Protein AF-0000000069090688 (afdb_homodimer)

pLDDT: mean 73.29, std 25.54, range [16.33, 97.38]

Nearest PDB structures (foldseek):
  7s3f-assembly1_B  TM=5.031E-01  e=2.369E-20  Homo sapiens
  7s3g-assembly1_B  TM=5.062E-01  e=2.864E-20  Homo sapiens
  2tod-assembly1_B  TM=5.341E-01  e=1.444E-18  Trypanosoma brucei
  1d7k-assembly1_A  TM=4.974E-01  e=2.972E-19  Homo sapiens
  1njj-assembly2_C  TM=4.785E-01  e=5.448E-18  Trypanosoma brucei gambiense

Radius of gyration: 29.06 Å; Cα contacts (8 Å, |Δi|>4): 1050; chains: 2; bounding box: 82×72×83 Å

Structure (mmCIF, N/CA/C/O backbone):
data_AF-0000000069090688-model_v1
#
loop_
_entity.id
_entity.type
_entity.pdbx_description
1 polymer 'ornithine decarboxylase'
#
loop_
_atom_site.group_PDB
_atom_site.id
_atom_site.type_symbol
_atom_site.label_atom_id
_atom_site.label_alt_id
_atom_site.label_comp_id
_atom_site.label_asym_id
_atom_site.label_entity_id
_atom_site.label_seq_id
_atom_site.pdbx_PDB_ins_code
_atom_site.Cartn_x
_atom_site.Cartn_y
_atom_site.Cartn_z
_atom_site.occupancy
_atom_site.B_iso_or_equiv
_atom_site.auth_seq_id
_atom_site.auth_comp_id
_atom_site.auth_asym_id
_atom_site.auth_atom_id
_atom_site.pdbx_PDB_model_num
ATOM 1 N N . MET A 1 1 ? -8.211 -31.594 -18.906 1 83.19 1 MET A N 1
ATOM 2 C CA . MET A 1 1 ? -9.359 -30.875 -19.438 1 83.19 1 MET A CA 1
ATOM 3 C C . MET A 1 1 ? -9.273 -29.391 -19.109 1 83.19 1 MET A C 1
ATOM 5 O O . MET A 1 1 ? -8.703 -29.016 -18.094 1 83.19 1 MET A O 1
ATOM 9 N N . LYS A 1 2 ? -9.68 -28.641 -20.172 1 87.88 2 LYS A N 1
ATOM 10 C CA . LYS A 1 2 ? -9.617 -27.188 -20.016 1 87.88 2 LYS A CA 1
ATOM 11 C C . LYS A 1 2 ? -11.016 -26.578 -20.016 1 87.88 2 LYS A C 1
ATOM 13 O O . LYS A 1 2 ? -11.906 -27.047 -20.719 1 87.88 2 LYS A O 1
ATOM 18 N N . LYS A 1 3 ? -11.211 -25.688 -19.062 1 88.62 3 LYS A N 1
ATOM 19 C CA . LYS A 1 3 ? -12.461 -24.938 -19 1 88.62 3 LYS A CA 1
ATOM 20 C C . LYS A 1 3 ? -12.234 -23.453 -19.297 1 88.62 3 LYS A C 1
ATOM 22 O O . LYS A 1 3 ? -11.148 -22.922 -19.047 1 88.62 3 LYS A O 1
ATOM 27 N N . TYR A 1 4 ? -13.297 -22.906 -19.859 1 87.12 4 TYR A N 1
ATOM 28 C CA . TYR A 1 4 ? -13.211 -21.5 -20.234 1 87.12 4 TYR A CA 1
ATOM 29 C C . TYR A 1 4 ? -13.93 -20.625 -19.234 1 87.12 4 TYR A C 1
ATOM 31 O O . TYR A 1 4 ? -15.078 -20.891 -18.875 1 87.12 4 TYR A O 1
ATOM 39 N N . LEU A 1 5 ? -13.297 -19.562 -18.734 1 89.12 5 LEU A N 1
ATOM 40 C CA . LEU A 1 5 ? -13.852 -18.656 -17.719 1 89.12 5 LEU A CA 1
ATOM 41 C C . LEU A 1 5 ? -14.305 -17.344 -18.359 1 89.12 5 LEU A C 1
ATOM 43 O O . LEU A 1 5 ? -15.07 -16.594 -17.75 1 89.12 5 LEU A O 1
ATOM 47 N N . GLY A 1 6 ? -14 -17.109 -19.625 1 83.5 6 GLY A N 1
ATOM 48 C CA . GLY A 1 6 ? -14.266 -15.844 -20.312 1 83.5 6 GLY A CA 1
ATOM 49 C C . GLY A 1 6 ? -13.008 -15.078 -20.656 1 83.5 6 GLY A C 1
ATOM 50 O O . GLY A 1 6 ? -11.945 -15.328 -20.094 1 83.5 6 GLY A O 1
ATOM 51 N N . ASN A 1 7 ? -13.055 -14.164 -21.594 1 86.06 7 ASN A N 1
ATOM 52 C CA . ASN A 1 7 ? -11.961 -13.281 -21.984 1 86.06 7 ASN A CA 1
ATOM 53 C C . ASN A 1 7 ? -10.703 -14.07 -22.328 1 86.06 7 ASN A C 1
ATOM 55 O O . ASN A 1 7 ? -9.602 -13.734 -21.875 1 86.06 7 ASN A O 1
ATOM 59 N N . ASN A 1 8 ? -10.805 -15.18 -22.922 1 83.12 8 ASN A N 1
ATOM 60 C CA . ASN A 1 8 ? -9.727 -16.047 -23.391 1 83.12 8 ASN A CA 1
ATOM 61 C C . ASN A 1 8 ? -8.945 -16.641 -22.219 1 83.12 8 ASN A C 1
ATOM 63 O O . ASN A 1 8 ? -7.773 -16.984 -22.375 1 83.12 8 ASN A O 1
ATOM 67 N N . CYS A 1 9 ? -9.594 -16.672 -21.141 1 89.31 9 CYS A N 1
ATOM 68 C CA . CYS A 1 9 ? -8.969 -17.266 -19.953 1 89.31 9 CYS A CA 1
ATOM 69 C C . CYS A 1 9 ? -9.359 -18.734 -19.828 1 89.31 9 CYS A C 1
ATOM 71 O O . CYS A 1 9 ? -10.539 -19.062 -19.719 1 89.31 9 CYS A O 1
ATOM 73 N N . THR A 1 10 ? -8.281 -19.531 -19.891 1 93 10 THR A N 1
ATOM 74 C CA . THR A 1 10 ? -8.5 -20.984 -19.781 1 93 10 THR A CA 1
ATOM 75 C C . THR A 1 10 ? -7.965 -21.5 -18.453 1 93 10 THR A C 1
ATOM 77 O O . THR A 1 10 ? -6.918 -21.062 -17.984 1 93 10 THR A O 1
ATOM 80 N N . VAL A 1 11 ? -8.773 -22.406 -17.922 1 94.69 11 VAL A N 1
ATOM 81 C CA . VAL A 1 11 ? -8.406 -23.016 -16.641 1 94.69 11 VAL A CA 1
ATOM 82 C C . VAL A 1 11 ? -8.211 -24.531 -16.828 1 94.69 11 VAL A C 1
ATOM 84 O O . VAL A 1 11 ? -9.094 -25.219 -17.359 1 94.69 11 VAL A O 1
ATOM 87 N N . GLN A 1 12 ? -7.023 -24.984 -16.438 1 94.75 12 GLN A N 1
ATOM 88 C CA . GLN A 1 12 ? -6.762 -26.422 -16.484 1 94.75 12 GLN A CA 1
ATOM 89 C C . GLN A 1 12 ? -7.355 -27.141 -15.281 1 94.75 12 GLN A C 1
ATOM 91 O O . GLN A 1 12 ? -7.09 -26.766 -14.141 1 94.75 12 GLN A O 1
ATOM 96 N N . MET A 1 13 ? -8.148 -28.156 -15.516 1 93.56 13 MET A N 1
ATOM 97 C CA . MET A 1 13 ? -8.758 -28.938 -14.438 1 93.56 13 MET A CA 1
ATOM 98 C C . MET A 1 13 ? -7.809 -30.016 -13.945 1 93.56 13 MET A C 1
ATOM 100 O O . MET A 1 13 ? -7.164 -30.703 -14.742 1 93.56 13 MET A O 1
ATOM 104 N N . ILE A 1 14 ? -7.742 -30.031 -12.602 1 92.38 14 ILE A N 1
ATOM 105 C CA . ILE A 1 14 ? -6.941 -31.078 -11.977 1 92.38 14 ILE A CA 1
ATOM 106 C C . ILE A 1 14 ? -7.855 -32.031 -11.219 1 92.38 14 ILE A C 1
ATOM 108 O O . ILE A 1 14 ? -8.719 -31.609 -10.453 1 92.38 14 ILE A O 1
ATOM 112 N N . THR A 1 15 ? -7.664 -33.312 -11.484 1 87.69 15 THR A N 1
ATOM 113 C CA . THR A 1 15 ? -8.57 -34.281 -10.906 1 87.69 15 THR A CA 1
ATOM 114 C C . THR A 1 15 ? -7.949 -34.938 -9.664 1 87.69 15 THR A C 1
ATOM 116 O O . THR A 1 15 ? -8.633 -35.625 -8.914 1 87.69 15 THR A O 1
ATOM 119 N N . TYR A 1 16 ? -6.695 -34.844 -9.484 1 82.12 16 TYR A N 1
ATOM 120 C CA . TYR A 1 16 ? -6.027 -35.312 -8.281 1 82.12 16 TYR A CA 1
ATOM 121 C C . TYR A 1 16 ? -5.129 -34.25 -7.684 1 82.12 16 TYR A C 1
ATOM 123 O O . TYR A 1 16 ? -4.812 -33.25 -8.344 1 82.12 16 TYR A O 1
ATOM 131 N N . GLU A 1 17 ? -4.914 -34.406 -6.438 1 80.38 17 GLU A N 1
ATOM 132 C CA . GLU A 1 17 ? -4.062 -33.438 -5.77 1 80.38 17 GLU A CA 1
ATOM 133 C C . GLU A 1 17 ? -2.654 -33.438 -6.355 1 80.38 17 GLU A C 1
ATOM 135 O O . GLU A 1 17 ? -2.027 -34.5 -6.477 1 80.38 17 GLU A O 1
ATOM 140 N N . ARG A 1 18 ? -2.297 -32.406 -6.941 1 86.25 18 ARG A N 1
ATOM 141 C CA . ARG A 1 18 ? -0.944 -32.219 -7.457 1 86.25 18 ARG A CA 1
ATOM 142 C C . ARG A 1 18 ? -0.187 -31.156 -6.656 1 86.25 18 ARG A C 1
ATOM 144 O O . ARG A 1 18 ? -0.764 -30.156 -6.242 1 86.25 18 ARG A O 1
ATOM 151 N N . SER A 1 19 ? 1.072 -31.516 -6.414 1 87.94 19 SER A N 1
ATOM 152 C CA . SER A 1 19 ? 1.907 -30.531 -5.73 1 87.94 19 SER A CA 1
ATOM 153 C C . SER A 1 19 ? 2.205 -29.328 -6.629 1 87.94 19 SER A C 1
ATOM 155 O O . SER A 1 19 ? 2.227 -29.469 -7.855 1 87.94 19 SER A O 1
ATOM 157 N N . ILE A 1 20 ? 2.355 -28.234 -6.027 1 90.69 20 ILE A N 1
ATOM 158 C CA . ILE A 1 20 ? 2.705 -27.031 -6.773 1 90.69 20 ILE A CA 1
ATOM 159 C C . ILE A 1 20 ? 4.012 -27.266 -7.531 1 90.69 20 ILE A C 1
ATOM 161 O O . ILE A 1 20 ? 4.168 -26.797 -8.664 1 90.69 20 ILE A O 1
ATOM 165 N N . LYS A 1 21 ? 4.949 -27.953 -6.949 1 93.06 21 LYS A N 1
ATOM 166 C CA . LYS A 1 21 ? 6.223 -28.25 -7.594 1 93.06 21 LYS A CA 1
ATOM 167 C C . LYS A 1 21 ? 6.016 -29 -8.898 1 93.06 21 LYS A C 1
ATOM 169 O O . LYS A 1 21 ? 6.668 -28.719 -9.906 1 93.06 21 LYS A O 1
ATOM 174 N N . SER A 1 22 ? 5.117 -29.938 -8.82 1 93.94 22 SER A N 1
ATOM 175 C CA . SER A 1 22 ? 4.828 -30.719 -10.023 1 93.94 22 SER A CA 1
ATOM 176 C C . SER A 1 22 ? 4.223 -29.859 -11.117 1 93.94 22 SER A C 1
ATOM 178 O O . SER A 1 22 ? 4.547 -30.016 -12.297 1 93.94 22 SER A O 1
ATOM 180 N N . LEU A 1 23 ? 3.385 -29 -10.766 1 93.94 23 LEU A N 1
ATOM 181 C CA . LEU A 1 23 ? 2.756 -28.094 -11.727 1 93.94 23 LEU A CA 1
ATOM 182 C C . LEU A 1 23 ? 3.781 -27.141 -12.336 1 93.94 23 LEU A C 1
ATOM 184 O O . LEU A 1 23 ? 3.771 -26.906 -13.547 1 93.94 23 LEU A O 1
ATOM 188 N N . VAL A 1 24 ? 4.633 -26.609 -11.508 1 95.75 24 VAL A N 1
ATOM 189 C CA . VAL A 1 24 ? 5.695 -25.719 -11.969 1 95.75 24 VAL A CA 1
ATOM 190 C C . VAL A 1 24 ? 6.621 -26.469 -12.922 1 95.75 24 VAL A C 1
ATOM 192 O O . VAL A 1 24 ? 7 -25.953 -13.969 1 95.75 24 VAL A O 1
ATOM 195 N N . GLN A 1 25 ? 6.969 -27.688 -12.531 1 95.44 25 GLN A N 1
ATOM 196 C CA . GLN A 1 25 ? 7.852 -28.5 -13.359 1 95.44 25 GLN A CA 1
ATOM 197 C C . GLN A 1 25 ? 7.262 -28.703 -14.75 1 95.44 25 GLN A C 1
ATOM 199 O O . GLN A 1 25 ? 7.98 -28.641 -15.75 1 95.44 25 GLN A O 1
ATOM 204 N N . GLU A 1 26 ? 6.02 -29.031 -14.766 1 95.19 26 GLU A N 1
ATOM 205 C CA . GLU A 1 26 ? 5.336 -29.25 -16.031 1 95.19 26 GLU A CA 1
ATOM 206 C C . GLU A 1 26 ? 5.41 -28.016 -16.922 1 95.19 26 GLU A C 1
ATOM 208 O O . GLU A 1 26 ? 5.75 -28.109 -18.109 1 95.19 26 GLU A O 1
ATOM 213 N N . LYS A 1 27 ? 5.113 -26.891 -16.391 1 95.75 27 LYS A N 1
ATOM 214 C CA . LYS A 1 27 ? 5.109 -25.672 -17.188 1 95.75 27 LYS A CA 1
ATOM 215 C C . LYS A 1 27 ? 6.527 -25.234 -17.531 1 95.75 27 LYS A C 1
ATOM 217 O O . LYS A 1 27 ? 6.777 -24.719 -18.625 1 95.75 27 LYS A O 1
ATOM 222 N N . ALA A 1 28 ? 7.453 -25.359 -16.625 1 95.56 28 ALA A N 1
ATOM 223 C CA . ALA A 1 28 ? 8.852 -25.047 -16.906 1 95.56 28 ALA A CA 1
ATOM 224 C C . ALA A 1 28 ? 9.383 -25.891 -18.078 1 95.56 28 ALA A C 1
ATOM 226 O O . ALA A 1 28 ? 10.094 -25.375 -18.938 1 95.56 28 ALA A O 1
ATOM 227 N N . ALA A 1 29 ? 9.039 -27.188 -18.047 1 95.62 29 ALA A N 1
ATOM 228 C CA . ALA A 1 29 ? 9.445 -28.062 -19.125 1 95.62 29 ALA A CA 1
ATOM 229 C C . ALA A 1 29 ? 8.875 -27.594 -20.469 1 95.62 29 ALA A C 1
ATOM 231 O O . ALA A 1 29 ? 9.547 -27.672 -21.5 1 95.62 29 ALA A O 1
ATOM 232 N N . LEU A 1 30 ? 7.625 -27.203 -20.391 1 94.5 30 LEU A N 1
ATOM 233 C CA . LEU A 1 30 ? 6.996 -26.656 -21.594 1 94.5 30 LEU A CA 1
ATOM 234 C C . LEU A 1 30 ? 7.754 -25.438 -22.094 1 94.5 30 LEU A C 1
ATOM 236 O O . LEU A 1 30 ? 8.016 -25.312 -23.297 1 94.5 30 LEU A O 1
ATOM 240 N N . HIS A 1 31 ? 8.102 -24.516 -21.203 1 94.31 31 HIS A N 1
ATOM 241 C CA . HIS A 1 31 ? 8.859 -23.328 -21.547 1 94.31 31 HIS A CA 1
ATOM 242 C C . HIS A 1 31 ? 10.219 -23.672 -22.125 1 94.31 31 HIS A C 1
ATOM 244 O O . HIS A 1 31 ? 10.648 -23.078 -23.125 1 94.31 31 HIS A O 1
ATOM 250 N N . ASP A 1 32 ? 10.852 -24.656 -21.562 1 94.19 32 ASP A N 1
ATOM 251 C CA . ASP A 1 32 ? 12.148 -25.109 -22.047 1 94.19 32 ASP A CA 1
ATOM 252 C C . ASP A 1 32 ? 12.039 -25.625 -23.484 1 94.19 32 ASP A C 1
ATOM 254 O O . ASP A 1 32 ? 12.875 -25.297 -24.328 1 94.19 32 ASP A O 1
ATOM 258 N N . ARG A 1 33 ? 11.023 -26.406 -23.703 1 94.12 33 ARG A N 1
ATOM 259 C CA . ARG A 1 33 ? 10.812 -26.984 -25.031 1 94.12 33 ARG A CA 1
ATOM 260 C C . ARG A 1 33 ? 10.562 -25.891 -26.078 1 94.12 33 ARG A C 1
ATOM 262 O O . ARG A 1 33 ? 11.008 -26 -27.219 1 94.12 33 ARG A O 1
ATOM 269 N N . GLU A 1 34 ? 9.93 -24.906 -25.672 1 94.31 34 GLU A N 1
ATOM 270 C CA . GLU A 1 34 ? 9.594 -23.812 -26.594 1 94.31 34 GLU A CA 1
ATOM 271 C C . GLU A 1 34 ? 10.656 -22.719 -26.562 1 94.31 34 GLU A C 1
ATOM 273 O O . GLU A 1 34 ? 10.492 -21.672 -27.188 1 94.31 34 GLU A O 1
ATOM 278 N N . VAL A 1 35 ? 11.703 -22.859 -25.875 1 91.69 35 VAL A N 1
ATOM 279 C CA . VAL A 1 35 ? 12.828 -21.938 -25.734 1 91.69 35 VAL A CA 1
ATOM 280 C C . VAL A 1 35 ? 12.328 -20.578 -25.25 1 91.69 35 VAL A C 1
ATOM 282 O O . VAL A 1 35 ? 12.648 -19.547 -25.844 1 91.69 35 VAL A O 1
ATOM 285 N N . LYS A 1 36 ? 11.383 -20.641 -24.344 1 88.5 36 LYS A N 1
ATOM 286 C CA . LYS A 1 36 ? 10.875 -19.453 -23.656 1 88.5 36 LYS A CA 1
ATOM 287 C C . LYS A 1 36 ? 11.469 -19.328 -22.266 1 88.5 36 LYS A C 1
ATOM 289 O O . LYS A 1 36 ? 11.188 -20.141 -21.391 1 88.5 36 LYS A O 1
ATOM 294 N N . GLU A 1 37 ? 12.211 -18.297 -22 1 88.81 37 GLU A N 1
ATOM 295 C CA . GLU A 1 37 ? 12.875 -18.141 -20.703 1 88.81 37 GLU A CA 1
ATOM 296 C C . GLU A 1 37 ? 12.109 -17.172 -19.797 1 88.81 37 GLU A C 1
ATOM 298 O O . GLU A 1 37 ? 12.516 -16.938 -18.656 1 88.81 37 GLU A O 1
ATOM 303 N N . GLU A 1 38 ? 10.938 -16.734 -20.312 1 88.69 38 GLU A N 1
ATOM 304 C CA . GLU A 1 38 ? 10.188 -15.719 -19.578 1 88.69 38 GLU A CA 1
ATOM 305 C C . GLU A 1 38 ? 9.594 -16.297 -18.297 1 88.69 38 GLU A C 1
ATOM 307 O O . GLU A 1 38 ? 9.18 -17.453 -18.266 1 88.69 38 GLU A O 1
ATOM 312 N N . ALA A 1 39 ? 9.609 -15.438 -17.297 1 91.25 39 ALA A N 1
ATOM 313 C CA . ALA A 1 39 ? 8.938 -15.797 -16.062 1 91.25 39 ALA A CA 1
ATOM 314 C C . ALA A 1 39 ? 7.445 -16.047 -16.297 1 91.25 39 ALA A C 1
ATOM 316 O O . ALA A 1 39 ? 6.875 -15.539 -17.266 1 91.25 39 ALA A O 1
ATOM 317 N N . PHE A 1 40 ? 6.84 -16.875 -15.445 1 92.5 40 PHE A N 1
ATOM 318 C CA . PHE A 1 40 ? 5.406 -17.109 -15.578 1 92.5 40 PHE A CA 1
ATOM 319 C C . PHE A 1 40 ? 4.77 -17.328 -14.211 1 92.5 40 PHE A C 1
ATOM 321 O O . PHE A 1 40 ? 5.461 -17.641 -13.234 1 92.5 40 PHE A O 1
ATOM 328 N N . PHE A 1 41 ? 3.4 -17.156 -14.18 1 93 41 PHE A N 1
ATOM 329 C CA . PHE A 1 41 ? 2.604 -17.391 -12.977 1 93 41 PHE A CA 1
ATOM 330 C C . PHE A 1 41 ? 1.75 -18.641 -13.125 1 93 41 PHE A C 1
ATOM 332 O O . PHE A 1 41 ? 1.286 -18.953 -14.227 1 93 41 PHE A O 1
ATOM 339 N N . ILE A 1 42 ? 1.639 -19.312 -12.008 1 94.5 42 ILE A N 1
ATOM 340 C CA . ILE A 1 42 ? 0.603 -20.328 -11.875 1 94.5 42 ILE A CA 1
ATOM 341 C C . ILE A 1 42 ? -0.411 -19.906 -10.812 1 94.5 42 ILE A C 1
ATOM 343 O O . ILE A 1 42 ? -0.039 -19.594 -9.68 1 94.5 42 ILE A O 1
ATOM 347 N N . GLY A 1 43 ? -1.624 -19.812 -11.227 1 93.25 43 GLY A N 1
ATOM 348 C CA . GLY A 1 43 ? -2.701 -19.469 -10.312 1 93.25 43 GLY A CA 1
ATOM 349 C C . GLY A 1 43 ? -3.604 -20.641 -9.977 1 93.25 43 GLY A C 1
ATOM 350 O O . GLY A 1 43 ? -4.121 -21.312 -10.875 1 93.25 43 GLY A O 1
ATOM 351 N N . ASP A 1 44 ? -3.76 -20.922 -8.703 1 93.25 44 ASP A N 1
ATOM 352 C CA . ASP A 1 44 ? -4.652 -21.953 -8.203 1 93.25 44 ASP A CA 1
ATOM 353 C C . ASP A 1 44 ? -6.02 -21.375 -7.844 1 93.25 44 ASP A C 1
ATOM 355 O O . ASP A 1 44 ? -6.23 -20.922 -6.719 1 93.25 44 ASP A O 1
ATOM 359 N N . LEU A 1 45 ? -6.949 -21.516 -8.734 1 93.31 45 LEU A N 1
ATOM 360 C CA . LEU A 1 45 ? -8.281 -20.969 -8.5 1 93.31 45 LEU A CA 1
ATOM 361 C C . LEU A 1 45 ? -9.031 -21.797 -7.465 1 93.31 45 LEU A C 1
ATOM 363 O O . LEU A 1 45 ? -9.906 -21.281 -6.766 1 93.31 45 LEU A O 1
ATOM 367 N N . GLY A 1 46 ? -8.719 -23.078 -7.441 1 92.69 46 GLY A N 1
ATOM 368 C CA . GLY A 1 46 ? -9.32 -23.906 -6.418 1 92.69 46 GLY A CA 1
ATOM 369 C C . GLY A 1 46 ? -9.023 -23.438 -5.008 1 92.69 46 GLY A C 1
ATOM 370 O O . GLY A 1 46 ? -9.875 -23.547 -4.121 1 92.69 46 GLY A O 1
ATOM 371 N N . ASP A 1 47 ? -7.863 -22.953 -4.816 1 91.12 47 ASP A N 1
ATOM 372 C CA . ASP A 1 47 ? -7.477 -22.438 -3.512 1 91.12 47 ASP A CA 1
ATOM 373 C C . ASP A 1 47 ? -8.344 -21.234 -3.123 1 91.12 47 ASP A C 1
ATOM 375 O O . ASP A 1 47 ? -8.695 -21.078 -1.952 1 91.12 47 ASP A O 1
ATOM 379 N N . ILE A 1 48 ? -8.656 -20.422 -4.059 1 90.31 48 ILE A N 1
ATOM 380 C CA . ILE A 1 48 ? -9.508 -19.25 -3.822 1 90.31 48 ILE A CA 1
ATOM 381 C C . ILE A 1 48 ? -10.898 -19.703 -3.396 1 90.31 48 ILE A C 1
ATOM 383 O O . ILE A 1 48 ? -11.477 -19.172 -2.445 1 90.31 48 ILE A O 1
ATOM 387 N N . ILE A 1 49 ? -11.414 -20.719 -4.078 1 92.5 49 ILE A N 1
ATOM 388 C CA . ILE A 1 49 ? -12.727 -21.266 -3.752 1 92.5 49 ILE A CA 1
ATOM 389 C C . ILE A 1 49 ? -12.719 -21.812 -2.324 1 92.5 49 ILE A C 1
ATOM 391 O O . ILE A 1 49 ? -13.633 -21.531 -1.546 1 92.5 49 ILE A O 1
ATOM 395 N N . ALA A 1 50 ? -11.688 -22.516 -2.043 1 90.69 50 ALA A N 1
ATOM 396 C CA . ALA A 1 50 ? -11.57 -23.094 -0.71 1 90.69 50 ALA A CA 1
ATOM 397 C C . ALA A 1 50 ? -11.555 -22.016 0.366 1 90.69 50 ALA A C 1
ATOM 399 O O . ALA A 1 50 ? -12.188 -22.156 1.411 1 90.69 50 ALA A O 1
ATOM 400 N N . LYS A 1 51 ? -10.828 -20.984 0.122 1 87.88 51 LYS A N 1
ATOM 401 C CA . LYS A 1 51 ? -10.727 -19.891 1.085 1 87.88 51 LYS A CA 1
ATOM 402 C C . LYS A 1 51 ? -12.078 -19.234 1.301 1 87.88 51 LYS A C 1
ATOM 404 O O . LYS A 1 51 ? -12.43 -18.875 2.428 1 87.88 51 LYS A O 1
ATOM 409 N N . TYR A 1 52 ? -12.742 -19.078 0.289 1 89.12 52 TYR A N 1
ATOM 410 C CA . TYR A 1 52 ? -14.078 -18.484 0.395 1 89.12 52 TYR A CA 1
ATOM 411 C C . TYR A 1 52 ? -15 -19.375 1.222 1 89.12 52 TYR A C 1
ATOM 413 O O . TYR A 1 52 ? -15.773 -18.891 2.043 1 89.12 52 TYR A O 1
ATOM 421 N N . GLN A 1 53 ? -14.938 -20.625 0.976 1 89.06 53 GLN A N 1
ATOM 422 C CA . GLN A 1 53 ? -15.75 -21.578 1.73 1 89.06 53 GLN A CA 1
ATOM 423 C C . GLN A 1 53 ? -15.43 -21.516 3.221 1 89.06 53 GLN A C 1
ATOM 425 O O . GLN A 1 53 ? -16.328 -21.531 4.059 1 89.06 53 GLN A O 1
ATOM 430 N N . VAL A 1 54 ? -14.219 -21.453 3.488 1 86.94 54 VAL A N 1
ATOM 431 C CA . VAL A 1 54 ? -13.797 -21.344 4.883 1 86.94 54 VAL A CA 1
ATOM 432 C C . VAL A 1 54 ? -14.367 -20.078 5.504 1 86.94 54 VAL A C 1
ATOM 434 O O . VAL A 1 54 ? -14.844 -20.094 6.641 1 86.94 54 VAL A O 1
ATOM 437 N N . TRP A 1 55 ? -14.289 -19 4.777 1 82.56 55 TRP A N 1
ATOM 438 C CA . TRP A 1 55 ? -14.852 -17.734 5.242 1 82.56 55 TRP A CA 1
ATOM 439 C C . TRP A 1 55 ? -16.344 -17.875 5.547 1 82.56 55 TRP A C 1
ATOM 441 O O . TRP A 1 55 ? -16.797 -17.5 6.625 1 82.56 55 TRP A O 1
ATOM 451 N N . LYS A 1 56 ? -17.078 -18.406 4.672 1 83.25 56 LYS A N 1
ATOM 452 C CA . LYS A 1 56 ? -18.516 -18.562 4.805 1 83.25 56 LYS A CA 1
ATOM 453 C C . LYS A 1 56 ? -18.875 -19.422 6.016 1 83.25 56 LYS A C 1
ATOM 455 O O . LYS A 1 56 ? -19.875 -19.172 6.691 1 83.25 56 LYS A O 1
ATOM 460 N N . GLU A 1 57 ? -18.031 -20.312 6.195 1 88.25 57 GLU A N 1
ATOM 461 C CA . GLU A 1 57 ? -18.266 -21.219 7.316 1 88.25 57 GLU A CA 1
ATOM 462 C C . GLU A 1 57 ? -17.922 -20.562 8.641 1 88.25 57 GLU A C 1
ATOM 464 O O . GLU A 1 57 ? -18.609 -20.734 9.641 1 88.25 57 GLU A O 1
ATOM 469 N N . THR A 1 58 ? -16.844 -19.875 8.648 1 82.19 58 THR A N 1
ATOM 470 C CA . THR A 1 58 ? -16.297 -19.312 9.883 1 82.19 58 THR A CA 1
ATOM 471 C C . THR A 1 58 ? -17.016 -18.016 10.234 1 82.19 58 THR A C 1
ATOM 473 O O . THR A 1 58 ? -17.234 -17.719 11.406 1 82.19 58 THR A O 1
ATOM 476 N N . LEU A 1 59 ? -17.297 -17.297 9.172 1 76.31 59 LEU A N 1
ATOM 477 C CA . LEU A 1 59 ? -17.938 -15.992 9.375 1 76.31 59 LEU A CA 1
ATOM 478 C C . LEU A 1 59 ? -19.172 -15.844 8.508 1 76.31 59 LEU A C 1
ATOM 480 O O . LEU A 1 59 ? -19.234 -14.969 7.645 1 76.31 59 LEU A O 1
ATOM 484 N N . PRO A 1 60 ? -20.156 -16.531 8.812 1 77.69 60 PRO A N 1
ATOM 485 C CA . PRO A 1 60 ? -21.312 -16.594 7.926 1 77.69 60 PRO A CA 1
ATOM 486 C C . PRO A 1 60 ? -22.078 -15.273 7.879 1 77.69 60 PRO A C 1
ATOM 488 O O . PRO A 1 60 ? -22.812 -15.008 6.914 1 77.69 60 PRO A O 1
ATOM 491 N N . ARG A 1 61 ? -21.859 -14.422 8.805 1 72.06 61 ARG A N 1
ATOM 492 C CA . ARG A 1 61 ? -22.641 -13.188 8.852 1 72.06 61 ARG A CA 1
ATOM 493 C C . ARG A 1 61 ? -21.859 -12.023 8.25 1 72.06 61 ARG A C 1
ATOM 495 O O . ARG A 1 61 ? -22.391 -10.914 8.141 1 72.06 61 ARG A O 1
ATOM 502 N N . VAL A 1 62 ? -20.75 -12.289 7.965 1 69.25 62 VAL A N 1
ATOM 503 C CA . VAL A 1 62 ? -19.891 -11.234 7.434 1 69.25 62 VAL A CA 1
ATOM 504 C C . VAL A 1 62 ? -19.75 -11.406 5.922 1 69.25 62 VAL A C 1
ATOM 506 O O . VAL A 1 62 ? -19.406 -12.492 5.445 1 69.25 62 VAL A O 1
ATOM 509 N N . MET A 1 63 ? -20.062 -10.328 5.188 1 73.81 63 MET A N 1
ATOM 510 C CA . MET A 1 63 ? -19.906 -10.375 3.738 1 73.81 63 MET A CA 1
ATOM 511 C C . MET A 1 63 ? -18.5 -9.93 3.338 1 73.81 63 MET A C 1
ATOM 513 O O . MET A 1 63 ? -18.078 -8.82 3.68 1 73.81 63 MET A O 1
ATOM 517 N N . PRO A 1 64 ? -17.906 -10.773 2.631 1 79.62 64 PRO A N 1
ATOM 518 C CA . PRO A 1 64 ? -16.547 -10.398 2.225 1 79.62 64 PRO A CA 1
ATOM 519 C C . PRO A 1 64 ? -16.531 -9.414 1.062 1 79.62 64 PRO A C 1
ATOM 521 O O . PRO A 1 64 ? -17.375 -9.492 0.161 1 79.62 64 PRO A O 1
ATOM 524 N N . PHE A 1 65 ? -15.641 -8.391 1.14 1 83.5 65 PHE A N 1
ATOM 525 C CA . PHE A 1 65 ? -15.297 -7.488 0.047 1 83.5 65 PHE A CA 1
ATOM 526 C C . PHE A 1 65 ? -13.852 -7.691 -0.383 1 83.5 65 PHE A C 1
ATOM 528 O O . PHE A 1 65 ? -12.938 -7.625 0.442 1 83.5 65 PHE A O 1
ATOM 535 N N . TYR A 1 66 ? -13.688 -7.961 -1.612 1 84.44 66 TYR A N 1
ATOM 536 C CA . TYR A 1 66 ? -12.352 -8.195 -2.158 1 84.44 66 TYR A CA 1
ATOM 537 C C . TYR A 1 66 ? -11.727 -6.887 -2.633 1 84.44 66 TYR A C 1
ATOM 539 O O . TYR A 1 66 ? -12.32 -6.16 -3.434 1 84.44 66 TYR A O 1
ATOM 547 N N . ALA A 1 67 ? -10.516 -6.574 -2.102 1 79.19 67 ALA A N 1
ATOM 548 C CA . ALA A 1 67 ? -9.789 -5.395 -2.561 1 79.19 67 ALA A CA 1
ATOM 549 C C . ALA A 1 67 ? -9.18 -5.629 -3.943 1 79.19 67 ALA A C 1
ATOM 551 O O . ALA A 1 67 ? -8.18 -6.34 -4.078 1 79.19 67 ALA A O 1
ATOM 552 N N . VAL A 1 68 ? -9.711 -4.93 -4.953 1 82.75 68 VAL A N 1
ATOM 553 C CA . VAL A 1 68 ? -9.336 -5.188 -6.34 1 82.75 68 VAL A CA 1
ATOM 554 C C . VAL A 1 68 ? -7.879 -4.801 -6.559 1 82.75 68 VAL A C 1
ATOM 556 O O . VAL A 1 68 ? -7.176 -5.43 -7.355 1 82.75 68 VAL A O 1
ATOM 559 N N . LYS A 1 69 ? -7.43 -3.826 -5.805 1 74.31 69 LYS A N 1
ATOM 560 C CA . LYS A 1 69 ? -6.062 -3.332 -5.961 1 74.31 69 LYS A CA 1
ATOM 561 C C . LYS A 1 69 ? -5.043 -4.422 -5.652 1 74.31 69 LYS A C 1
ATOM 563 O O . LYS A 1 69 ? -3.896 -4.352 -6.094 1 74.31 69 LYS A O 1
ATOM 568 N N . CYS A 1 70 ? -5.445 -5.41 -4.891 1 75.12 70 CYS A N 1
ATOM 569 C CA . CYS A 1 70 ? -4.547 -6.5 -4.523 1 75.12 70 CYS A CA 1
ATOM 570 C C . CYS A 1 70 ? -4.211 -7.363 -5.73 1 75.12 70 CYS A C 1
ATOM 572 O O . CYS A 1 70 ? -3.072 -7.812 -5.883 1 75.12 70 CYS A O 1
ATOM 574 N N . ASN A 1 71 ? -5.113 -7.703 -6.441 1 81.94 71 ASN A N 1
ATOM 575 C CA . ASN A 1 71 ? -5.016 -8.5 -7.66 1 81.94 71 ASN A CA 1
ATOM 576 C C . ASN A 1 71 ? -6.234 -8.305 -8.555 1 81.94 71 ASN A C 1
ATOM 578 O O . ASN A 1 71 ? -7.312 -8.828 -8.266 1 81.94 71 ASN A O 1
ATOM 582 N N . ASP A 1 72 ? -6.02 -7.625 -9.57 1 84.44 72 ASP A N 1
ATOM 583 C CA . ASP A 1 72 ? -7.145 -7.309 -10.445 1 84.44 72 ASP A CA 1
ATOM 584 C C . ASP A 1 72 ? -7.172 -8.234 -11.664 1 84.44 72 ASP A C 1
ATOM 586 O O . ASP A 1 72 ? -7.719 -7.875 -12.703 1 84.44 72 ASP A O 1
ATOM 590 N N . ASP A 1 73 ? -6.508 -9.352 -11.523 1 87.38 73 ASP A N 1
ATOM 591 C CA . ASP A 1 73 ? -6.504 -10.359 -12.586 1 87.38 73 ASP A CA 1
ATOM 592 C C . ASP A 1 73 ? -7.926 -10.781 -12.938 1 87.38 73 ASP A C 1
ATOM 594 O O . ASP A 1 73 ? -8.766 -10.984 -12.055 1 87.38 73 ASP A O 1
ATOM 598 N N . TYR A 1 74 ? -8.141 -10.992 -14.219 1 91 74 TYR A N 1
ATOM 599 C CA . TYR A 1 74 ? -9.484 -11.312 -14.695 1 91 74 TYR A CA 1
ATOM 600 C C . TYR A 1 74 ? -9.984 -12.609 -14.086 1 91 74 TYR A C 1
ATOM 602 O O . TYR A 1 74 ? -11.125 -12.688 -13.617 1 91 74 TYR A O 1
ATOM 610 N N . ALA A 1 75 ? -9.203 -13.641 -14.164 1 93 75 ALA A N 1
ATOM 611 C CA . ALA A 1 75 ? -9.633 -14.945 -13.672 1 93 75 ALA A CA 1
ATOM 612 C C . ALA A 1 75 ? -10.031 -14.875 -12.203 1 93 75 ALA A C 1
ATOM 614 O O . ALA A 1 75 ? -11.016 -15.484 -11.789 1 93 75 ALA A O 1
ATOM 615 N N . VAL A 1 76 ? -9.281 -14.109 -11.484 1 91.81 76 VAL A N 1
ATOM 616 C CA . VAL A 1 76 ? -9.539 -13.961 -10.062 1 91.81 76 VAL A CA 1
ATOM 617 C C . VAL A 1 76 ? -10.852 -13.203 -9.852 1 91.81 76 VAL A C 1
ATOM 619 O O . VAL A 1 76 ? -11.734 -13.672 -9.125 1 91.81 76 VAL A O 1
ATOM 622 N N . LEU A 1 77 ? -10.938 -12.102 -10.516 1 92.56 77 LEU A N 1
ATOM 623 C CA . LEU A 1 77 ? -12.117 -11.258 -10.336 1 92.56 77 LEU A CA 1
ATOM 624 C C . LEU A 1 77 ? -13.375 -11.984 -10.812 1 92.56 77 LEU A C 1
ATOM 626 O O . LEU A 1 77 ? -14.422 -11.914 -10.156 1 92.56 77 LEU A O 1
ATOM 630 N N . LYS A 1 78 ? -13.289 -12.664 -11.93 1 95.19 78 LYS A N 1
ATOM 631 C CA . LYS A 1 78 ? -14.43 -13.391 -12.477 1 95.19 78 LYS A CA 1
ATOM 632 C C . LYS A 1 78 ? -14.891 -14.492 -11.516 1 95.19 78 LYS A C 1
ATOM 634 O O . LYS A 1 78 ? -16.078 -14.633 -11.25 1 95.19 78 LYS A O 1
ATOM 639 N N . LEU A 1 79 ? -13.984 -15.25 -11.047 1 94.44 79 LEU A N 1
ATOM 640 C CA . LEU A 1 79 ? -14.305 -16.312 -10.094 1 94.44 79 LEU A CA 1
ATOM 641 C C . LEU A 1 79 ? -14.969 -15.734 -8.844 1 94.44 79 LEU A C 1
ATOM 643 O O . LEU A 1 79 ? -16.016 -16.219 -8.414 1 94.44 79 LEU A O 1
ATOM 647 N N . LEU A 1 80 ? -14.352 -14.68 -8.289 1 93.12 80 LEU A N 1
ATOM 648 C CA . LEU A 1 80 ? -14.875 -14.062 -7.078 1 93.12 80 LEU A CA 1
ATOM 649 C C . LEU A 1 80 ? -16.281 -13.5 -7.32 1 93.12 80 LEU A C 1
ATOM 651 O O . LEU A 1 80 ? -17.156 -13.617 -6.461 1 93.12 80 LEU A O 1
ATOM 655 N N . SER A 1 81 ? -16.438 -12.883 -8.422 1 94.69 81 SER A N 1
ATOM 656 C CA . SER A 1 81 ? -17.75 -12.383 -8.789 1 94.69 81 SER A CA 1
ATOM 657 C C . SER A 1 81 ? -18.781 -13.516 -8.82 1 94.69 81 SER A C 1
ATOM 659 O O . SER A 1 81 ? -19.875 -13.375 -8.266 1 94.69 81 SER A O 1
ATOM 661 N N . ASP A 1 82 ? -18.422 -14.594 -9.43 1 94.19 82 ASP A N 1
ATOM 662 C CA . ASP A 1 82 ? -19.344 -15.711 -9.641 1 94.19 82 ASP A CA 1
ATOM 663 C C . ASP A 1 82 ? -19.703 -16.391 -8.312 1 94.19 82 ASP A C 1
ATOM 665 O O . ASP A 1 82 ? -20.812 -16.891 -8.148 1 94.19 82 ASP A O 1
ATOM 669 N N . ILE A 1 83 ? -18.828 -16.328 -7.402 1 93.69 83 ILE A N 1
ATOM 670 C CA . ILE A 1 83 ? -19.109 -17.016 -6.145 1 93.69 83 ILE A CA 1
ATOM 671 C C . ILE A 1 83 ? -19.844 -16.062 -5.191 1 93.69 83 ILE A C 1
ATOM 673 O O . ILE A 1 83 ? -20.234 -16.469 -4.094 1 93.69 83 ILE A O 1
ATOM 677 N N . GLY A 1 84 ? -19.875 -14.766 -5.551 1 90.94 84 GLY A N 1
ATOM 678 C CA . GLY A 1 84 ? -20.75 -13.891 -4.797 1 90.94 84 GLY A CA 1
ATOM 679 C C . GLY A 1 84 ? -20.016 -12.906 -3.912 1 90.94 84 GLY A C 1
ATOM 680 O O . GLY A 1 84 ? -20.609 -12.273 -3.041 1 90.94 84 GLY A O 1
ATOM 681 N N . VAL A 1 85 ? -18.781 -12.805 -4.086 1 90.06 85 VAL A N 1
ATOM 682 C CA . VAL A 1 85 ? -17.984 -11.867 -3.303 1 90.06 85 VAL A CA 1
ATOM 683 C C . VAL A 1 85 ? -18.266 -10.445 -3.762 1 90.06 85 VAL A C 1
ATOM 685 O O . VAL A 1 85 ? -18.547 -10.203 -4.938 1 90.06 85 VAL A O 1
ATOM 688 N N . ASN A 1 86 ? -18.266 -9.516 -2.799 1 88 86 ASN A N 1
ATOM 689 C CA . ASN A 1 86 ? -18.344 -8.086 -3.113 1 88 86 ASN A CA 1
ATOM 690 C C . ASN A 1 86 ? -16.953 -7.504 -3.355 1 88 86 ASN A C 1
ATOM 692 O O . ASN A 1 86 ? -15.938 -8.164 -3.115 1 88 86 ASN A O 1
ATOM 696 N N . PHE A 1 87 ? -16.969 -6.238 -3.906 1 87.62 87 PHE A N 1
ATOM 697 C CA . PHE A 1 87 ? -15.672 -5.723 -4.336 1 87.62 87 PHE A CA 1
ATOM 698 C C . PHE A 1 87 ? -15.414 -4.344 -3.738 1 87.62 87 PHE A C 1
ATOM 700 O O . PHE A 1 87 ? -16.328 -3.516 -3.656 1 87.62 87 PHE A O 1
ATOM 707 N N . ASP A 1 88 ? -14.227 -4.246 -3.24 1 82.81 88 ASP A N 1
ATOM 708 C CA . ASP A 1 88 ? -13.664 -2.975 -2.799 1 82.81 88 ASP A CA 1
ATOM 709 C C . ASP A 1 88 ? -12.734 -2.387 -3.863 1 82.81 88 ASP A C 1
ATOM 711 O O . ASP A 1 88 ? -11.672 -2.938 -4.141 1 82.81 88 ASP A O 1
ATOM 715 N N . CYS A 1 89 ? -13.188 -1.258 -4.477 1 79.81 89 CYS A N 1
ATOM 716 C CA . CYS A 1 89 ? -12.438 -0.655 -5.574 1 79.81 89 CYS A CA 1
ATOM 717 C C . CYS A 1 89 ? -11.836 0.681 -5.156 1 79.81 89 CYS A C 1
ATOM 719 O O . CYS A 1 89 ? -12.492 1.48 -4.488 1 79.81 89 CYS A O 1
ATOM 721 N N . ALA A 1 90 ? -10.594 0.873 -5.621 1 70.5 90 ALA A N 1
ATOM 722 C CA . ALA A 1 90 ? -9.883 2.088 -5.227 1 70.5 90 ALA A CA 1
ATOM 723 C C . ALA A 1 90 ? -9.805 3.074 -6.391 1 70.5 90 ALA A C 1
ATOM 725 O O . ALA A 1 90 ? -9.258 4.172 -6.246 1 70.5 90 ALA A O 1
ATOM 726 N N . SER A 1 91 ? -10.266 2.74 -7.562 1 70.12 91 SER A N 1
ATOM 727 C CA . SER A 1 91 ? -10.188 3.602 -8.734 1 70.12 91 SER A CA 1
ATOM 728 C C . SER A 1 91 ? -11.359 3.357 -9.68 1 70.12 91 SER A C 1
ATOM 730 O O . SER A 1 91 ? -12.039 2.334 -9.586 1 70.12 91 SER A O 1
ATOM 732 N N . LYS A 1 92 ? -11.523 4.391 -10.516 1 74.62 92 LYS A N 1
ATOM 733 C CA . LYS A 1 92 ? -12.547 4.254 -11.555 1 74.62 92 LYS A CA 1
ATOM 734 C C . LYS A 1 92 ? -12.266 3.043 -12.438 1 74.62 92 LYS A C 1
ATOM 736 O O . LYS A 1 92 ? -13.188 2.314 -12.812 1 74.62 92 LYS A O 1
ATOM 741 N N . ALA A 1 93 ? -11.07 2.857 -12.766 1 80.19 93 ALA A N 1
ATOM 742 C CA . ALA A 1 93 ? -10.688 1.733 -13.617 1 80.19 93 ALA A CA 1
ATOM 743 C C . ALA A 1 93 ? -11.062 0.404 -12.977 1 80.19 93 ALA A C 1
ATOM 745 O O . ALA A 1 93 ? -11.57 -0.498 -13.648 1 80.19 93 ALA A O 1
ATOM 746 N N . GLU A 1 94 ? -10.789 0.362 -11.703 1 84.69 94 GLU A N 1
ATOM 747 C CA . GLU A 1 94 ? -11.148 -0.855 -10.977 1 84.69 94 GLU A CA 1
ATOM 748 C C . GLU A 1 94 ? -12.656 -1.072 -10.984 1 84.69 94 GLU A C 1
ATOM 750 O O . GLU A 1 94 ? -13.133 -2.195 -11.18 1 84.69 94 GLU A O 1
ATOM 755 N N . ILE A 1 95 ? -13.359 -0.03 -10.781 1 85.31 95 ILE A N 1
ATOM 756 C CA . ILE A 1 95 ? -14.812 -0.112 -10.773 1 85.31 95 ILE A CA 1
ATOM 757 C C . ILE A 1 95 ? -15.305 -0.631 -12.125 1 85.31 95 ILE A C 1
ATOM 759 O O . ILE A 1 95 ? -16.141 -1.541 -12.18 1 85.31 95 ILE A O 1
ATOM 763 N N . MET A 1 96 ? -14.781 -0.102 -13.102 1 88.25 96 MET A N 1
ATOM 764 C CA . MET A 1 96 ? -15.203 -0.488 -14.445 1 88.25 96 MET A CA 1
ATOM 765 C C . MET A 1 96 ? -14.891 -1.955 -14.711 1 88.25 96 MET A C 1
ATOM 767 O O . MET A 1 96 ? -15.695 -2.666 -15.312 1 88.25 96 MET A O 1
ATOM 771 N N . LYS A 1 97 ? -13.727 -2.377 -14.297 1 91.12 97 LYS A N 1
ATOM 772 C CA . LYS A 1 97 ? -13.359 -3.779 -14.461 1 91.12 97 LYS A CA 1
ATOM 773 C C . LYS A 1 97 ? -14.391 -4.703 -13.82 1 91.12 97 LYS A C 1
ATOM 775 O O . LYS A 1 97 ? -14.773 -5.719 -14.406 1 91.12 97 LYS A O 1
ATOM 780 N N . VAL A 1 98 ? -14.758 -4.32 -12.656 1 93.94 98 VAL A N 1
ATOM 781 C CA . VAL A 1 98 ? -15.695 -5.145 -11.906 1 93.94 98 VAL A CA 1
ATOM 782 C C . VAL A 1 98 ? -17.078 -5.059 -12.539 1 93.94 98 VAL A C 1
ATOM 784 O O . VAL A 1 98 ? -17.766 -6.074 -12.703 1 93.94 98 VAL A O 1
ATOM 787 N N . LEU A 1 99 ? -17.469 -3.9 -12.93 1 92.69 99 LEU A N 1
ATOM 788 C CA . LEU A 1 99 ? -18.75 -3.723 -13.586 1 92.69 99 LEU A CA 1
ATOM 789 C C . LEU A 1 99 ? -18.812 -4.508 -14.891 1 92.69 99 LEU A C 1
ATOM 791 O O . LEU A 1 99 ? -19.859 -5.082 -15.227 1 92.69 99 LEU A O 1
ATOM 795 N N . ASP A 1 100 ? -17.797 -4.551 -15.586 1 93.94 100 ASP A N 1
ATOM 796 C CA . ASP A 1 100 ? -17.719 -5.246 -16.859 1 93.94 100 ASP A CA 1
ATOM 797 C C . ASP A 1 100 ? -17.938 -6.746 -16.688 1 93.94 100 ASP A C 1
ATOM 799 O O . ASP A 1 100 ? -18.266 -7.449 -17.656 1 93.94 100 ASP A O 1
ATOM 803 N N . LEU A 1 101 ? -17.75 -7.23 -15.531 1 95.06 101 LEU A N 1
ATOM 804 C CA . LEU A 1 101 ? -18 -8.641 -15.242 1 95.06 101 LEU A CA 1
ATOM 805 C C . LEU A 1 101 ? -19.484 -8.898 -15.008 1 95.06 101 LEU A C 1
ATOM 807 O O . LEU A 1 101 ? -19.891 -10.047 -14.836 1 95.06 101 LEU A O 1
ATOM 811 N N . GLY A 1 102 ? -20.266 -7.844 -14.914 1 92.94 102 GLY A N 1
ATOM 812 C CA . GLY A 1 102 ? -21.688 -7.984 -14.68 1 92.94 102 GLY A CA 1
ATOM 813 C C . GLY A 1 102 ? -22.078 -7.852 -13.219 1 92.94 102 GLY A C 1
ATOM 814 O O . GLY A 1 102 ? -23.203 -8.18 -12.836 1 92.94 102 GLY A O 1
ATOM 815 N N . VAL A 1 103 ? -21.172 -7.402 -12.445 1 94.38 103 VAL A N 1
ATOM 816 C CA . VAL A 1 103 ? -21.422 -7.258 -11.016 1 94.38 103 VAL A CA 1
ATOM 817 C C . VAL A 1 103 ? -22.359 -6.074 -10.773 1 94.38 103 VAL A C 1
ATOM 819 O O . VAL A 1 103 ? -22.188 -5.004 -11.359 1 94.38 103 VAL A O 1
ATOM 822 N N . ASP A 1 104 ? -23.328 -6.258 -9.883 1 93.06 104 ASP A N 1
ATOM 823 C CA . ASP A 1 104 ? -24.234 -5.176 -9.5 1 93.06 104 ASP A CA 1
ATOM 824 C C . ASP A 1 104 ? -23.484 -4.082 -8.734 1 93.06 104 ASP A C 1
ATOM 826 O O . ASP A 1 104 ? -22.672 -4.379 -7.855 1 93.06 104 ASP A O 1
ATOM 830 N N . PRO A 1 105 ? -23.781 -2.84 -9.07 1 86.81 105 PRO A N 1
ATOM 831 C CA . PRO A 1 105 ? -23.109 -1.728 -8.406 1 86.81 105 PRO A CA 1
ATOM 832 C C . PRO A 1 105 ? -23.25 -1.768 -6.887 1 86.81 105 PRO A C 1
ATOM 834 O O . PRO A 1 105 ? -22.375 -1.286 -6.164 1 86.81 105 PRO A O 1
ATOM 837 N N . SER A 1 106 ? -24.328 -2.361 -6.398 1 83.75 106 SER A N 1
ATOM 838 C CA . SER A 1 106 ? -24.547 -2.441 -4.957 1 83.75 106 SER A CA 1
ATOM 839 C C . SER A 1 106 ? -23.516 -3.346 -4.293 1 83.75 106 SER A C 1
ATOM 841 O O . SER A 1 106 ? -23.359 -3.33 -3.07 1 83.75 106 SER A O 1
ATOM 843 N N . ARG A 1 107 ? -22.781 -4.09 -5.086 1 86.81 107 ARG A N 1
ATOM 844 C CA . ARG A 1 107 ? -21.781 -5.016 -4.566 1 86.81 107 ARG A CA 1
ATOM 845 C C . ARG A 1 107 ? -20.391 -4.402 -4.621 1 86.81 107 ARG A C 1
ATOM 847 O O . ARG A 1 107 ? -19.391 -5.09 -4.398 1 86.81 107 ARG A O 1
ATOM 854 N N . ILE A 1 108 ? -20.344 -3.094 -4.973 1 86.25 108 ILE A N 1
ATOM 855 C CA . ILE A 1 108 ? -19.062 -2.416 -5.129 1 86.25 108 ILE A CA 1
ATOM 856 C C . ILE A 1 108 ? -18.969 -1.258 -4.141 1 86.25 108 ILE A C 1
ATOM 858 O O . ILE A 1 108 ? -19.891 -0.449 -4.027 1 86.25 108 ILE A O 1
ATOM 862 N N . ILE A 1 109 ? -17.922 -1.348 -3.387 1 77.25 109 ILE A N 1
ATOM 863 C CA . ILE A 1 109 ? -17.594 -0.175 -2.58 1 77.25 109 ILE A CA 1
ATOM 864 C C . ILE A 1 109 ? -16.375 0.53 -3.156 1 77.25 109 ILE A C 1
ATOM 866 O O . ILE A 1 109 ? -15.477 -0.118 -3.693 1 77.25 109 ILE A O 1
ATOM 870 N N . TYR A 1 110 ? -16.453 1.85 -3.229 1 72.31 110 TYR A N 1
ATOM 871 C CA . TYR A 1 110 ? -15.32 2.668 -3.658 1 72.31 110 TYR A CA 1
ATOM 872 C C . TYR A 1 110 ? -14.562 3.23 -2.461 1 72.31 110 TYR A C 1
ATOM 874 O O . TYR A 1 110 ? -15.117 4.008 -1.679 1 72.31 110 TYR A O 1
ATOM 882 N N . ALA A 1 111 ? -13.414 2.537 -2.24 1 62.44 111 ALA A N 1
ATOM 883 C CA . ALA A 1 111 ? -12.562 2.992 -1.146 1 62.44 111 ALA A CA 1
ATOM 884 C C . ALA A 1 111 ? -11.281 3.641 -1.678 1 62.44 111 ALA A C 1
ATOM 886 O O . ALA A 1 111 ? -10.43 2.965 -2.26 1 62.44 111 ALA A O 1
ATOM 887 N N . ASN A 1 112 ? -11.188 4.926 -1.929 1 54.53 112 ASN A N 1
ATOM 888 C CA . ASN A 1 112 ? -10.008 5.625 -2.422 1 54.53 112 ASN A CA 1
ATOM 889 C C . ASN A 1 112 ? -9.18 6.195 -1.276 1 54.53 112 ASN A C 1
ATOM 891 O O . ASN A 1 112 ? -9.719 6.828 -0.366 1 54.53 112 ASN A O 1
ATOM 895 N N . PRO A 1 113 ? -7.977 5.512 -1.185 1 49.38 113 PRO A N 1
ATOM 896 C CA . PRO A 1 113 ? -7.156 6.23 -0.206 1 49.38 113 PRO A CA 1
ATOM 897 C C . PRO A 1 113 ? -7.109 7.734 -0.469 1 49.38 113 PRO A C 1
ATOM 899 O O . PRO A 1 113 ? -6.832 8.164 -1.593 1 49.38 113 PRO A O 1
ATOM 902 N N . CYS A 1 114 ? -8.07 8.422 -0.133 1 46.38 114 CYS A N 1
ATOM 903 C CA . CYS A 1 114 ? -7.988 9.867 -0.32 1 46.38 114 CYS A CA 1
ATOM 904 C C . CYS A 1 114 ? -6.648 10.406 0.168 1 46.38 114 CYS A C 1
ATOM 906 O O . CYS A 1 114 ? -6.184 10.039 1.249 1 46.38 114 CYS A O 1
ATOM 908 N N . LYS A 1 115 ? -5.75 10.758 -0.822 1 50.34 115 LYS A N 1
ATOM 909 C CA . LYS A 1 115 ? -4.531 11.461 -0.442 1 50.34 115 LYS A CA 1
ATOM 910 C C . LYS A 1 115 ? -4.777 12.391 0.741 1 50.34 115 LYS A C 1
ATOM 912 O O . LYS A 1 115 ? -5.754 13.141 0.751 1 50.34 115 LYS A O 1
ATOM 917 N N . GLN A 1 116 ? -4.492 11.891 1.878 1 55.22 116 GLN A N 1
ATOM 918 C CA . GLN A 1 116 ? -4.629 12.758 3.045 1 55.22 116 GLN A CA 1
ATOM 919 C C . GLN A 1 116 ? -3.814 14.031 2.885 1 55.22 116 GLN A C 1
ATOM 921 O O . GLN A 1 116 ? -2.666 14.102 3.324 1 55.22 116 GLN A O 1
ATOM 926 N N . ASN A 1 117 ? -4.367 14.992 2.178 1 70.31 117 ASN A N 1
ATOM 927 C CA . ASN A 1 117 ? -3.752 16.297 1.935 1 70.31 117 ASN A CA 1
ATOM 928 C C . ASN A 1 117 ? -3.783 17.172 3.182 1 70.31 117 ASN A C 1
ATOM 930 O O . ASN A 1 117 ? -3.381 18.328 3.139 1 70.31 117 ASN A O 1
ATOM 934 N N . SER A 1 118 ? -3.969 16.625 4.336 1 85.56 118 SER A N 1
ATOM 935 C CA . SER A 1 118 ? -4.195 17.5 5.484 1 85.56 118 SER A CA 1
ATOM 936 C C . SER A 1 118 ? -2.955 17.578 6.363 1 85.56 118 SER A C 1
ATOM 938 O O . SER A 1 118 ? -2.996 18.172 7.445 1 85.56 118 SER A O 1
ATOM 940 N N . PHE A 1 119 ? -1.906 17.016 5.902 1 90.81 119 PHE A N 1
ATOM 941 C CA . PHE A 1 119 ? -0.706 17.016 6.73 1 90.81 119 PHE A CA 1
ATOM 942 C C . PHE A 1 119 ? 0.478 17.594 5.965 1 90.81 119 PHE A C 1
ATOM 944 O O . PHE A 1 119 ? 0.641 17.344 4.773 1 90.81 119 PHE A O 1
ATOM 951 N N . THR A 1 120 ? 1.219 18.375 6.684 1 93.62 120 THR A N 1
ATOM 952 C CA . THR A 1 120 ? 2.465 18.953 6.191 1 93.62 120 THR A CA 1
ATOM 953 C C . THR A 1 120 ? 3.658 18.422 6.98 1 93.62 120 THR A C 1
ATOM 955 O O . THR A 1 120 ? 3.627 18.375 8.211 1 93.62 120 THR A O 1
ATOM 958 N N . LEU A 1 121 ? 4.625 17.906 6.316 1 94.12 121 LEU A N 1
ATOM 959 C CA . LEU A 1 121 ? 5.863 17.438 6.934 1 94.12 121 LEU A CA 1
ATOM 960 C C . LEU A 1 121 ? 6.961 18.484 6.809 1 94.12 121 LEU A C 1
ATOM 962 O O . LEU A 1 121 ? 7.18 19.031 5.73 1 94.12 121 LEU A O 1
ATOM 966 N N . THR A 1 122 ? 7.586 18.797 7.898 1 96.31 122 THR A N 1
ATOM 967 C CA . THR A 1 122 ? 8.703 19.734 7.914 1 96.31 122 THR A CA 1
ATOM 968 C C . THR A 1 122 ? 10 19.016 8.297 1 96.31 122 THR A C 1
ATOM 970 O O . THR A 1 122 ? 10.023 18.25 9.258 1 96.31 122 THR A O 1
ATOM 973 N N . VAL A 1 123 ? 11.039 19.234 7.523 1 95.5 123 VAL A N 1
ATOM 974 C CA . VAL A 1 123 ? 12.328 18.594 7.754 1 95.5 123 VAL A CA 1
ATOM 975 C C . VAL A 1 123 ? 13.422 19.656 7.844 1 95.5 123 VAL A C 1
ATOM 977 O O . VAL A 1 123 ? 13.234 20.797 7.422 1 95.5 123 VAL A O 1
ATOM 980 N N . ASN A 1 124 ? 14.523 19.25 8.391 1 95.75 124 ASN A N 1
ATOM 981 C CA . ASN A 1 124 ? 15.68 20.125 8.586 1 95.75 124 ASN A CA 1
ATOM 982 C C . ASN A 1 124 ? 16.844 19.719 7.703 1 95.75 124 ASN A C 1
ATOM 984 O O . ASN A 1 124 ? 17.156 18.531 7.582 1 95.75 124 ASN A O 1
ATOM 988 N N . VAL A 1 125 ? 17.516 20.719 7.059 1 96.12 125 VAL A N 1
ATOM 989 C CA . VAL A 1 125 ? 18.719 20.422 6.281 1 96.12 125 VAL A CA 1
ATOM 990 C C . VAL A 1 125 ? 19.875 20.109 7.219 1 96.12 125 VAL A C 1
ATOM 992 O O . VAL A 1 125 ? 20.25 20.922 8.062 1 96.12 125 VAL A O 1
ATOM 995 N N . ILE A 1 126 ? 20.5 18.938 7.043 1 95.44 126 ILE A N 1
ATOM 996 C CA . ILE A 1 126 ? 21.531 18.516 7.988 1 95.44 126 ILE A CA 1
ATOM 997 C C . ILE A 1 126 ? 22.875 18.469 7.289 1 95.44 126 ILE A C 1
ATOM 999 O O . ILE A 1 126 ? 23.922 18.391 7.941 1 95.44 126 ILE A O 1
ATOM 1003 N N . ALA A 1 127 ? 22.875 18.422 5.977 1 96.06 127 ALA A N 1
ATOM 1004 C CA . ALA A 1 127 ? 24.109 18.438 5.215 1 96.06 127 ALA A CA 1
ATOM 1005 C C . ALA A 1 127 ? 23.891 18.984 3.811 1 96.06 127 ALA A C 1
ATOM 1007 O O . ALA A 1 127 ? 22.766 19 3.312 1 96.06 127 ALA A O 1
ATOM 1008 N N . LYS A 1 128 ? 24.969 19.547 3.209 1 95.5 128 LYS A N 1
ATOM 1009 C CA . LYS A 1 128 ? 24.953 20.141 1.879 1 95.5 128 LYS A CA 1
ATOM 1010 C C . LYS A 1 128 ? 26.203 19.766 1.087 1 95.5 128 LYS A C 1
ATOM 1012 O O . LYS A 1 128 ? 27.312 19.766 1.625 1 95.5 128 LYS A O 1
ATOM 1017 N N . ARG A 1 129 ? 25.953 19.344 -0.135 1 94 129 ARG A N 1
ATOM 1018 C CA . ARG A 1 129 ? 27.047 19.078 -1.073 1 94 129 ARG A CA 1
ATOM 1019 C C . ARG A 1 129 ? 26.844 19.859 -2.371 1 94 129 ARG A C 1
ATOM 1021 O O . ARG A 1 129 ? 25.719 19.938 -2.887 1 94 129 ARG A O 1
ATOM 1028 N N . VAL A 1 130 ? 27.906 20.516 -2.834 1 92.12 130 VAL A N 1
ATOM 1029 C CA . VAL A 1 130 ? 27.859 21.266 -4.094 1 92.12 130 VAL A CA 1
ATOM 1030 C C . VAL A 1 130 ? 28.688 20.531 -5.148 1 92.12 130 VAL A C 1
ATOM 1032 O O . VAL A 1 130 ? 29.844 20.203 -4.914 1 92.12 130 VAL A O 1
ATOM 1035 N N . VAL A 1 131 ? 28.016 20.125 -6.145 1 84.69 131 VAL A N 1
ATOM 1036 C CA . VAL A 1 131 ? 28.719 19.438 -7.23 1 84.69 131 VAL A CA 1
ATOM 1037 C C . VAL A 1 131 ? 28.797 20.375 -8.445 1 84.69 131 VAL A C 1
ATOM 1039 O O . VAL A 1 131 ? 27.797 20.984 -8.836 1 84.69 131 VAL A O 1
ATOM 1042 N N . THR A 1 132 ? 29.938 20.609 -8.875 1 75.69 132 THR A N 1
ATOM 1043 C CA . THR A 1 132 ? 30.141 21.422 -10.07 1 75.69 132 THR A CA 1
ATOM 1044 C C . THR A 1 132 ? 30.219 20.547 -11.312 1 75.69 132 THR A C 1
ATOM 1046 O O . THR A 1 132 ? 30.922 19.531 -11.328 1 75.69 132 THR A O 1
ATOM 1049 N N . LYS A 1 133 ? 29.203 20.562 -11.984 1 60.22 133 LYS A N 1
ATOM 1050 C CA . LYS A 1 133 ? 29.281 19.797 -13.227 1 60.22 133 LYS A CA 1
ATOM 1051 C C . LYS A 1 133 ? 30.453 20.25 -14.078 1 60.22 133 LYS A C 1
ATOM 1053 O O . LYS A 1 133 ? 30.578 21.438 -14.391 1 60.22 133 LYS A O 1
ATOM 1058 N N . GLU A 1 134 ? 31.578 19.594 -13.805 1 52.47 134 GLU A N 1
ATOM 1059 C CA . GLU A 1 134 ? 32.688 19.938 -14.703 1 52.47 134 GLU A CA 1
ATOM 1060 C C . GLU A 1 134 ? 32.281 19.734 -16.156 1 52.47 134 GLU A C 1
ATOM 1062 O O . GLU A 1 134 ? 31.5 18.828 -16.484 1 52.47 134 GLU A O 1
ATOM 1067 N N . LYS A 1 135 ? 32.594 20.719 -16.875 1 46.16 135 LYS A N 1
ATOM 1068 C CA . LYS A 1 135 ? 32.531 20.688 -18.328 1 46.16 135 LYS A CA 1
ATOM 1069 C C . LYS A 1 135 ? 33.125 19.391 -18.891 1 46.16 135 LYS A C 1
ATOM 1071 O O . LYS A 1 135 ? 34.344 19.156 -18.734 1 46.16 135 LYS A O 1
ATOM 1076 N N . THR A 1 136 ? 32.562 18.219 -18.656 1 43.69 136 THR A N 1
ATOM 1077 C CA . THR A 1 136 ? 33.25 17.359 -19.625 1 43.69 136 THR A CA 1
ATOM 1078 C C . THR A 1 136 ? 33.219 17.984 -21.016 1 43.69 136 THR A C 1
ATOM 1080 O O . THR A 1 136 ? 32.344 18.797 -21.328 1 43.69 136 THR A O 1
ATOM 1083 N N . ASN A 1 137 ? 34.25 17.641 -21.906 1 40.56 137 ASN A N 1
ATOM 1084 C CA . ASN A 1 137 ? 34.5 18.156 -23.234 1 40.56 137 ASN A CA 1
ATOM 1085 C C . ASN A 1 137 ? 33.219 18.281 -24.062 1 40.56 137 ASN A C 1
ATOM 1087 O O . ASN A 1 137 ? 33.188 19 -25.062 1 40.56 137 ASN A O 1
ATOM 1091 N N . ASP A 1 138 ? 32.531 17.078 -24.469 1 42.66 138 ASP A N 1
ATOM 1092 C CA . ASP A 1 138 ? 31.891 17.109 -25.781 1 42.66 138 ASP A CA 1
ATOM 1093 C C . ASP A 1 138 ? 30.797 18.172 -25.812 1 42.66 138 ASP A C 1
ATOM 1095 O O . ASP A 1 138 ? 30.344 18.641 -24.781 1 42.66 138 ASP A O 1
ATOM 1099 N N . ASP A 1 139 ? 29.938 18.281 -27.141 1 40.38 139 ASP A N 1
ATOM 1100 C CA . ASP A 1 139 ? 29.141 19.203 -27.953 1 40.38 139 ASP A CA 1
ATOM 1101 C C . ASP A 1 139 ? 27.859 19.609 -27.203 1 40.38 139 ASP A C 1
ATOM 1103 O O . ASP A 1 139 ? 27.016 20.297 -27.766 1 40.38 139 ASP A O 1
ATOM 1107 N N . ASP A 1 140 ? 27.297 18.641 -26.375 1 43 140 ASP A N 1
ATOM 1108 C CA . ASP A 1 140 ? 25.922 19.078 -26.25 1 43 140 ASP A CA 1
ATOM 1109 C C . ASP A 1 140 ? 25.812 20.344 -25.406 1 43 140 ASP A C 1
ATOM 1111 O O . ASP A 1 140 ? 26.391 20.422 -24.312 1 43 140 ASP A O 1
ATOM 1115 N N . PRO A 1 141 ? 25.484 21.484 -26.016 1 40.75 141 PRO A N 1
ATOM 1116 C CA . PRO A 1 141 ? 25.281 22.844 -25.516 1 40.75 141 PRO A CA 1
ATOM 1117 C C . PRO A 1 141 ? 24.469 22.891 -24.219 1 40.75 141 PRO A C 1
ATOM 1119 O O . PRO A 1 141 ? 24.094 23.969 -23.75 1 40.75 141 PRO A O 1
ATOM 1122 N N . VAL A 1 142 ? 23.734 21.828 -23.984 1 42.25 142 VAL A N 1
ATOM 1123 C CA . VAL A 1 142 ? 22.828 22.266 -22.922 1 42.25 142 VAL A CA 1
ATOM 1124 C C . VAL A 1 142 ? 23.641 22.703 -21.703 1 42.25 142 VAL A C 1
ATOM 1126 O O . VAL A 1 142 ? 24.422 21.906 -21.156 1 42.25 142 VAL A O 1
ATOM 1129 N N . ASP A 1 143 ? 24.125 23.828 -21.562 1 44.03 143 ASP A N 1
ATOM 1130 C CA . ASP A 1 143 ? 24.688 24.719 -20.562 1 44.03 143 ASP A CA 1
ATOM 1131 C C . ASP A 1 143 ? 24.172 24.391 -19.156 1 44.03 143 ASP A C 1
ATOM 1133 O O . ASP A 1 143 ? 23.266 25.047 -18.656 1 44.03 143 ASP A O 1
ATOM 1137 N N . THR A 1 144 ? 23.75 23.234 -18.859 1 50.91 144 THR A N 1
ATOM 1138 C CA . THR A 1 144 ? 23.297 23.172 -17.469 1 50.91 144 THR A CA 1
ATOM 1139 C C . THR A 1 144 ? 24.453 23.484 -16.516 1 50.91 144 THR A C 1
ATOM 1141 O O . THR A 1 144 ? 25.016 22.562 -15.891 1 50.91 144 THR A O 1
ATOM 1144 N N . GLN A 1 145 ? 25.312 24.484 -16.766 1 54.53 145 GLN A N 1
ATOM 1145 C CA . GLN A 1 145 ? 26.578 25.016 -16.266 1 54.53 145 GLN A CA 1
ATOM 1146 C C . GLN A 1 145 ? 26.469 25.406 -14.797 1 54.53 145 GLN A C 1
ATOM 1148 O O . GLN A 1 145 ? 27.469 25.781 -14.18 1 54.53 145 GLN A O 1
ATOM 1153 N N . GLY A 1 146 ? 25.516 25.312 -14.211 1 61.38 146 GLY A N 1
ATOM 1154 C CA . GLY A 1 146 ? 25.609 25.859 -12.867 1 61.38 146 GLY A CA 1
ATOM 1155 C C . GLY A 1 146 ? 25.703 24.797 -11.797 1 61.38 146 GLY A C 1
ATOM 1156 O O . GLY A 1 146 ? 25.609 23.594 -12.086 1 61.38 146 GLY A O 1
ATOM 1157 N N . PRO A 1 147 ? 26.297 25.188 -10.562 1 74.88 147 PRO A N 1
ATOM 1158 C CA . PRO A 1 147 ? 26.391 24.25 -9.445 1 74.88 147 PRO A CA 1
ATOM 1159 C C . PRO A 1 147 ? 25.062 23.578 -9.125 1 74.88 147 PRO A C 1
ATOM 1161 O O . PRO A 1 147 ? 24 24.219 -9.211 1 74.88 147 PRO A O 1
ATOM 1164 N N . VAL A 1 148 ? 25.219 22.312 -9.102 1 86.81 148 VAL A N 1
ATOM 1165 C CA . VAL A 1 148 ? 24.078 21.547 -8.625 1 86.81 148 VAL A CA 1
ATOM 1166 C C . VAL A 1 148 ? 24.203 21.312 -7.121 1 86.81 148 VAL A C 1
ATOM 1168 O O . VAL A 1 148 ? 25.266 20.906 -6.637 1 86.81 148 VAL A O 1
ATOM 1171 N N . MET A 1 149 ? 23.188 21.766 -6.402 1 94.12 149 MET A N 1
ATOM 1172 C CA . MET A 1 149 ? 23.172 21.625 -4.945 1 94.12 149 MET A CA 1
ATOM 1173 C C . MET A 1 149 ? 22.516 20.312 -4.523 1 94.12 149 MET A C 1
ATOM 1175 O O . MET A 1 149 ? 21.5 19.922 -5.102 1 94.12 149 MET A O 1
ATOM 1179 N N . MET A 1 150 ? 23.203 19.594 -3.568 1 94.88 150 MET A N 1
ATOM 1180 C CA . MET A 1 150 ? 22.609 18.422 -2.951 1 94.88 150 MET A CA 1
ATOM 1181 C C . MET A 1 150 ? 22.344 18.656 -1.467 1 94.88 150 MET A C 1
ATOM 1183 O O . MET A 1 150 ? 23.281 18.906 -0.702 1 94.88 150 MET A O 1
ATOM 1187 N N . TYR A 1 151 ? 21.125 18.578 -1.119 1 96.5 151 TYR A N 1
ATOM 1188 C CA . TYR A 1 151 ? 20.766 18.781 0.279 1 96.5 151 TYR A CA 1
ATOM 1189 C C . TYR A 1 151 ? 20.344 17.469 0.928 1 96.5 151 TYR A C 1
ATOM 1191 O O . TYR A 1 151 ? 19.562 16.703 0.346 1 96.5 151 TYR A O 1
ATOM 1199 N N . TYR A 1 152 ? 20.844 17.219 2.135 1 95.62 152 TYR A N 1
ATOM 1200 C CA . TYR A 1 152 ? 20.438 16.094 2.965 1 95.62 152 TYR A CA 1
ATOM 1201 C C . TYR A 1 152 ? 19.578 16.547 4.137 1 95.62 152 TYR A C 1
ATOM 1203 O O . TYR A 1 152 ? 19.938 17.5 4.84 1 95.62 152 TYR A O 1
ATOM 1211 N N . VAL A 1 153 ? 18.5 15.875 4.309 1 95.62 153 VAL A N 1
ATOM 1212 C CA . VAL A 1 153 ? 17.578 16.25 5.371 1 95.62 153 VAL A CA 1
ATOM 1213 C C . VAL A 1 153 ? 17.438 15.102 6.367 1 95.62 153 VAL A C 1
ATOM 1215 O O . VAL A 1 153 ? 17.906 13.992 6.105 1 95.62 153 VAL A O 1
ATOM 1218 N N . ASN A 1 154 ? 16.812 15.406 7.492 1 91.94 154 ASN A N 1
ATOM 1219 C CA . ASN A 1 154 ? 16.844 14.477 8.617 1 91.94 154 ASN A CA 1
ATOM 1220 C C . ASN A 1 154 ? 15.672 13.5 8.578 1 91.94 154 ASN A C 1
ATOM 1222 O O . ASN A 1 154 ? 15.32 12.914 9.594 1 91.94 154 ASN A O 1
ATOM 1226 N N . ASP A 1 155 ? 14.906 13.344 7.598 1 89.94 155 ASP A N 1
ATOM 1227 C CA . ASP A 1 155 ? 13.914 12.32 7.281 1 89.94 155 ASP A CA 1
ATOM 1228 C C . ASP A 1 155 ? 13.977 11.938 5.801 1 89.94 155 ASP A C 1
ATOM 1230 O O . ASP A 1 155 ? 14.461 12.711 4.977 1 89.94 155 ASP A O 1
ATOM 1234 N N . GLY A 1 156 ? 13.602 10.734 5.516 1 87.38 156 GLY A N 1
ATOM 1235 C CA . GLY A 1 156 ? 13.789 10.297 4.137 1 87.38 156 GLY A CA 1
ATOM 1236 C C . GLY A 1 156 ? 12.805 9.227 3.717 1 87.38 156 GLY A C 1
ATOM 1237 O O . GLY A 1 156 ? 11.742 9.07 4.332 1 87.38 156 GLY A O 1
ATOM 1238 N N . VAL A 1 157 ? 13.18 8.57 2.695 1 81.75 157 VAL A N 1
ATOM 1239 C CA . VAL A 1 157 ? 12.328 7.582 2.039 1 81.75 157 VAL A CA 1
ATOM 1240 C C . VAL A 1 157 ? 12.07 6.406 2.98 1 81.75 157 VAL A C 1
ATOM 1242 O O . VAL A 1 157 ? 11 5.801 2.949 1 81.75 157 VAL A O 1
ATOM 1245 N N . TYR A 1 158 ? 13 6.234 3.832 1 72.44 158 TYR A N 1
ATOM 1246 C CA . TYR A 1 158 ? 12.852 5.125 4.77 1 72.44 158 TYR A CA 1
ATOM 1247 C C . TYR A 1 158 ? 12.062 5.551 6 1 72.44 158 TYR A C 1
ATOM 1249 O O . TYR A 1 158 ? 11.797 4.742 6.891 1 72.44 158 TYR A O 1
ATOM 1257 N N . GLY A 1 159 ? 11.656 6.723 6.082 1 79.31 159 GLY A N 1
ATOM 1258 C CA . GLY A 1 159 ? 10.812 7.277 7.125 1 79.31 159 GLY A CA 1
ATOM 1259 C C . GLY A 1 159 ? 9.5 7.836 6.602 1 79.31 159 GLY A C 1
ATOM 1260 O O . GLY A 1 159 ? 8.719 7.121 5.969 1 79.31 159 GLY A O 1
ATOM 1261 N N . SER A 1 160 ? 9.328 9.102 6.773 1 83.56 160 SER A N 1
ATOM 1262 C CA . SER A 1 160 ? 8.047 9.742 6.488 1 83.56 160 SER A CA 1
ATOM 1263 C C . SER A 1 160 ? 7.801 9.844 4.988 1 83.56 160 SER A C 1
ATOM 1265 O O . SER A 1 160 ? 6.672 10.07 4.555 1 83.56 160 SER A O 1
ATOM 1267 N N . PHE A 1 161 ? 8.852 9.641 4.152 1 85.69 161 PHE A N 1
ATOM 1268 C CA . PHE A 1 161 ? 8.688 9.742 2.707 1 85.69 161 PHE A CA 1
ATOM 1269 C C . PHE A 1 161 ? 8.5 8.367 2.084 1 85.69 161 PHE A C 1
ATOM 1271 O O . PHE A 1 161 ? 8.742 8.18 0.889 1 85.69 161 PHE A O 1
ATOM 1278 N N . ASN A 1 162 ? 8.078 7.434 2.871 1 73.56 162 ASN A N 1
ATOM 1279 C CA . ASN A 1 162 ? 7.914 6.07 2.375 1 73.56 162 ASN A CA 1
ATOM 1280 C C . ASN A 1 162 ? 6.848 5.996 1.283 1 73.56 162 ASN A C 1
ATOM 1282 O O . ASN A 1 162 ? 6.809 5.031 0.516 1 73.56 162 ASN A O 1
ATOM 1286 N N . CYS A 1 163 ? 5.957 6.945 1.205 1 72.06 163 CYS A N 1
ATOM 1287 C CA . CYS A 1 163 ? 4.949 7.012 0.154 1 72.06 163 CYS A CA 1
ATOM 1288 C C . CYS A 1 163 ? 5.598 7.074 -1.223 1 72.06 163 CYS A C 1
ATOM 1290 O O . CYS A 1 163 ? 4.984 6.688 -2.221 1 72.06 163 CYS A O 1
ATOM 1292 N N . LEU A 1 164 ? 6.809 7.594 -1.32 1 74.62 164 LEU A N 1
ATOM 1293 C CA . LEU A 1 164 ? 7.527 7.656 -2.588 1 74.62 164 LEU A CA 1
ATOM 1294 C C . LEU A 1 164 ? 7.82 6.254 -3.113 1 74.62 164 LEU A C 1
ATOM 1296 O O . LEU A 1 164 ? 7.852 6.035 -4.328 1 74.62 164 LEU A O 1
ATOM 1300 N N . LEU A 1 165 ? 8.094 5.438 -2.125 1 64.31 165 LEU A N 1
ATOM 1301 C CA . LEU A 1 165 ? 8.438 4.062 -2.484 1 64.31 165 LEU A CA 1
ATOM 1302 C C . LEU A 1 165 ? 7.18 3.246 -2.762 1 64.31 165 LEU A C 1
ATOM 1304 O O . LEU A 1 165 ? 7.145 2.461 -3.713 1 64.31 165 LEU A O 1
ATOM 1308 N N . PHE A 1 166 ? 6.199 3.547 -1.926 1 57.41 166 PHE A N 1
ATOM 1309 C CA . PHE A 1 166 ? 5.086 2.609 -1.896 1 57.41 166 PHE A CA 1
ATOM 1310 C C . PHE A 1 166 ? 3.961 3.076 -2.814 1 57.41 166 PHE A C 1
ATOM 1312 O O . PHE A 1 166 ? 3.256 2.258 -3.406 1 57.41 166 PHE A O 1
ATOM 1319 N N . ASP A 1 167 ? 3.752 4.383 -2.873 1 57.31 167 ASP A N 1
ATOM 1320 C CA . ASP A 1 167 ? 2.605 4.914 -3.602 1 57.31 167 ASP A CA 1
ATOM 1321 C C . ASP A 1 167 ? 3.055 5.715 -4.824 1 57.31 167 ASP A C 1
ATOM 1323 O O . ASP A 1 167 ? 2.223 6.219 -5.582 1 57.31 167 ASP A O 1
ATOM 1327 N N . HIS A 1 168 ? 4.316 5.656 -5.07 1 63.53 168 HIS A N 1
ATOM 1328 C CA . HIS A 1 168 ? 4.852 6.477 -6.152 1 63.53 168 HIS A CA 1
ATOM 1329 C C . HIS A 1 168 ? 4.309 7.898 -6.086 1 63.53 168 HIS A C 1
ATOM 1331 O O . HIS A 1 168 ? 3.922 8.469 -7.113 1 63.53 168 HIS A O 1
ATOM 1337 N N . ALA A 1 169 ? 4.207 8.336 -4.898 1 69.81 169 ALA A N 1
ATOM 1338 C CA . ALA A 1 169 ? 3.703 9.688 -4.676 1 69.81 169 ALA A CA 1
ATOM 1339 C C . ALA A 1 169 ? 4.695 10.734 -5.184 1 69.81 169 ALA A C 1
ATOM 1341 O O . ALA A 1 169 ? 5.898 10.477 -5.242 1 69.81 169 ALA A O 1
ATOM 1342 N N . LYS A 1 170 ? 4.102 11.773 -5.672 1 79.81 170 LYS A N 1
ATOM 1343 C CA . LYS A 1 170 ? 4.902 12.961 -5.973 1 79.81 170 LYS A CA 1
ATOM 1344 C C . LYS A 1 170 ? 4.789 14 -4.863 1 79.81 170 LYS A C 1
ATOM 1346 O O . LYS A 1 170 ? 3.689 14.297 -4.395 1 79.81 170 LYS A O 1
ATOM 1351 N N . VAL A 1 171 ? 6 14.445 -4.43 1 88.88 171 VAL A N 1
ATOM 1352 C CA . VAL A 1 171 ? 5.992 15.445 -3.367 1 88.88 171 VAL A CA 1
ATOM 1353 C C . VAL A 1 171 ? 6.562 16.766 -3.889 1 88.88 171 VAL A C 1
ATOM 1355 O O . VAL A 1 171 ? 7.316 16.766 -4.863 1 88.88 171 VAL A O 1
ATOM 1358 N N . GLU A 1 172 ? 6.109 17.812 -3.289 1 92.44 172 GLU A N 1
ATOM 1359 C CA . GLU A 1 172 ? 6.59 19.141 -3.637 1 92.44 172 GLU A CA 1
ATOM 1360 C C . GLU A 1 172 ? 7.227 19.828 -2.434 1 92.44 172 GLU A C 1
ATOM 1362 O O . GLU A 1 172 ? 6.68 19.797 -1.329 1 92.44 172 GLU A O 1
ATOM 1367 N N . VAL A 1 173 ? 8.383 20.406 -2.738 1 96 173 VAL A N 1
ATOM 1368 C CA . VAL A 1 173 ? 9.117 21.031 -1.645 1 96 173 VAL A CA 1
ATOM 1369 C C . VAL A 1 173 ? 8.812 22.531 -1.601 1 96 173 VAL A C 1
ATOM 1371 O O . VAL A 1 173 ? 8.648 23.172 -2.643 1 96 173 VAL A O 1
ATOM 1374 N N . SER A 1 174 ? 8.711 23.031 -0.357 1 95.5 174 SER A N 1
ATOM 1375 C CA . SER A 1 174 ? 8.609 24.469 -0.098 1 95.5 174 SER A CA 1
ATOM 1376 C C . SER A 1 174 ? 9.641 24.906 0.933 1 95.5 174 SER A C 1
ATOM 1378 O O . SER A 1 174 ? 10.078 24.109 1.771 1 95.5 174 SER A O 1
ATOM 1380 N N . THR A 1 175 ? 10.117 26.156 0.848 1 94 175 THR A N 1
ATOM 1381 C CA . THR A 1 175 ? 11.078 26.719 1.785 1 94 175 THR A CA 1
ATOM 1382 C C . THR A 1 175 ? 10.438 27.828 2.609 1 94 175 THR A C 1
ATOM 1384 O O . THR A 1 175 ? 9.367 28.328 2.258 1 94 175 THR A O 1
ATOM 1387 N N . LEU A 1 176 ? 11.039 28.078 3.754 1 91.44 176 LEU A N 1
ATOM 1388 C CA . LEU A 1 176 ? 10.617 29.203 4.57 1 91.44 176 LEU A CA 1
ATOM 1389 C C . LEU A 1 176 ? 11.336 30.484 4.156 1 91.44 176 LEU A C 1
ATOM 1391 O O . LEU A 1 176 ? 10.945 31.578 4.551 1 91.44 176 LEU A O 1
ATOM 1395 N N . GLN A 1 177 ? 12.336 30.25 3.385 1 82.5 177 GLN A N 1
ATOM 1396 C CA . GLN A 1 177 ? 13.156 31.391 2.965 1 82.5 177 GLN A CA 1
ATOM 1397 C C . GLN A 1 177 ? 12.438 32.219 1.909 1 82.5 177 GLN A C 1
ATOM 1399 O O . GLN A 1 177 ? 11.578 31.719 1.184 1 82.5 177 GLN A O 1
ATOM 1404 N N . GLU A 1 178 ? 12.695 33.531 1.903 1 72.62 178 GLU A N 1
ATOM 1405 C CA . GLU A 1 178 ? 12.047 34.469 0.989 1 72.62 178 GLU A CA 1
ATOM 1406 C C . GLU A 1 178 ? 12.461 34.188 -0.456 1 72.62 178 GLU A C 1
ATOM 1408 O O . GLU A 1 178 ? 13.594 33.781 -0.716 1 72.62 178 GLU A O 1
ATOM 1413 N N . SER A 1 179 ? 11.523 34.25 -1.438 1 64.31 179 SER A N 1
ATOM 1414 C CA . SER A 1 179 ? 11.523 33.906 -2.852 1 64.31 179 SER A CA 1
ATOM 1415 C C . SER A 1 179 ? 12.516 34.75 -3.641 1 64.31 179 SER A C 1
ATOM 1417 O O . SER A 1 179 ? 12.992 34.344 -4.699 1 64.31 179 SER A O 1
ATOM 1419 N N . ASP A 1 180 ? 12.906 35.875 -3.279 1 66.81 180 ASP A N 1
ATOM 1420 C CA . ASP A 1 180 ? 13.602 36.812 -4.18 1 66.81 180 ASP A CA 1
ATOM 1421 C C . ASP A 1 180 ? 15.023 36.312 -4.457 1 66.81 180 ASP A C 1
ATOM 1423 O O . ASP A 1 180 ? 15.766 36.969 -5.191 1 66.81 180 ASP A O 1
ATOM 1427 N N . GLU A 1 181 ? 15.289 35.125 -4.031 1 70.19 181 GLU A N 1
ATOM 1428 C CA . GLU A 1 181 ? 16.688 34.719 -4.207 1 70.19 181 GLU A CA 1
ATOM 1429 C C . GLU A 1 181 ? 16.859 33.844 -5.441 1 70.19 181 GLU A C 1
ATOM 1431 O O . GLU A 1 181 ? 15.883 33.25 -5.938 1 70.19 181 GLU A O 1
ATOM 1436 N N . ARG A 1 182 ? 17.969 33.875 -6.125 1 83.12 182 ARG A N 1
ATOM 1437 C CA . ARG A 1 182 ? 18.375 33 -7.227 1 83.12 182 ARG A CA 1
ATOM 1438 C C . ARG A 1 182 ? 18.094 31.531 -6.898 1 83.12 182 ARG A C 1
ATOM 1440 O O . ARG A 1 182 ? 18.297 31.094 -5.762 1 83.12 182 ARG A O 1
ATOM 1447 N N . SER A 1 183 ? 17.453 30.875 -7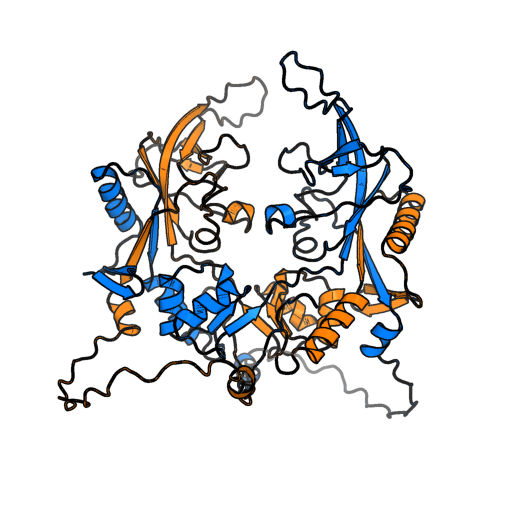.891 1 89.19 183 SER A N 1
ATOM 1448 C CA . SER A 1 183 ? 17.172 29.469 -7.711 1 89.19 183 SER A CA 1
ATOM 1449 C C . SER A 1 183 ? 18.25 28.594 -8.344 1 89.19 183 SER A C 1
ATOM 1451 O O . SER A 1 183 ? 18.797 28.938 -9.391 1 89.19 183 SER A O 1
ATOM 1453 N N . TYR A 1 184 ? 18.594 27.578 -7.762 1 90.5 184 TYR A N 1
ATOM 1454 C CA . TYR A 1 184 ? 19.562 26.609 -8.234 1 90.5 184 TYR A CA 1
ATOM 1455 C C . TYR A 1 184 ? 18.922 25.234 -8.438 1 90.5 184 TYR A C 1
ATOM 1457 O O . TYR A 1 184 ? 17.984 24.875 -7.711 1 90.5 184 TYR A O 1
ATOM 1465 N N . SER A 1 185 ? 19.406 24.531 -9.469 1 92.19 185 SER A N 1
ATOM 1466 C CA . SER A 1 185 ? 19.031 23.125 -9.57 1 92.19 185 SER A CA 1
ATOM 1467 C C . SER A 1 185 ? 19.531 22.328 -8.359 1 92.19 185 SER A C 1
ATOM 1469 O O . SER A 1 185 ? 20.734 22.375 -8.039 1 92.19 185 SER A O 1
ATOM 1471 N N . SER A 1 186 ? 18.625 21.672 -7.723 1 94.56 186 SER A N 1
ATOM 1472 C CA . SER A 1 186 ? 18.969 21.016 -6.457 1 94.56 186 SER A CA 1
ATOM 1473 C C . SER A 1 186 ? 18.328 19.641 -6.359 1 94.56 186 SER A C 1
ATOM 1475 O O . SER A 1 186 ? 17.328 19.359 -7.031 1 94.56 186 SER A O 1
ATOM 1477 N N . SER A 1 187 ? 18.969 18.734 -5.57 1 94.75 187 SER A N 1
ATOM 1478 C CA . SER A 1 187 ? 18.391 17.469 -5.176 1 94.75 187 SER A CA 1
ATOM 1479 C C . SER A 1 187 ? 18.266 17.359 -3.658 1 94.75 187 SER A C 1
ATOM 1481 O O . SER A 1 187 ? 19.047 17.969 -2.928 1 94.75 187 SER A O 1
ATOM 1483 N N . ILE A 1 188 ? 17.266 16.641 -3.238 1 96.56 188 ILE A N 1
ATOM 1484 C CA . ILE A 1 188 ? 17.031 16.453 -1.811 1 96.56 188 ILE A CA 1
ATOM 1485 C C . ILE A 1 188 ? 17.109 14.969 -1.462 1 96.56 188 ILE A C 1
ATOM 1487 O O . ILE A 1 188 ? 16.484 14.133 -2.119 1 96.56 188 ILE A O 1
ATOM 1491 N N . TRP A 1 189 ? 17.859 14.695 -0.392 1 93.31 189 TRP A N 1
ATOM 1492 C CA . TRP A 1 189 ? 18.141 13.32 0.006 1 93.31 189 TRP A CA 1
ATOM 1493 C C . TRP A 1 189 ? 17.828 13.109 1.483 1 93.31 189 TRP A C 1
ATOM 1495 O O . TRP A 1 189 ? 17.953 14.031 2.289 1 93.31 189 TRP A O 1
ATOM 1505 N N . GLY A 1 190 ? 17.438 11.859 1.783 1 92 190 GLY A N 1
ATOM 1506 C CA . GLY A 1 190 ? 17.312 11.5 3.186 1 92 190 GLY A CA 1
ATOM 1507 C C . GLY A 1 190 ? 18.656 11.359 3.885 1 92 190 GLY A C 1
ATOM 1508 O O . GLY A 1 190 ? 19.688 11.688 3.312 1 92 190 GLY A O 1
ATOM 1509 N N . PRO A 1 191 ? 18.531 10.914 5.117 1 88.69 191 PRO A N 1
ATOM 1510 C CA . PRO A 1 191 ? 19.734 10.984 5.957 1 88.69 191 PRO A CA 1
ATOM 1511 C C . PRO A 1 191 ? 20.672 9.805 5.734 1 88.69 191 PRO A C 1
ATOM 1513 O O . PRO A 1 191 ? 21.781 9.773 6.281 1 88.69 191 PRO A O 1
ATOM 1516 N N . THR A 1 192 ? 20.266 8.914 4.93 1 79.75 192 THR A N 1
ATOM 1517 C CA . THR A 1 192 ? 21.109 7.75 4.719 1 79.75 192 THR A CA 1
ATOM 1518 C C . THR A 1 192 ? 21.984 7.941 3.477 1 79.75 192 THR A C 1
ATOM 1520 O O . THR A 1 192 ? 21.781 8.883 2.705 1 79.75 192 THR A O 1
ATOM 1523 N N . CYS A 1 193 ? 23 7.305 3.252 1 75.62 193 CYS A N 1
ATOM 1524 C CA . CYS A 1 193 ? 23.859 7.379 2.074 1 75.62 193 CYS A CA 1
ATOM 1525 C C . CYS A 1 193 ? 23.375 6.438 0.981 1 75.62 193 CYS A C 1
ATOM 1527 O O . CYS A 1 193 ? 24.062 6.207 -0.005 1 75.62 193 CYS A O 1
ATOM 1529 N N . ASP A 1 194 ? 22.203 5.996 1.226 1 73.5 194 ASP A N 1
ATOM 1530 C CA . ASP A 1 194 ? 21.641 5.062 0.261 1 73.5 194 ASP A CA 1
ATOM 1531 C C . ASP A 1 194 ? 21.062 5.801 -0.946 1 73.5 194 ASP A C 1
ATOM 1533 O O . ASP A 1 194 ? 20.359 6.805 -0.792 1 73.5 194 ASP A O 1
ATOM 1537 N N . GLY A 1 195 ? 21.359 5.336 -2.102 1 76.62 195 GLY A N 1
ATOM 1538 C CA . GLY A 1 195 ? 20.859 5.922 -3.334 1 76.62 195 GLY A CA 1
ATOM 1539 C C . GLY A 1 195 ? 19.344 5.91 -3.428 1 76.62 195 GLY A C 1
ATOM 1540 O O . GLY A 1 195 ? 18.75 6.719 -4.152 1 76.62 195 GLY A O 1
ATOM 1541 N N . LEU A 1 196 ? 18.719 5.062 -2.664 1 72.5 196 LEU A N 1
ATOM 1542 C CA . LEU A 1 196 ? 17.266 4.965 -2.686 1 72.5 196 LEU A CA 1
ATOM 1543 C C . LEU A 1 196 ? 16.641 6.031 -1.795 1 72.5 196 LEU A C 1
ATOM 1545 O O . LEU A 1 196 ? 15.43 6.281 -1.877 1 72.5 196 LEU A O 1
ATOM 1549 N N . ASP A 1 197 ? 17.469 6.613 -1.029 1 83.5 197 ASP A N 1
ATOM 1550 C CA . ASP A 1 197 ? 16.938 7.613 -0.109 1 83.5 197 ASP A CA 1
ATOM 1551 C C . ASP A 1 197 ? 16.922 9 -0.759 1 83.5 197 ASP A C 1
ATOM 1553 O O . ASP A 1 197 ? 17.328 9.984 -0.144 1 83.5 197 ASP A O 1
ATOM 1557 N N . CYS A 1 198 ? 16.578 9.016 -2.051 1 89.69 198 CYS A N 1
ATOM 1558 C CA . CYS A 1 198 ? 16.406 10.258 -2.795 1 89.69 198 CYS A CA 1
ATOM 1559 C C . CYS A 1 198 ? 14.953 10.711 -2.783 1 89.69 198 CYS A C 1
ATOM 1561 O O . CYS A 1 198 ? 14.078 10.016 -3.305 1 89.69 198 CYS A O 1
ATOM 1563 N N . ILE A 1 199 ? 14.719 11.875 -2.223 1 92.31 199 ILE A N 1
ATOM 1564 C CA . ILE A 1 199 ? 13.367 12.398 -2.109 1 92.31 199 ILE A CA 1
ATOM 1565 C C . ILE A 1 199 ? 12.984 13.125 -3.398 1 92.31 199 ILE A C 1
ATOM 1567 O O . ILE A 1 199 ? 11.914 12.875 -3.961 1 92.31 199 ILE A O 1
ATOM 1571 N N . LEU A 1 200 ? 13.797 14.016 -3.766 1 94.19 200 LEU A N 1
ATOM 1572 C CA . LEU A 1 200 ? 13.656 14.742 -5.023 1 94.19 200 LEU A CA 1
ATOM 1573 C C . LEU A 1 200 ? 14.969 14.766 -5.797 1 94.19 200 LEU A C 1
ATOM 1575 O O . LEU A 1 200 ? 15.992 15.195 -5.27 1 94.19 200 LEU A O 1
ATOM 1579 N N . GLU A 1 201 ? 14.883 14.344 -6.98 1 89.88 201 GLU A N 1
ATOM 1580 C CA . GLU A 1 201 ? 16.094 14.258 -7.797 1 89.88 201 GLU A CA 1
ATOM 1581 C C . GLU A 1 201 ? 16.5 15.625 -8.336 1 89.88 201 GLU A C 1
ATOM 1583 O O . GLU A 1 201 ? 17.688 15.906 -8.523 1 89.88 201 GLU A O 1
ATOM 1588 N N . ASP A 1 202 ? 15.523 16.375 -8.688 1 89.56 202 ASP A N 1
ATOM 1589 C CA . ASP A 1 202 ? 15.766 17.688 -9.25 1 89.56 202 ASP A CA 1
ATOM 1590 C C . ASP A 1 202 ? 14.625 18.656 -8.906 1 89.56 202 ASP A C 1
ATOM 1592 O O . ASP A 1 202 ? 13.453 18.344 -9.156 1 89.56 202 ASP A O 1
ATOM 1596 N N . CYS A 1 203 ? 14.992 19.781 -8.336 1 92.81 203 CYS A N 1
ATOM 1597 C CA . CYS A 1 203 ? 14.031 20.844 -8.031 1 92.81 203 CYS A CA 1
ATOM 1598 C C . CYS A 1 203 ? 14.734 22.188 -7.895 1 92.81 203 CYS A C 1
ATOM 1600 O O . CYS A 1 203 ? 15.906 22.25 -7.531 1 92.81 203 CYS A O 1
ATOM 1602 N N . PRO A 1 204 ? 14.016 23.203 -8.266 1 92.62 204 PRO A N 1
ATOM 1603 C CA . PRO A 1 204 ? 14.586 24.531 -8.062 1 92.62 204 PRO A CA 1
ATOM 1604 C C . PRO A 1 204 ? 14.5 25 -6.609 1 92.62 204 PRO A C 1
ATOM 1606 O O . PRO A 1 204 ? 13.414 25 -6.023 1 92.62 204 PRO A O 1
ATOM 1609 N N . LEU A 1 205 ? 15.633 25.312 -6.035 1 94 205 LEU A N 1
ATOM 1610 C CA . LEU A 1 205 ? 15.68 25.828 -4.672 1 94 205 LEU A CA 1
ATOM 1611 C C . LEU A 1 205 ? 16.656 27 -4.574 1 94 205 LEU A C 1
ATOM 1613 O O . LEU A 1 205 ? 17.625 27.078 -5.324 1 94 205 LEU A O 1
ATOM 1617 N N . PRO A 1 206 ? 16.297 27.969 -3.656 1 93 206 PRO A N 1
ATOM 1618 C CA . PRO A 1 206 ? 17.375 28.906 -3.318 1 93 206 PRO A CA 1
ATOM 1619 C C . PRO A 1 206 ? 18.531 28.234 -2.604 1 93 206 PRO A C 1
ATOM 1621 O O . PRO A 1 206 ? 18.453 27.047 -2.268 1 93 206 PRO A O 1
ATOM 1624 N N . GLU A 1 207 ? 19.609 28.922 -2.484 1 91.81 207 GLU A N 1
ATOM 1625 C CA . GLU A 1 207 ? 20.703 28.359 -1.699 1 91.81 207 GLU A CA 1
ATOM 1626 C C . GLU A 1 207 ? 20.312 28.219 -0.232 1 91.81 207 GLU A C 1
ATOM 1628 O O . GLU A 1 207 ? 19.875 29.172 0.402 1 91.81 207 GLU A O 1
ATOM 1633 N N . LEU A 1 208 ? 20.453 27 0.204 1 94.81 208 LEU A N 1
ATOM 1634 C CA . LEU A 1 208 ? 20.125 26.703 1.592 1 94.81 208 LEU A CA 1
ATOM 1635 C C . LEU A 1 208 ? 21.375 26.406 2.402 1 94.81 208 LEU A C 1
ATOM 1637 O O . LEU A 1 208 ? 22.422 26.094 1.836 1 94.81 208 LEU A O 1
ATOM 1641 N N . ARG A 1 209 ? 21.25 26.641 3.695 1 94.19 209 ARG A N 1
ATOM 1642 C CA . ARG A 1 209 ? 22.297 26.281 4.641 1 94.19 209 ARG A CA 1
ATOM 1643 C C . ARG A 1 209 ? 21.828 25.203 5.602 1 94.19 209 ARG A C 1
ATOM 1645 O O . ARG A 1 209 ? 20.609 25.016 5.801 1 94.19 209 ARG A O 1
ATOM 1652 N N . VAL A 1 210 ? 22.781 24.5 6.156 1 95.69 210 VAL A N 1
ATOM 1653 C CA . VAL A 1 210 ? 22.453 23.531 7.207 1 95.69 210 VAL A CA 1
ATOM 1654 C C . VAL A 1 210 ? 21.672 24.219 8.312 1 95.69 210 VAL A C 1
ATOM 1656 O O . VAL A 1 210 ? 21.984 25.328 8.719 1 95.69 210 VAL A O 1
ATOM 1659 N N . GLY A 1 211 ? 20.625 23.609 8.719 1 95 211 GLY A N 1
ATOM 1660 C CA . GLY A 1 211 ? 19.781 24.188 9.75 1 95 211 GLY A CA 1
ATOM 1661 C C . GLY A 1 211 ? 18.5 24.781 9.203 1 95 211 GLY A C 1
ATOM 1662 O O . GLY A 1 211 ? 17.547 25.016 9.945 1 95 211 GLY A O 1
ATOM 1663 N N . HIS A 1 212 ? 18.484 25.078 7.906 1 95.56 212 HIS A N 1
ATOM 1664 C CA . HIS A 1 212 ? 17.266 25.609 7.297 1 95.56 212 HIS A CA 1
ATOM 1665 C C . HIS A 1 212 ? 16.172 24.547 7.238 1 95.56 212 HIS A C 1
ATOM 1667 O O . HIS A 1 212 ? 16.469 23.344 7.18 1 95.56 212 HIS A O 1
ATOM 1673 N N . TRP A 1 213 ? 14.992 25.031 7.332 1 96.88 213 TRP A N 1
ATOM 1674 C CA . TRP A 1 213 ? 13.836 24.141 7.309 1 96.88 213 TRP A CA 1
ATOM 1675 C C . TRP A 1 213 ? 13.219 24.078 5.918 1 96.88 213 TRP A C 1
ATOM 1677 O O . TRP A 1 213 ? 13.172 25.094 5.215 1 96.88 213 TRP A O 1
ATOM 1687 N N . LEU A 1 214 ? 12.781 22.922 5.52 1 97.38 214 LEU A N 1
ATOM 1688 C CA . LEU A 1 214 ? 11.953 22.656 4.352 1 97.38 214 LEU A CA 1
ATOM 1689 C C . LEU A 1 214 ? 10.625 22.016 4.754 1 97.38 214 LEU A C 1
ATOM 1691 O O . LEU A 1 214 ? 10.547 21.344 5.789 1 97.38 214 LEU A O 1
ATOM 1695 N N . PHE A 1 215 ? 9.648 22.25 3.979 1 97.25 215 PHE A N 1
ATOM 1696 C CA . PHE A 1 215 ? 8.414 21.547 4.324 1 97.25 215 PHE A CA 1
ATOM 1697 C C . PHE A 1 215 ? 7.703 21.062 3.07 1 97.25 215 PHE A C 1
ATOM 1699 O O . PHE A 1 215 ? 7.914 21.594 1.979 1 97.25 215 PHE A O 1
ATOM 1706 N N . PHE A 1 216 ? 6.949 19.938 3.203 1 94.75 216 PHE A N 1
ATOM 1707 C CA . PHE A 1 216 ? 6.223 19.219 2.162 1 94.75 216 PHE A CA 1
ATOM 1708 C C . PHE A 1 216 ? 4.746 19.109 2.518 1 94.75 216 PHE A C 1
ATOM 1710 O O . PHE A 1 216 ? 4.398 18.609 3.596 1 94.75 216 PHE A O 1
ATOM 1717 N N . ARG A 1 217 ? 3.941 19.578 1.575 1 91.56 217 ARG A N 1
ATOM 1718 C CA . ARG A 1 217 ? 2.5 19.484 1.791 1 91.56 217 ARG A CA 1
ATOM 1719 C C . ARG A 1 217 ? 1.957 18.141 1.344 1 91.56 217 ARG A C 1
ATOM 1721 O O . ARG A 1 217 ? 2.658 17.375 0.68 1 91.56 217 ARG A O 1
ATOM 1728 N N . ASP A 1 218 ? 0.766 17.797 1.902 1 87.62 218 ASP A N 1
ATOM 1729 C CA . ASP A 1 218 ? 0.009 16.609 1.494 1 87.62 218 ASP A CA 1
ATOM 1730 C C . ASP A 1 218 ? 0.753 15.328 1.858 1 87.62 218 ASP A C 1
ATOM 1732 O O . ASP A 1 218 ? 0.854 14.406 1.042 1 87.62 218 ASP A O 1
ATOM 1736 N N . MET A 1 219 ? 1.302 15.328 3.037 1 86.12 219 MET A N 1
ATOM 1737 C CA . MET A 1 219 ? 2.113 14.211 3.502 1 86.12 219 MET A CA 1
ATOM 1738 C C . MET A 1 219 ? 1.352 13.367 4.523 1 86.12 219 MET A C 1
ATOM 1740 O O . MET A 1 219 ? 1.958 12.727 5.379 1 86.12 219 MET A O 1
ATOM 1744 N N . GLY A 1 220 ? 0.125 13.281 4.445 1 76.56 220 GLY A N 1
ATOM 1745 C CA . GLY A 1 220 ? -0.657 12.578 5.449 1 76.56 220 GLY A CA 1
ATOM 1746 C C . GLY A 1 220 ? -0.844 11.102 5.137 1 76.56 220 GLY A C 1
ATOM 1747 O O . GLY A 1 220 ? -0.874 10.273 6.047 1 76.56 220 GLY A O 1
ATOM 1748 N N . ALA A 1 221 ? -1.047 10.727 3.951 1 68.81 221 ALA A N 1
ATOM 1749 C CA . ALA A 1 221 ? -1.367 9.359 3.57 1 68.81 221 ALA A CA 1
ATOM 1750 C C . ALA A 1 221 ? -0.101 8.516 3.428 1 68.81 221 ALA A C 1
ATOM 1752 O O . ALA A 1 221 ? 0.822 8.891 2.701 1 68.81 221 ALA A O 1
ATOM 1753 N N . TYR A 1 222 ? -0.129 7.375 4.18 1 62.62 222 TYR A N 1
ATOM 1754 C CA . TYR A 1 222 ? 0.911 6.355 4.082 1 62.62 222 TYR A CA 1
ATOM 1755 C C . TYR A 1 222 ? 2.262 6.914 4.52 1 62.62 222 TYR A C 1
ATOM 1757 O O . TYR A 1 222 ? 3.309 6.391 4.133 1 62.62 222 TYR A O 1
ATOM 1765 N N . THR A 1 223 ? 2.355 8.016 5.02 1 58.16 223 THR A N 1
ATOM 1766 C CA . THR A 1 223 ? 3.6 8.617 5.488 1 58.16 223 THR A CA 1
ATOM 1767 C C . THR A 1 223 ? 3.773 8.406 6.988 1 58.16 223 THR A C 1
ATOM 1769 O O . THR A 1 223 ? 4.832 7.969 7.441 1 58.16 223 THR A O 1
ATOM 1772 N N . MET A 1 224 ? 2.729 8.672 7.66 1 57.28 224 MET A N 1
ATOM 1773 C CA . MET A 1 224 ? 2.812 8.656 9.117 1 57.28 224 MET A CA 1
ATOM 1774 C C . MET A 1 224 ? 2.783 7.23 9.648 1 57.28 224 MET A C 1
ATOM 1776 O O . MET A 1 224 ? 3.412 6.926 10.664 1 57.28 224 MET A O 1
ATOM 1780 N N . SER A 1 225 ? 2.041 6.375 9.023 1 50.56 225 SER A N 1
ATOM 1781 C CA . SER A 1 225 ? 1.828 5.016 9.508 1 50.56 225 SER A CA 1
ATOM 1782 C C . SER A 1 225 ? 3.113 4.195 9.438 1 50.56 225 SER A C 1
ATOM 1784 O O . SER A 1 225 ? 3.311 3.273 10.227 1 50.56 225 SER A O 1
ATOM 1786 N N . ALA A 1 226 ? 3.801 4.488 8.406 1 45.66 226 ALA A N 1
ATOM 1787 C CA . ALA A 1 226 ? 4.98 3.664 8.156 1 45.66 226 ALA A CA 1
ATOM 1788 C C . ALA A 1 226 ? 6.215 4.258 8.828 1 45.66 226 ALA A C 1
ATOM 1790 O O . ALA A 1 226 ? 7.289 3.65 8.805 1 45.66 226 ALA A O 1
ATOM 1791 N N . ALA A 1 227 ? 6.109 5.496 9.273 1 45.56 227 ALA A N 1
ATOM 1792 C CA . ALA A 1 227 ? 7.328 6.082 9.828 1 45.56 227 ALA A CA 1
ATOM 1793 C C . ALA A 1 227 ? 7.934 5.18 10.898 1 45.56 227 ALA A C 1
ATOM 1795 O O . ALA A 1 227 ? 7.5 5.199 12.055 1 45.56 227 ALA A O 1
ATOM 1796 N N . SER A 1 228 ? 7.805 3.898 10.516 1 42.28 228 SER A N 1
ATOM 1797 C CA . SER A 1 228 ? 8.594 3.004 11.359 1 42.28 228 SER A CA 1
ATOM 1798 C C . SER A 1 228 ? 9.938 3.619 11.711 1 42.28 228 SER A C 1
ATOM 1800 O O . SER A 1 228 ? 10.445 4.477 10.984 1 42.28 228 SER A O 1
ATOM 1802 N N . THR A 1 229 ? 10.141 3.625 12.969 1 44.59 229 THR A N 1
ATOM 1803 C CA . THR A 1 229 ? 11.43 3.945 13.57 1 44.59 229 THR A CA 1
ATOM 1804 C C . THR A 1 229 ? 12.562 3.289 12.789 1 44.59 229 THR A C 1
ATOM 1806 O O . THR A 1 229 ? 12.852 2.105 12.977 1 44.59 229 THR A O 1
ATOM 1809 N N . PHE A 1 230 ? 12.586 3.549 11.609 1 42.47 230 PHE A N 1
ATOM 1810 C CA . PHE A 1 230 ? 13.828 3.102 10.992 1 42.47 230 PHE A CA 1
ATOM 1811 C C . PHE A 1 230 ? 15.031 3.588 11.789 1 42.47 230 PHE A C 1
ATOM 1813 O O . PHE A 1 230 ? 15.148 4.777 12.094 1 42.47 230 PHE A O 1
ATOM 1820 N N . ASN A 1 231 ? 15.891 2.703 12.055 1 46.34 231 ASN A N 1
ATOM 1821 C CA . ASN A 1 231 ? 17.141 2.828 12.789 1 46.34 231 ASN A CA 1
ATOM 1822 C C . ASN A 1 231 ? 16.938 3.479 14.148 1 46.34 231 ASN A C 1
ATOM 1824 O O . ASN A 1 231 ? 17.781 4.238 14.617 1 46.34 231 ASN A O 1
ATOM 1828 N N . GLY A 1 232 ? 15.578 3.293 14.656 1 49.38 232 GLY A N 1
ATOM 1829 C CA . GLY A 1 232 ? 15.406 3.75 16.031 1 49.38 232 GLY A CA 1
ATOM 1830 C C . GLY A 1 232 ? 15.031 5.215 16.125 1 49.38 232 GLY A C 1
ATOM 1831 O O . GLY A 1 232 ? 14.898 5.758 17.219 1 49.38 232 GLY A O 1
ATOM 1832 N N . MET A 1 233 ? 14.914 5.898 15.016 1 55.56 233 MET A N 1
ATOM 1833 C CA . MET A 1 233 ? 14.562 7.312 15.125 1 55.56 233 MET A CA 1
ATOM 1834 C C . MET A 1 233 ? 13.102 7.484 15.523 1 55.56 233 MET A C 1
ATOM 1836 O O . MET A 1 233 ? 12.234 6.758 15.039 1 55.56 233 MET A O 1
ATOM 1840 N N . PRO A 1 234 ? 12.984 8.227 16.547 1 63.5 234 PRO A N 1
ATOM 1841 C CA . PRO A 1 234 ? 11.609 8.477 17 1 63.5 234 PRO A CA 1
ATOM 1842 C C . PRO A 1 234 ? 10.734 9.086 15.898 1 63.5 234 PRO A C 1
ATOM 1844 O O . PRO A 1 234 ? 11.242 9.766 15.008 1 63.5 234 PRO A O 1
ATOM 1847 N N . PRO A 1 235 ? 9.469 8.789 15.945 1 73.38 235 PRO A N 1
ATOM 1848 C CA . PRO A 1 235 ? 8.57 9.414 14.977 1 73.38 235 PRO A CA 1
ATOM 1849 C C . PRO A 1 235 ? 8.484 10.93 15.141 1 73.38 235 PRO A C 1
ATOM 1851 O O . PRO A 1 235 ? 8.641 11.438 16.25 1 73.38 235 PRO A O 1
ATOM 1854 N N . PRO A 1 236 ? 8.344 11.578 14.094 1 84.19 236 PRO A N 1
ATOM 1855 C CA . PRO A 1 236 ? 8.25 13.039 14.164 1 84.19 236 PRO A CA 1
ATOM 1856 C C . PRO A 1 236 ? 7.098 13.523 15.039 1 84.19 236 PRO A C 1
ATOM 1858 O O . PRO A 1 236 ? 6.051 12.867 15.102 1 84.19 236 PRO A O 1
ATOM 1861 N N . GLN A 1 237 ? 7.395 14.641 15.766 1 88.44 237 GLN A N 1
ATOM 1862 C CA . GLN A 1 237 ? 6.348 15.297 16.547 1 88.44 237 GLN A CA 1
ATOM 1863 C C . GLN A 1 237 ? 5.211 15.766 15.641 1 88.44 237 GLN A C 1
ATOM 1865 O O . GLN A 1 237 ? 5.441 16.172 14.5 1 88.44 237 GLN A O 1
ATOM 1870 N N . LYS A 1 238 ? 3.988 15.719 16.219 1 91.75 238 LYS A N 1
ATOM 1871 C CA . LYS A 1 238 ? 2.814 16.125 15.461 1 91.75 238 LYS A CA 1
ATOM 1872 C C . LYS A 1 238 ? 2.094 17.297 16.141 1 91.75 238 LYS A C 1
ATOM 1874 O O . LYS A 1 238 ? 1.898 17.281 17.359 1 91.75 238 LYS A O 1
ATOM 1879 N N . TYR A 1 239 ? 1.831 18.328 15.367 1 93.88 239 TYR A N 1
ATOM 1880 C CA . TYR A 1 239 ? 1.007 19.453 15.797 1 93.88 239 TYR A CA 1
ATOM 1881 C C . TYR A 1 239 ? -0.311 19.484 15.031 1 93.88 239 TYR A C 1
ATOM 1883 O O . TYR A 1 239 ? -0.329 19.328 13.805 1 93.88 239 TYR A O 1
ATOM 1891 N N . TYR A 1 240 ? -1.4 19.656 15.758 1 95 240 TYR A N 1
ATOM 1892 C CA . TYR A 1 240 ? -2.711 19.688 15.117 1 95 240 TYR A CA 1
ATOM 1893 C C . TYR A 1 240 ? -3.346 21.078 15.242 1 95 240 TYR A C 1
ATOM 1895 O O . TYR A 1 240 ? -3.248 21.719 16.297 1 95 240 TYR A O 1
ATOM 1903 N N . PHE A 1 241 ? -3.91 21.531 14.141 1 94.5 241 PHE A N 1
ATOM 1904 C CA . PHE A 1 241 ? -4.668 22.766 14.133 1 94.5 241 PHE A CA 1
ATOM 1905 C C . PHE A 1 241 ? -6.059 22.547 13.547 1 94.5 241 PHE A C 1
ATOM 1907 O O . PHE A 1 241 ? -6.285 21.578 12.82 1 94.5 241 PHE A O 1
ATOM 1914 N N . CYS A 1 242 ? -6.949 23.422 13.922 1 94 242 CYS A N 1
ATOM 1915 C CA . CYS A 1 242 ? -8.297 23.422 13.375 1 94 242 CYS A CA 1
ATOM 1916 C C . CYS A 1 242 ? -8.906 24.828 13.43 1 94 242 CYS A C 1
ATOM 1918 O O . CYS A 1 242 ? -8.789 25.516 14.438 1 94 242 CYS A O 1
ATOM 1920 N N . GLU A 1 243 ? -9.477 25.156 12.281 1 91.81 243 GLU A N 1
ATOM 1921 C CA . GLU A 1 243 ? -10.234 26.406 12.32 1 91.81 243 GLU A CA 1
ATOM 1922 C C . GLU A 1 243 ? -11.391 26.328 13.32 1 91.81 243 GLU A C 1
ATOM 1924 O O . GLU A 1 243 ? -12.109 25.328 13.352 1 91.81 243 GLU A O 1
ATOM 1929 N N . GLN A 1 244 ? -11.602 27.391 14.047 1 90.88 244 GLN A N 1
ATOM 1930 C CA . GLN A 1 244 ? -12.555 27.391 15.156 1 90.88 244 GLN A CA 1
ATOM 1931 C C . GLN A 1 244 ? -13.969 27.094 14.672 1 90.88 244 GLN A C 1
ATOM 1933 O O . GLN A 1 244 ? -14.688 26.312 15.297 1 90.88 244 GLN A O 1
ATOM 1938 N N . ASP A 1 245 ? -14.383 27.688 13.625 1 89.19 245 ASP A N 1
ATOM 1939 C CA . ASP A 1 245 ? -15.742 27.484 13.125 1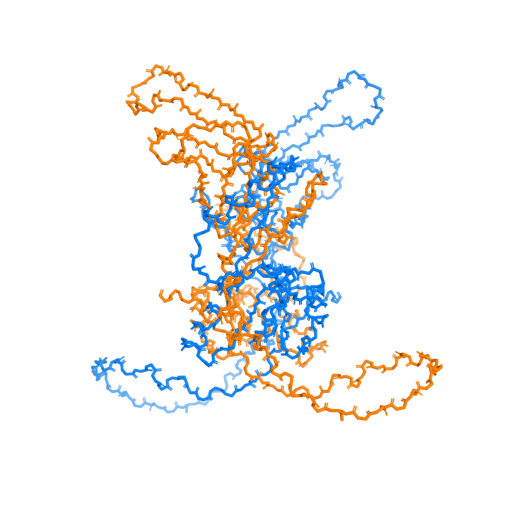 89.19 245 ASP A CA 1
ATOM 1940 C C . ASP A 1 245 ? -15.969 26.031 12.703 1 89.19 245 ASP A C 1
ATOM 1942 O O . ASP A 1 245 ? -17.047 25.484 12.93 1 89.19 245 ASP A O 1
ATOM 1946 N N . GLN A 1 246 ? -15 25.484 12.102 1 90.19 246 GLN A N 1
ATOM 1947 C CA . GLN A 1 246 ? -15.102 24.078 11.703 1 90.19 246 GLN A CA 1
ATOM 1948 C C . GLN A 1 246 ? -15.156 23.156 12.922 1 90.19 246 GLN A C 1
ATOM 1950 O O . GLN A 1 246 ? -15.938 22.203 12.953 1 90.19 246 GLN A O 1
ATOM 1955 N N . TRP A 1 247 ? -14.289 23.484 13.836 1 92.12 247 TRP A N 1
ATOM 1956 C CA . TRP A 1 247 ? -14.281 22.719 15.078 1 92.12 247 TRP A CA 1
ATOM 1957 C C . TRP A 1 247 ? -15.656 22.719 15.734 1 92.12 247 TRP A C 1
ATOM 1959 O O . TRP A 1 247 ? -16.141 21.688 16.172 1 92.12 247 TRP A O 1
ATOM 1969 N N . ASN A 1 248 ? -16.297 23.828 15.75 1 90.81 248 ASN A N 1
ATOM 1970 C CA . ASN A 1 248 ? -17.594 24.016 16.391 1 90.81 248 ASN A CA 1
ATOM 1971 C C . ASN A 1 248 ? -18.688 23.219 15.68 1 90.81 248 ASN A C 1
ATOM 1973 O O . ASN A 1 248 ? -19.703 22.859 16.281 1 90.81 248 ASN A O 1
ATOM 1977 N N . MET A 1 249 ? -18.453 22.984 14.461 1 89.75 249 MET A N 1
ATOM 1978 C CA . MET A 1 249 ? -19.406 22.188 13.711 1 89.75 249 MET A CA 1
ATOM 1979 C C . MET A 1 249 ? -19.438 20.75 14.211 1 89.75 249 MET A C 1
ATOM 1981 O O . MET A 1 249 ? -20.484 20.109 14.211 1 89.75 249 MET A O 1
ATOM 1985 N N . VAL A 1 250 ? -18.344 20.297 14.609 1 91 250 VAL A N 1
ATOM 1986 C CA . VAL A 1 250 ? -18.219 18.906 15.039 1 91 250 VAL A CA 1
ATOM 1987 C C . VAL A 1 250 ? -18.422 18.812 16.547 1 91 250 VAL A C 1
ATOM 1989 O O . VAL A 1 250 ? -19.062 17.875 17.047 1 91 250 VAL A O 1
ATOM 1992 N N . TYR A 1 251 ? -17.844 19.781 17.25 1 91.06 251 TYR A N 1
ATOM 1993 C CA . TYR A 1 251 ? -17.875 19.797 18.703 1 91.06 251 TYR A CA 1
ATOM 1994 C C . TYR A 1 251 ? -18.547 21.078 19.219 1 91.06 251 TYR A C 1
ATOM 1996 O O . TYR A 1 251 ? -17.891 21.969 19.734 1 91.06 251 TYR A O 1
ATOM 2004 N N . PRO A 1 252 ? -19.812 21.062 19.078 1 84.44 252 PRO A N 1
ATOM 2005 C CA . PRO A 1 252 ? -20.516 22.266 19.516 1 84.44 252 PRO A CA 1
ATOM 2006 C C . PRO A 1 252 ? -20.422 22.484 21.031 1 84.44 252 PRO A C 1
ATOM 2008 O O . PRO A 1 252 ? -20.375 21.516 21.797 1 84.44 252 PRO A O 1
ATOM 2011 N N . GLU A 1 253 ? -19.922 23.453 21.578 1 72.75 253 GLU A N 1
ATOM 2012 C CA . GLU A 1 253 ? -19.859 23.781 23 1 72.75 253 GLU A CA 1
ATOM 2013 C C . GLU A 1 253 ? -21.234 23.625 23.672 1 72.75 253 GLU A C 1
ATOM 2015 O O . GLU A 1 253 ? -22.25 23.984 23.094 1 72.75 253 GLU A O 1
ATOM 2020 N N . ARG A 1 254 ? -21.453 22.391 24.391 1 52.75 254 ARG A N 1
ATOM 2021 C CA . ARG A 1 254 ? -22.688 22.312 25.188 1 52.75 254 ARG A CA 1
ATOM 2022 C C . ARG A 1 254 ? -22.922 23.625 25.938 1 52.75 254 ARG A C 1
ATOM 2024 O O . ARG A 1 254 ? -22.031 24.125 26.609 1 52.75 254 ARG A O 1
ATOM 2031 N N . VAL A 1 255 ? -23.672 24.422 25.531 1 43.81 255 VAL A N 1
ATOM 2032 C CA . VAL A 1 255 ? -24.234 25.344 26.5 1 43.81 255 VAL A CA 1
ATOM 2033 C C . VAL A 1 255 ? -24.594 24.578 27.781 1 43.81 255 VAL A C 1
ATOM 2035 O O . VAL A 1 255 ? -25.359 23.609 27.734 1 43.81 255 VAL A O 1
ATOM 2038 N N . ARG A 1 256 ? -23.75 24.453 28.719 1 38.06 256 ARG A N 1
ATOM 2039 C CA . ARG A 1 256 ? -24.094 23.984 30.062 1 38.06 256 ARG A CA 1
ATOM 2040 C C . ARG A 1 256 ? -25.469 24.469 30.484 1 38.06 256 ARG A C 1
ATOM 2042 O O . ARG A 1 256 ? -25.656 25.656 30.781 1 38.06 256 ARG A O 1
ATOM 2049 N N . LYS A 1 257 ? -26.516 23.969 29.953 1 34.53 257 LYS A N 1
ATOM 2050 C CA . LYS A 1 257 ? -27.625 24.047 30.906 1 34.53 257 LYS A CA 1
ATOM 2051 C C . LYS A 1 257 ? -27.344 23.234 32.156 1 34.53 257 LYS A C 1
ATOM 2053 O O . LYS A 1 257 ? -26.828 22.109 32.094 1 34.53 257 LYS A O 1
ATOM 2058 N N . SER A 1 258 ? -27.172 23.828 33.406 1 31.44 258 SER A N 1
ATOM 2059 C CA . SER A 1 258 ? -27.141 23.391 34.781 1 31.44 258 SER A CA 1
ATOM 2060 C C . SER A 1 258 ? -28.219 22.359 35.062 1 31.44 258 SER A C 1
ATOM 2062 O O . SER A 1 258 ? -28.844 22.391 36.125 1 31.44 258 SER A O 1
ATOM 2064 N N . SER A 1 259 ? -28.812 21.609 34.219 1 29.88 259 SER A N 1
ATOM 2065 C CA . SER A 1 259 ? -29.766 20.812 35 1 29.88 259 SER A CA 1
ATOM 2066 C C . SER A 1 259 ? -29.047 19.844 35.938 1 29.88 259 SER A C 1
ATOM 2068 O O . SER A 1 259 ? -28.078 19.188 35.531 1 29.88 259 SER A O 1
ATOM 2070 N N . TYR A 1 260 ? -29.188 19.938 37.344 1 26.16 260 TYR A N 1
ATOM 2071 C CA . TYR A 1 260 ? -28.953 19.188 38.562 1 26.16 260 TYR A CA 1
ATOM 2072 C C . TYR A 1 260 ? -29.375 17.734 38.406 1 26.16 260 TYR A C 1
ATOM 2074 O O . TYR A 1 260 ? -30.578 17.422 38.406 1 26.16 260 TYR A O 1
ATOM 2082 N N . ILE A 1 261 ? -29.094 16.953 37.562 1 27.34 261 ILE A N 1
ATOM 2083 C CA . ILE A 1 261 ? -29.516 15.57 37.75 1 27.34 261 ILE A CA 1
ATOM 2084 C C . ILE A 1 261 ? -28.969 15.047 39.062 1 27.34 261 ILE A C 1
ATOM 2086 O O . ILE A 1 261 ? -27.781 15.219 39.375 1 27.34 261 ILE A O 1
ATOM 2090 N N . GLN A 1 262 ? -29.828 14.648 40 1 25 262 GLN A N 1
ATOM 2091 C CA . GLN A 1 262 ? -29.781 14.016 41.312 1 25 262 GLN A CA 1
ATOM 2092 C C . GLN A 1 262 ? -28.766 12.875 41.312 1 25 262 GLN A C 1
ATOM 2094 O O . GLN A 1 262 ? -28.438 12.305 40.281 1 25 262 GLN A O 1
ATOM 2099 N N . LYS A 1 263 ? -28.25 12.57 42.562 1 25.06 263 LYS A N 1
ATOM 2100 C CA . LYS A 1 263 ? -27.25 11.68 43.125 1 25.06 263 LYS A CA 1
ATOM 2101 C C . LYS A 1 263 ? -27.5 10.234 42.719 1 25.06 263 LYS A C 1
ATOM 2103 O O . LYS A 1 263 ? -28.531 9.656 43.094 1 25.06 263 LYS A O 1
ATOM 2108 N N . ILE A 1 264 ? -27.219 9.773 41.562 1 24.38 264 ILE A N 1
ATOM 2109 C CA . ILE A 1 264 ? -27.438 8.336 41.406 1 24.38 264 ILE A CA 1
ATOM 2110 C C . ILE A 1 264 ? -26.672 7.586 42.5 1 24.38 264 ILE A C 1
ATOM 2112 O O . ILE A 1 264 ? -25.484 7.852 42.719 1 24.38 264 ILE A O 1
ATOM 2116 N N . PRO A 1 265 ? -27.344 6.84 43.312 1 21.86 265 PRO A N 1
ATOM 2117 C CA . PRO A 1 265 ? -26.797 6.121 44.469 1 21.86 265 PRO A CA 1
ATOM 2118 C C . PRO A 1 265 ? -25.609 5.234 44.125 1 21.86 265 PRO A C 1
ATOM 2120 O O . PRO A 1 265 ? -25.453 4.832 42.969 1 21.86 265 PRO A O 1
ATOM 2123 N N . PHE A 1 266 ? -24.625 5.238 45 1 20.48 266 PHE A N 1
ATOM 2124 C CA . PHE A 1 266 ? -23.312 4.582 45.062 1 20.48 266 PHE A CA 1
ATOM 2125 C C . PHE A 1 266 ? -23.453 3.078 44.844 1 20.48 266 PHE A C 1
ATOM 2127 O O . PHE A 1 266 ? -23.969 2.375 45.719 1 20.48 266 PHE A O 1
ATOM 2134 N N . MET A 1 267 ? -24.031 2.621 43.656 1 20.27 267 MET A N 1
ATOM 2135 C CA . MET A 1 267 ? -24.172 1.169 43.688 1 20.27 267 MET A CA 1
ATOM 2136 C C . MET A 1 267 ? -22.828 0.495 44 1 20.27 267 MET A C 1
ATOM 2138 O O . MET A 1 267 ? -21.797 0.917 43.469 1 20.27 267 MET A O 1
ATOM 2142 N N . MET A 1 268 ? -22.828 -0.196 45.094 1 18.95 268 MET A N 1
ATOM 2143 C CA . MET A 1 268 ? -21.797 -0.994 45.75 1 18.95 268 MET A CA 1
ATOM 2144 C C . MET A 1 268 ? -21.094 -1.902 44.75 1 18.95 268 MET A C 1
ATOM 2146 O O . MET A 1 268 ? -21.688 -2.32 43.75 1 18.95 268 MET A O 1
ATOM 2150 N N . THR A 1 269 ? -19.734 -2.059 44.844 1 19.11 269 THR A N 1
ATOM 2151 C CA . THR A 1 269 ? -18.516 -2.455 44.156 1 19.11 269 THR A CA 1
ATOM 2152 C C . THR A 1 269 ? -18.578 -3.916 43.719 1 19.11 269 THR A C 1
ATOM 2154 O O . THR A 1 269 ? -18.062 -4.285 42.656 1 19.11 269 THR A O 1
ATOM 2157 N N . GLY A 1 270 ? -19.062 -4.848 44.469 1 20.09 270 GLY A N 1
ATOM 2158 C CA . GLY A 1 270 ? -18.25 -6.039 44.688 1 20.09 270 GLY A CA 1
ATOM 2159 C C . GLY A 1 270 ? -18.375 -7.047 43.562 1 20.09 270 GLY A C 1
ATOM 2160 O O . GLY A 1 270 ? -17.766 -8.109 43.594 1 20.09 270 GLY A O 1
ATOM 2161 N N . HIS A 1 271 ? -19.484 -7.031 42.812 1 19.81 271 HIS A N 1
ATOM 2162 C CA . HIS A 1 271 ? -19.781 -8.398 42.406 1 19.81 271 HIS A CA 1
ATOM 2163 C C . HIS A 1 271 ? -18.781 -8.875 41.344 1 19.81 271 HIS A C 1
ATOM 2165 O O . HIS A 1 271 ? -18.344 -8.086 40.5 1 19.81 271 HIS A O 1
ATOM 2171 N N . LEU A 1 272 ? -17.984 -9.984 41.594 1 19.66 272 LEU A N 1
ATOM 2172 C CA . LEU A 1 272 ? -16.906 -10.82 41.094 1 19.66 272 LEU A CA 1
ATOM 2173 C C . LEU A 1 272 ? -17.188 -11.297 39.688 1 19.66 272 LEU A C 1
ATOM 2175 O O . LEU A 1 272 ? -18.281 -11.805 39.406 1 19.66 272 LEU A O 1
ATOM 2179 N N . VAL A 1 273 ? -16.516 -10.742 38.656 1 19.92 273 VAL A N 1
ATOM 2180 C CA . VAL A 1 273 ? -16.547 -10.742 37.188 1 19.92 273 VAL A CA 1
ATOM 2181 C C . VAL A 1 273 ? -16.266 -12.148 36.688 1 19.92 273 VAL A C 1
ATOM 2183 O O . VAL A 1 273 ? -15.781 -12.32 35.562 1 19.92 273 VAL A O 1
ATOM 2186 N N . ASP A 1 274 ? -16.656 -13.18 37.406 1 20.78 274 ASP A N 1
ATOM 2187 C CA . ASP A 1 274 ? -16.188 -14.5 37 1 20.78 274 ASP A CA 1
ATOM 2188 C C . ASP A 1 274 ? -16.594 -14.812 35.562 1 20.78 274 ASP A C 1
ATOM 2190 O O . ASP A 1 274 ? -15.812 -15.406 34.812 1 20.78 274 ASP A O 1
ATOM 2194 N N . GLU A 1 275 ? -17.953 -14.766 35.25 1 20.58 275 GLU A N 1
ATOM 2195 C CA . GLU A 1 275 ? -18.562 -15.703 34.312 1 20.58 275 GLU A CA 1
ATOM 2196 C C . GLU A 1 275 ? -18.312 -15.289 32.875 1 20.58 275 GLU A C 1
ATOM 2198 O O . GLU A 1 275 ? -19.078 -14.516 32.312 1 20.58 275 GLU A O 1
ATOM 2203 N N . ALA A 1 276 ? -17.219 -14.82 32.469 1 20.8 276 ALA A N 1
ATOM 2204 C CA . ALA A 1 276 ? -16.922 -14.18 31.188 1 20.8 276 ALA A CA 1
ATOM 2205 C C . ALA A 1 276 ? -17.062 -15.164 30.031 1 20.8 276 ALA A C 1
ATOM 2207 O O . ALA A 1 276 ? -16.688 -14.859 28.906 1 20.8 276 ALA A O 1
ATOM 2208 N N . HIS A 1 277 ? -17.469 -16.406 30.281 1 21.94 277 HIS A N 1
ATOM 2209 C CA . HIS A 1 277 ? -17.281 -17.469 29.297 1 21.94 277 HIS A CA 1
ATOM 2210 C C . HIS A 1 277 ? -18.141 -17.234 28.062 1 21.94 277 HIS A C 1
ATOM 2212 O O . HIS A 1 277 ? -17.672 -17.453 26.938 1 21.94 277 HIS A O 1
ATOM 2218 N N . ASP A 1 278 ? -19.516 -17.141 28.234 1 21.83 278 ASP A N 1
ATOM 2219 C CA . ASP A 1 278 ? -20.547 -17.484 27.266 1 21.83 278 ASP A CA 1
ATOM 2220 C C . ASP A 1 278 ? -20.766 -16.359 26.266 1 21.83 278 ASP A C 1
ATOM 2222 O O . ASP A 1 278 ? -21.734 -16.375 25.5 1 21.83 278 ASP A O 1
ATOM 2226 N N . PHE A 1 279 ? -20.062 -15.328 26.266 1 21.31 279 PHE A N 1
ATOM 2227 C CA . PHE A 1 279 ? -20.547 -14.047 25.766 1 21.31 279 PHE A CA 1
ATOM 2228 C C . PHE A 1 279 ? -20.5 -14.023 24.234 1 21.31 279 PHE A C 1
ATOM 2230 O O . PHE A 1 279 ? -20.812 -13.008 23.609 1 21.31 279 PHE A O 1
ATOM 2237 N N . ALA A 1 280 ? -19.891 -14.977 23.547 1 23.16 280 ALA A N 1
ATOM 2238 C CA . ALA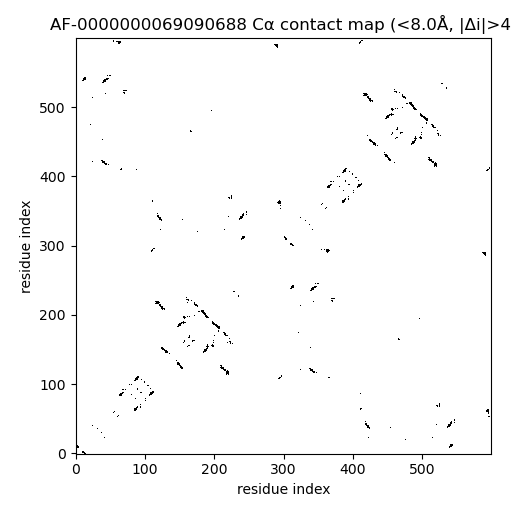 A 1 280 ? -19.719 -14.93 22.094 1 23.16 280 ALA A CA 1
ATOM 2239 C C . ALA A 1 280 ? -21.062 -14.898 21.375 1 23.16 280 ALA A C 1
ATOM 2241 O O . ALA A 1 280 ? -21.172 -14.32 20.281 1 23.16 280 ALA A O 1
ATOM 2242 N N . ASP A 1 281 ? -22.078 -15.57 21.875 1 23.92 281 ASP A N 1
ATOM 2243 C CA . ASP A 1 281 ? -23.359 -15.758 21.219 1 23.92 281 ASP A CA 1
ATOM 2244 C C . ASP A 1 281 ? -24.109 -14.438 21.078 1 23.92 281 ASP A C 1
ATOM 2246 O O . ASP A 1 281 ? -24.875 -14.242 20.141 1 23.92 281 ASP A O 1
ATOM 2250 N N . GLU A 1 282 ? -24.203 -13.695 22.219 1 25.03 282 GLU A N 1
ATOM 2251 C CA . GLU A 1 282 ? -25.188 -12.633 22.406 1 25.03 282 GLU A CA 1
ATOM 2252 C C . GLU A 1 282 ? -24.844 -11.414 21.562 1 25.03 282 GLU A C 1
ATOM 2254 O O . GLU A 1 282 ? -25.688 -10.531 21.375 1 25.03 282 GLU A O 1
ATOM 2259 N N . ILE A 1 283 ? -23.516 -11.109 21.578 1 24.14 283 ILE A N 1
ATOM 2260 C CA . ILE A 1 283 ? -23.219 -9.797 21.016 1 24.14 283 ILE A CA 1
ATOM 2261 C C . ILE A 1 283 ? -23.703 -9.727 19.578 1 24.14 283 ILE A C 1
ATOM 2263 O O . ILE A 1 283 ? -24.016 -8.648 19.062 1 24.14 283 ILE A O 1
ATOM 2267 N N . PHE A 1 284 ? -23.422 -10.758 18.766 1 26.52 284 PHE A N 1
ATOM 2268 C CA . PHE A 1 284 ? -23.641 -10.641 17.344 1 26.52 284 PHE A CA 1
ATOM 2269 C C . PHE A 1 284 ? -25.141 -10.688 17.016 1 26.52 284 PHE A C 1
ATOM 2271 O O . PHE A 1 284 ? -25.766 -11.742 17.109 1 26.52 284 PHE A O 1
ATOM 2278 N N . GLY A 1 285 ? -25.781 -9.781 17.656 1 22.38 285 GLY A N 1
ATOM 2279 C CA . GLY A 1 285 ? -27.188 -9.68 17.281 1 22.38 285 GLY A CA 1
ATOM 2280 C C . GLY A 1 285 ? -27.422 -9.766 15.789 1 22.38 285 GLY A C 1
ATOM 2281 O O . GLY A 1 285 ? -26.469 -9.781 15.008 1 22.38 285 GLY A O 1
ATOM 2282 N N . THR A 1 286 ? -28.641 -9.875 15.422 1 21.39 286 THR A N 1
ATOM 2283 C CA . THR A 1 286 ? -29.25 -10.062 14.102 1 21.39 286 THR A CA 1
ATOM 2284 C C . THR A 1 286 ? -29 -8.844 13.219 1 21.39 286 THR A C 1
ATOM 2286 O O . THR A 1 286 ? -29.516 -7.75 13.5 1 21.39 286 THR A O 1
ATOM 2289 N N . SER A 1 287 ? -27.781 -8.656 12.828 1 21.25 287 SER A N 1
ATOM 2290 C CA . SER A 1 287 ? -27.281 -7.434 12.219 1 21.25 287 SER A CA 1
ATOM 2291 C C . SER A 1 287 ? -28.031 -7.109 10.93 1 21.25 287 SER A C 1
ATOM 2293 O O . SER A 1 287 ? -28.109 -7.941 10.023 1 21.25 287 SER A O 1
ATOM 2295 N N . PRO A 1 288 ? -28.922 -6.09 10.93 1 20.23 288 PRO A N 1
ATOM 2296 C CA . PRO A 1 288 ? -29.641 -5.691 9.711 1 20.23 288 PRO A CA 1
ATOM 2297 C C . PRO A 1 288 ? -28.719 -5.082 8.664 1 20.23 288 PRO A C 1
ATOM 2299 O O . PRO A 1 288 ? -27.641 -4.566 8.992 1 20.23 288 PRO A O 1
ATOM 2302 N N . ALA A 1 289 ? -28.766 -5.355 7.328 1 20.92 289 ALA A N 1
ATOM 2303 C CA . ALA A 1 289 ? -28.047 -5.223 6.066 1 20.92 289 ALA A CA 1
ATOM 2304 C C . ALA A 1 289 ? -27.922 -3.758 5.66 1 20.92 289 ALA A C 1
ATOM 2306 O O . ALA A 1 289 ? -28.812 -3.199 5.031 1 20.92 289 ALA A O 1
ATOM 2307 N N . ALA A 1 290 ? -27.422 -2.658 6.461 1 21.45 290 ALA A N 1
ATOM 2308 C CA . ALA A 1 290 ? -27.531 -1.299 5.941 1 21.45 290 ALA A CA 1
ATOM 2309 C C . ALA A 1 290 ? -26.453 -1.023 4.898 1 21.45 290 ALA A C 1
ATOM 2311 O O . ALA A 1 290 ? -25.359 -1.594 4.961 1 21.45 290 ALA A O 1
ATOM 2312 N N . GLU A 1 291 ? -26.625 -0.269 3.701 1 21.34 291 GLU A N 1
ATOM 2313 C CA . GLU A 1 291 ? -26.016 0.124 2.436 1 21.34 291 GLU A CA 1
ATOM 2314 C C . GLU A 1 291 ? -24.891 1.142 2.654 1 21.34 291 GLU A C 1
ATOM 2316 O O . GLU A 1 291 ? -25.141 2.242 3.152 1 21.34 291 GLU A O 1
ATOM 2321 N N . ALA A 1 292 ? -23.703 0.843 3.061 1 23.44 292 ALA A N 1
ATOM 2322 C CA . ALA A 1 292 ? -22.656 1.813 3.367 1 23.44 292 ALA A CA 1
ATOM 2323 C C . ALA A 1 292 ? -21.953 2.283 2.098 1 23.44 292 ALA A C 1
ATOM 2325 O O . ALA A 1 292 ? -21.484 1.467 1.304 1 23.44 292 ALA A O 1
ATOM 2326 N N . LEU A 1 293 ? -22.312 3.449 1.421 1 22.12 293 LEU A N 1
ATOM 2327 C CA . LEU A 1 293 ? -21.703 4.059 0.242 1 22.12 293 LEU A CA 1
ATOM 2328 C C . LEU A 1 293 ? -20.422 4.809 0.613 1 22.12 293 LEU A C 1
ATOM 2330 O O . LEU A 1 293 ? -20.438 5.637 1.525 1 22.12 293 LEU A O 1
ATOM 2334 N N . VAL A 1 294 ? -19.297 4.305 0.483 1 25.44 294 VAL A N 1
ATOM 2335 C CA . VAL A 1 294 ? -18.031 4.965 0.807 1 25.44 294 VAL A CA 1
ATOM 2336 C C . VAL A 1 294 ? -17.656 5.941 -0.304 1 25.44 294 VAL A C 1
ATOM 2338 O O . VAL A 1 294 ? -17.781 5.621 -1.489 1 25.44 294 VAL A O 1
ATOM 2341 N N . GLY A 1 295 ? -17.609 7.348 -0.236 1 21.7 295 GLY A N 1
ATOM 2342 C CA . GLY A 1 295 ? -17.484 8.547 -1.05 1 21.7 295 GLY A CA 1
ATOM 2343 C C . GLY A 1 295 ? -16.172 8.625 -1.801 1 21.7 295 GLY A C 1
ATOM 2344 O O . GLY A 1 295 ? -15.188 8.008 -1.397 1 21.7 295 GLY A O 1
ATOM 2345 N N . SER A 1 296 ? -16.219 8.719 -3.201 1 20.64 296 SER A N 1
ATOM 2346 C CA . SER A 1 296 ? -15.242 8.883 -4.27 1 20.64 296 SER A CA 1
ATOM 2347 C C . SER A 1 296 ? -14.375 10.117 -4.039 1 20.64 296 SER A C 1
ATOM 2349 O O . SER A 1 296 ? -14.859 11.141 -3.551 1 20.64 296 SER A O 1
ATOM 2351 N N . PRO A 1 297 ? -13.062 9.977 -4.16 1 21.2 297 PRO A N 1
ATOM 2352 C CA . PRO A 1 297 ? -12.117 11.094 -4.109 1 21.2 297 PRO A CA 1
ATOM 2353 C C . PRO A 1 297 ? -12.289 12.07 -5.27 1 21.2 297 PRO A C 1
ATOM 2355 O O . PRO A 1 297 ? -11.398 12.883 -5.539 1 21.2 297 PRO A O 1
ATOM 2358 N N . TYR A 1 298 ? -13.305 12.383 -6.121 1 19.84 298 TYR A N 1
ATOM 2359 C CA . TYR A 1 298 ? -13.094 13.469 -7.074 1 19.84 298 TYR A CA 1
ATOM 2360 C C . TYR A 1 298 ? -12.703 14.758 -6.352 1 19.84 298 TYR A C 1
ATOM 2362 O O . TYR A 1 298 ? -13.062 14.953 -5.188 1 19.84 298 TYR A O 1
ATOM 2370 N N . GLY A 1 299 ? -11.609 15.336 -6.93 1 16.94 299 GLY A N 1
ATOM 2371 C CA . GLY A 1 299 ? -11.359 16.766 -6.812 1 16.94 299 GLY A CA 1
ATOM 2372 C C . GLY A 1 299 ? -12.617 17.609 -6.91 1 16.94 299 GLY A C 1
ATOM 2373 O O . GLY A 1 299 ? -13.547 17.25 -7.641 1 16.94 299 GLY A O 1
ATOM 2374 N N . PHE A 1 300 ? -13.211 18.078 -5.879 1 16.55 300 PHE A N 1
ATOM 2375 C CA . PHE A 1 300 ? -13.844 19.344 -6.258 1 16.55 300 PHE A CA 1
ATOM 2376 C C . PHE A 1 300 ? -12.828 20.281 -6.883 1 16.55 300 PHE A C 1
ATOM 2378 O O . PHE A 1 300 ? -11.656 20.297 -6.492 1 16.55 300 PHE A O 1
ATOM 2385 N N . MET B 1 1 ? -5.883 29.234 21.547 1 82.62 1 MET B N 1
ATOM 2386 C CA . MET B 1 1 ? -6.617 28.328 22.422 1 82.62 1 MET B CA 1
ATOM 2387 C C . MET B 1 1 ? -6.426 26.875 21.984 1 82.62 1 MET B C 1
ATOM 2389 O O . MET B 1 1 ? -6.23 26.594 20.797 1 82.62 1 MET B O 1
ATOM 2393 N N . LYS B 1 2 ? -6.305 26.047 23.062 1 87.31 2 LYS B N 1
ATOM 2394 C CA . LYS B 1 2 ? -6.082 24.641 22.781 1 87.31 2 LYS B CA 1
ATOM 2395 C C . LYS B 1 2 ? -7.266 23.797 23.25 1 87.31 2 LYS B C 1
ATOM 2397 O O . LYS B 1 2 ? -7.902 24.109 24.266 1 87.31 2 LYS B O 1
ATOM 2402 N N . LYS B 1 3 ? -7.664 22.906 22.375 1 88.25 3 LYS B N 1
ATOM 2403 C CA . LYS B 1 3 ? -8.711 21.953 22.703 1 88.25 3 LYS B CA 1
ATOM 2404 C C . LYS B 1 3 ? -8.164 20.531 22.797 1 88.25 3 LYS B C 1
ATOM 2406 O O . LYS B 1 3 ? -7.176 20.203 22.141 1 88.25 3 LYS B O 1
ATOM 2411 N N . TYR B 1 4 ? -8.859 19.781 23.656 1 87.06 4 TYR B N 1
ATOM 2412 C CA . TYR B 1 4 ? -8.406 18.406 23.875 1 87.06 4 TYR B CA 1
ATOM 2413 C C . TYR B 1 4 ? -9.305 17.422 23.156 1 87.06 4 TYR B C 1
ATOM 2415 O O . TYR B 1 4 ? -10.531 17.484 23.25 1 87.06 4 TYR B O 1
ATOM 2423 N N . LEU B 1 5 ? -8.75 16.5 22.375 1 88.88 5 LEU B N 1
ATOM 2424 C CA . LEU B 1 5 ? -9.484 15.531 21.578 1 88.88 5 LEU B CA 1
ATOM 2425 C C . LEU B 1 5 ? -9.461 14.156 22.234 1 88.88 5 LEU B C 1
ATOM 2427 O O . LEU B 1 5 ? -10.25 13.273 21.891 1 88.88 5 LEU B O 1
ATOM 2431 N N . GLY B 1 6 ? -8.688 13.969 23.297 1 83.06 6 GLY B N 1
ATOM 2432 C CA . GLY B 1 6 ? -8.484 12.68 23.953 1 83.06 6 GLY B CA 1
ATOM 2433 C C . GLY B 1 6 ? -7.082 12.133 23.766 1 83.06 6 GLY B C 1
ATOM 2434 O O . GLY B 1 6 ? -6.348 12.578 22.875 1 83.06 6 GLY B O 1
ATOM 2435 N N . ASN B 1 7 ? -6.652 11.227 24.594 1 85.81 7 ASN B N 1
ATOM 2436 C CA . ASN B 1 7 ? -5.363 10.547 24.5 1 85.81 7 ASN B CA 1
ATOM 2437 C C . ASN B 1 7 ? -4.211 11.539 24.438 1 85.81 7 ASN B C 1
ATOM 2439 O O . ASN B 1 7 ? -3.314 11.398 23.594 1 85.81 7 ASN B O 1
ATOM 2443 N N . ASN B 1 8 ? -4.27 12.617 25.109 1 82.88 8 ASN B N 1
ATOM 2444 C CA . ASN B 1 8 ? -3.25 13.648 25.219 1 82.88 8 ASN B CA 1
ATOM 2445 C C . ASN B 1 8 ? -3.047 14.375 23.891 1 82.88 8 ASN B C 1
ATOM 2447 O O . ASN B 1 8 ? -1.969 14.914 23.625 1 82.88 8 ASN B O 1
ATOM 2451 N N . CYS B 1 9 ? -4.039 14.281 23.094 1 89.19 9 CYS B N 1
ATOM 2452 C CA . CYS B 1 9 ? -3.982 14.984 21.812 1 89.19 9 CYS B CA 1
ATOM 2453 C C . CYS B 1 9 ? -4.613 16.359 21.922 1 89.19 9 CYS B C 1
ATOM 2455 O O . CYS B 1 9 ? -5.789 16.484 22.25 1 89.19 9 CYS B O 1
ATOM 2457 N N . THR B 1 10 ? -3.723 17.344 21.672 1 92.81 10 THR B N 1
ATOM 2458 C CA . THR B 1 10 ? -4.18 18.719 21.75 1 92.81 10 THR B CA 1
ATOM 2459 C C . THR B 1 10 ? -4.258 19.344 20.344 1 92.81 10 THR B C 1
ATOM 2461 O O . THR B 1 10 ? -3.398 19.094 19.5 1 92.81 10 THR B O 1
ATOM 2464 N N . VAL B 1 11 ? -5.344 20.094 20.188 1 94.62 11 VAL B N 1
ATOM 2465 C CA . VAL B 1 11 ? -5.566 20.781 18.906 1 94.62 11 VAL B CA 1
ATOM 2466 C C . VAL B 1 11 ? -5.559 22.281 19.125 1 94.62 11 VAL B C 1
ATOM 2468 O O . VAL B 1 11 ? -6.285 22.812 19.969 1 94.62 11 VAL B O 1
ATOM 2471 N N . GLN B 1 12 ? -4.68 22.953 18.375 1 94.62 12 GLN B N 1
ATOM 2472 C CA . GLN B 1 12 ? -4.645 24.422 18.438 1 94.62 12 GLN B CA 1
ATOM 2473 C C . GLN B 1 12 ? -5.738 25.031 17.578 1 94.62 12 GLN B C 1
ATOM 2475 O O . GLN B 1 12 ? -5.844 24.719 16.391 1 94.62 12 GLN B O 1
ATOM 2480 N N . MET B 1 13 ? -6.531 25.891 18.141 1 93.5 13 MET B N 1
ATOM 2481 C CA . MET B 1 13 ? -7.605 26.562 17.406 1 93.5 13 MET B CA 1
ATOM 2482 C C . MET B 1 13 ? -7.082 27.797 16.672 1 93.5 13 MET B C 1
ATOM 2484 O O . MET B 1 13 ? -6.309 28.578 17.234 1 93.5 13 MET B O 1
ATOM 2488 N N . ILE B 1 14 ? -7.512 27.828 15.406 1 92.12 14 ILE B N 1
ATOM 2489 C CA . ILE B 1 14 ? -7.168 29 14.609 1 92.12 14 ILE B CA 1
ATOM 2490 C C . ILE B 1 14 ? -8.43 29.812 14.297 1 92.12 14 ILE B C 1
ATOM 2492 O O . ILE B 1 14 ? -9.438 29.25 13.867 1 92.12 14 ILE B O 1
ATOM 2496 N N . THR B 1 15 ? -8.352 31.094 14.578 1 87.19 15 THR B N 1
ATOM 2497 C CA . THR B 1 15 ? -9.547 31.922 14.43 1 87.19 15 THR B CA 1
ATOM 2498 C C . THR B 1 15 ? -9.531 32.656 13.102 1 87.19 15 THR B C 1
ATOM 2500 O O . THR B 1 15 ? -10.539 33.25 12.703 1 87.19 15 THR B O 1
ATOM 2503 N N . TYR B 1 16 ? -8.422 32.812 12.477 1 81.69 16 TYR B N 1
ATOM 2504 C CA . TYR B 1 16 ? -8.32 33.406 11.156 1 81.69 16 TYR B CA 1
ATOM 2505 C C . TYR B 1 16 ? -7.551 32.5 10.195 1 81.69 16 TYR B C 1
ATOM 2507 O O . TYR B 1 16 ? -6.867 31.562 10.633 1 81.69 16 TYR B O 1
ATOM 2515 N N . GLU B 1 17 ? -7.84 32.719 8.977 1 79.94 17 GLU B N 1
ATOM 2516 C CA . GLU B 1 17 ? -7.152 31.891 7.98 1 79.94 17 GLU B CA 1
ATOM 2517 C C . GLU B 1 17 ? -5.645 32.125 8.023 1 79.94 17 GLU B C 1
ATOM 2519 O O . GLU B 1 17 ? -5.188 33.281 7.984 1 79.94 17 GLU B O 1
ATOM 2524 N N . ARG B 1 18 ? -4.953 31.156 8.367 1 85.88 18 ARG B N 1
ATOM 2525 C CA . ARG B 1 18 ? -3.494 31.203 8.352 1 85.88 18 ARG B CA 1
ATOM 2526 C C . ARG B 1 18 ? -2.926 30.297 7.266 1 85.88 18 ARG B C 1
ATOM 2528 O O . ARG B 1 18 ? -3.451 29.219 7.016 1 85.88 18 ARG B O 1
ATOM 2535 N N . SER B 1 19 ? -1.917 30.859 6.613 1 87.81 19 SER B N 1
ATOM 2536 C CA . SER B 1 19 ? -1.245 30.031 5.609 1 87.81 19 SER B CA 1
ATOM 2537 C C . SER B 1 19 ? -0.454 28.906 6.258 1 87.81 19 SER B C 1
ATOM 2539 O O . SER B 1 19 ? -0.011 29.031 7.402 1 87.81 19 SER B O 1
ATOM 2541 N N . ILE B 1 20 ? -0.356 27.859 5.562 1 90.56 20 ILE B N 1
ATOM 2542 C CA . ILE B 1 20 ? 0.428 26.734 6.047 1 90.56 20 ILE B CA 1
ATOM 2543 C C . ILE B 1 20 ? 1.867 27.172 6.305 1 90.56 20 ILE B C 1
ATOM 2545 O O . ILE B 1 20 ? 2.498 26.734 7.266 1 90.56 20 ILE B O 1
ATOM 2549 N N . LYS B 1 21 ? 2.402 28.016 5.48 1 92.94 21 LYS B N 1
ATOM 2550 C CA . LYS B 1 21 ? 3.76 28.531 5.648 1 92.94 21 LYS B CA 1
ATOM 2551 C C . LYS B 1 21 ? 3.924 29.219 6.992 1 92.94 21 LYS B C 1
ATOM 2553 O O . LYS B 1 21 ? 4.934 29.047 7.676 1 92.94 21 LYS B O 1
ATOM 2558 N N . SER B 1 22 ? 2.932 29.984 7.305 1 93.81 22 SER B N 1
ATOM 2559 C CA . SER B 1 22 ? 2.975 30.703 8.578 1 93.81 22 SER B CA 1
ATOM 2560 C C . SER B 1 22 ? 2.957 29.734 9.75 1 93.81 22 SER B C 1
ATOM 2562 O O . SER B 1 22 ? 3.652 29.938 10.75 1 93.81 22 SER B O 1
ATOM 2564 N N . LEU B 1 23 ? 2.186 28.734 9.672 1 93.81 23 LEU B N 1
ATOM 2565 C CA . LEU B 1 23 ? 2.102 27.734 10.727 1 93.81 23 LEU B CA 1
ATOM 2566 C C . LEU B 1 23 ? 3.416 26.984 10.867 1 93.81 23 LEU B C 1
ATOM 2568 O O . LEU B 1 23 ? 3.887 26.734 11.977 1 93.81 23 LEU B O 1
ATOM 2572 N N . VAL B 1 24 ? 3.986 26.609 9.75 1 95.69 24 VAL B N 1
ATOM 2573 C CA . VAL B 1 24 ? 5.27 25.906 9.734 1 95.69 24 VAL B CA 1
ATOM 2574 C C . VAL B 1 24 ? 6.344 26.812 10.352 1 95.69 24 VAL B C 1
ATOM 2576 O O . VAL B 1 24 ? 7.16 26.344 11.156 1 95.69 24 VAL B O 1
ATOM 2579 N N . GLN B 1 25 ? 6.328 28.062 9.945 1 95.25 25 GLN B N 1
ATOM 2580 C CA . GLN B 1 25 ? 7.309 29.016 10.461 1 95.25 25 GLN B CA 1
ATOM 2581 C C . GLN B 1 25 ? 7.238 29.109 11.984 1 95.25 25 GLN B C 1
ATOM 2583 O O . GLN B 1 25 ? 8.273 29.156 12.656 1 95.25 25 GLN B O 1
ATOM 2588 N N . GLU B 1 26 ? 6.051 29.203 12.461 1 95.06 26 GLU B N 1
ATOM 2589 C CA . GLU B 1 26 ? 5.848 29.297 13.906 1 95.06 26 GLU B CA 1
ATOM 2590 C C . GLU B 1 26 ? 6.438 28.078 14.625 1 95.06 26 GLU B C 1
ATOM 2592 O O . GLU B 1 26 ? 7.16 28.234 15.609 1 95.06 26 GLU B O 1
ATOM 2597 N N . LYS B 1 27 ? 6.156 26.922 14.164 1 95.62 27 LYS B N 1
ATOM 2598 C CA . LYS B 1 27 ? 6.633 25.719 14.82 1 95.62 27 LYS B CA 1
ATOM 2599 C C . LYS B 1 27 ? 8.133 25.531 14.609 1 95.62 27 LYS B C 1
ATOM 2601 O O . LYS B 1 27 ? 8.836 25.062 15.508 1 95.62 27 LYS B O 1
ATOM 2606 N N . ALA B 1 28 ? 8.625 25.828 13.445 1 95.44 28 ALA B N 1
ATOM 2607 C CA . ALA B 1 28 ? 10.062 25.75 13.188 1 95.44 28 ALA B CA 1
ATOM 2608 C C . ALA B 1 28 ? 10.836 26.656 14.141 1 95.44 28 ALA B C 1
ATOM 2610 O O . ALA B 1 28 ? 11.883 26.266 14.664 1 95.44 28 ALA B O 1
ATOM 2611 N N . ALA B 1 29 ? 10.312 27.891 14.312 1 95.5 29 ALA B N 1
ATOM 2612 C CA . ALA B 1 29 ? 10.93 28.828 15.242 1 95.5 29 ALA B CA 1
ATOM 2613 C C . ALA B 1 29 ? 10.969 28.25 16.656 1 95.5 29 ALA B C 1
ATOM 2615 O O . ALA B 1 29 ? 11.945 28.438 17.391 1 95.5 29 ALA B O 1
ATOM 2616 N N . LEU B 1 30 ? 9.859 27.641 17.016 1 94.38 30 LEU B N 1
ATOM 2617 C CA . LEU B 1 30 ? 9.805 26.984 18.328 1 94.38 30 LEU B CA 1
ATOM 2618 C C . LEU B 1 30 ? 10.883 25.906 18.438 1 94.38 30 LEU B C 1
ATOM 2620 O O . LEU B 1 30 ? 11.57 25.828 19.453 1 94.38 30 LEU B O 1
ATOM 2624 N N . HIS B 1 31 ? 11.023 25.078 17.406 1 94.19 31 HIS B N 1
ATOM 2625 C CA . HIS B 1 31 ? 12.031 24.016 17.375 1 94.19 31 HIS B CA 1
ATOM 2626 C C . HIS B 1 31 ? 13.438 24.609 17.469 1 94.19 31 HIS B C 1
ATOM 2628 O O . HIS B 1 31 ? 14.289 24.094 18.188 1 94.19 31 HIS B O 1
ATOM 2634 N N . ASP B 1 32 ? 13.656 25.688 16.766 1 93.94 32 ASP B N 1
ATOM 2635 C CA . ASP B 1 32 ? 14.961 26.344 16.797 1 93.94 32 ASP B CA 1
ATOM 2636 C C . ASP B 1 32 ? 15.297 26.828 18.203 1 93.94 32 ASP B C 1
ATOM 2638 O O . ASP B 1 32 ? 16.422 26.641 18.672 1 93.94 32 ASP B O 1
ATOM 2642 N N . ARG B 1 33 ? 14.312 27.422 18.828 1 93.75 33 ARG B N 1
ATOM 2643 C CA . ARG B 1 33 ? 14.508 27.953 20.188 1 93.75 33 ARG B CA 1
ATOM 2644 C C . ARG B 1 33 ? 14.836 26.828 21.156 1 93.75 33 ARG B C 1
ATOM 2646 O O . ARG B 1 33 ? 15.641 27 22.078 1 93.75 33 ARG B O 1
ATOM 2653 N N . GLU B 1 34 ? 14.273 25.75 20.953 1 94.19 34 GLU B N 1
ATOM 2654 C CA . GLU B 1 34 ? 14.469 24.609 21.859 1 94.19 34 GLU B CA 1
ATOM 2655 C C . GLU B 1 34 ? 15.609 23.719 21.375 1 94.19 34 GLU B C 1
ATOM 2657 O O . GLU B 1 34 ? 15.852 22.641 21.938 1 94.19 34 GLU B O 1
ATOM 2662 N N . VAL B 1 35 ? 16.297 24.031 20.359 1 91.38 35 VAL B N 1
ATOM 2663 C CA . VAL B 1 35 ? 17.422 23.328 19.781 1 91.38 35 VAL B CA 1
ATOM 2664 C C . VAL B 1 35 ? 17.016 21.906 19.406 1 91.38 35 VAL B C 1
ATOM 2666 O O . VAL B 1 35 ? 17.688 20.938 19.766 1 91.38 35 VAL B O 1
ATOM 2669 N N . LYS B 1 36 ? 15.805 21.797 18.891 1 88.31 36 LYS B N 1
ATOM 2670 C CA . LYS B 1 36 ? 15.281 20.547 18.359 1 88.31 36 LYS B CA 1
ATOM 2671 C C . LYS B 1 36 ? 15.344 20.531 16.828 1 88.31 36 LYS B C 1
ATOM 2673 O O . LYS B 1 36 ? 14.656 21.312 16.172 1 88.31 36 LYS B O 1
ATOM 2678 N N . GLU B 1 37 ? 16.078 19.656 16.234 1 88.44 37 GLU B N 1
ATOM 2679 C CA . GLU B 1 37 ? 16.234 19.625 14.789 1 88.44 37 GLU B CA 1
ATOM 2680 C C . GLU B 1 37 ? 15.367 18.547 14.156 1 88.44 37 GLU B C 1
ATOM 2682 O O . GLU B 1 37 ? 15.367 18.375 12.938 1 88.44 37 GLU B O 1
ATOM 2687 N N . GLU B 1 38 ? 14.547 17.906 15.023 1 88.62 38 GLU B N 1
ATOM 2688 C CA . GLU B 1 38 ? 13.75 16.781 14.539 1 88.62 38 GLU B CA 1
ATOM 2689 C C . GLU B 1 38 ? 12.648 17.25 13.594 1 88.62 38 GLU B C 1
ATOM 2691 O O . GLU B 1 38 ? 12.062 18.312 13.797 1 88.62 38 GLU B O 1
ATOM 2696 N N . ALA B 1 39 ? 12.43 16.422 12.594 1 91 39 ALA B N 1
ATOM 2697 C CA . ALA B 1 39 ? 11.297 16.672 11.703 1 91 39 ALA B CA 1
ATOM 2698 C C . ALA B 1 39 ? 9.977 16.641 12.469 1 91 39 ALA B C 1
ATOM 2700 O O . ALA B 1 39 ? 9.891 16.047 13.539 1 91 39 ALA B O 1
ATOM 2701 N N . PHE B 1 40 ? 8.977 17.375 11.961 1 92.38 40 PHE B N 1
ATOM 2702 C CA . PHE B 1 40 ? 7.668 17.344 12.602 1 92.38 40 PHE B CA 1
ATOM 2703 C C . PHE B 1 40 ? 6.555 17.469 11.57 1 92.38 40 PHE B C 1
ATOM 2705 O O . PHE B 1 40 ? 6.785 17.906 10.445 1 92.38 40 PHE B O 1
ATOM 2712 N N . PHE B 1 41 ? 5.316 17.047 12.023 1 92.88 41 PHE B N 1
ATOM 2713 C CA . PHE B 1 41 ? 4.113 17.141 11.203 1 92.88 41 PHE B CA 1
ATOM 2714 C C . PHE B 1 41 ? 3.184 18.234 11.734 1 92.88 41 PHE B C 1
ATOM 2716 O O . PHE B 1 41 ? 3.1 18.453 12.945 1 92.88 41 PHE B O 1
ATOM 2723 N N . ILE B 1 42 ? 2.559 18.875 10.773 1 94.25 42 ILE B N 1
ATOM 2724 C CA . ILE B 1 42 ? 1.397 19.703 11.094 1 94.25 42 ILE B CA 1
ATOM 2725 C C . ILE B 1 42 ? 0.153 19.109 10.43 1 94.25 42 ILE B C 1
ATOM 2727 O O . ILE B 1 42 ? 0.135 18.891 9.219 1 94.25 42 ILE B O 1
ATOM 2731 N N . GLY B 1 43 ? -0.809 18.828 11.234 1 93.25 43 GLY B N 1
ATOM 2732 C CA . GLY B 1 43 ? -2.074 18.297 10.742 1 93.25 43 GLY B CA 1
ATOM 2733 C C . GLY B 1 43 ? -3.207 19.312 10.828 1 93.25 43 GLY B C 1
ATOM 2734 O O . GLY B 1 43 ? -3.465 19.859 11.898 1 93.25 43 GLY B O 1
ATOM 2735 N N . ASP B 1 44 ? -3.854 19.578 9.719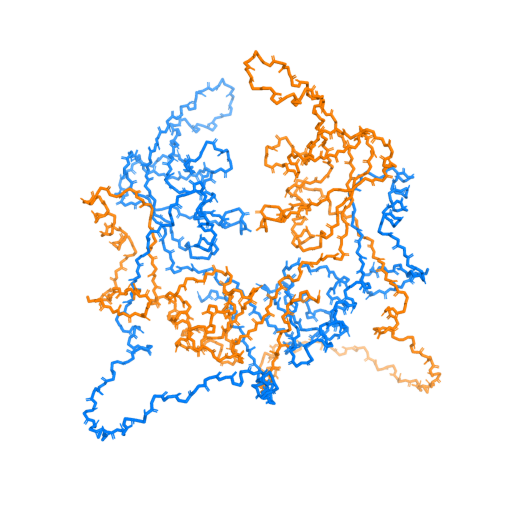 1 93.12 44 ASP B N 1
ATOM 2736 C CA . ASP B 1 44 ? -5.016 20.453 9.641 1 93.12 44 ASP B CA 1
ATOM 2737 C C . ASP B 1 44 ? -6.316 19.656 9.75 1 93.12 44 ASP B C 1
ATOM 2739 O O . ASP B 1 44 ? -6.844 19.172 8.742 1 93.12 44 ASP B O 1
ATOM 2743 N N . LEU B 1 45 ? -6.867 19.609 10.93 1 93.25 45 LEU B N 1
ATOM 2744 C CA . LEU B 1 45 ? -8.094 18.859 11.148 1 93.25 45 LEU B CA 1
ATOM 2745 C C . LEU B 1 45 ? -9.289 19.547 10.508 1 93.25 45 LEU B C 1
ATOM 2747 O O . LEU B 1 45 ? -10.266 18.906 10.133 1 93.25 45 LEU B O 1
ATOM 2751 N N . GLY B 1 46 ? -9.211 20.859 10.469 1 92.56 46 GLY B N 1
ATOM 2752 C CA . GLY B 1 46 ? -10.266 21.594 9.781 1 92.56 46 GLY B CA 1
ATOM 2753 C C . GLY B 1 46 ? -10.43 21.188 8.328 1 92.56 46 GLY B C 1
ATOM 2754 O O . GLY B 1 46 ? -11.547 21.156 7.816 1 92.56 46 GLY B O 1
ATOM 2755 N N . ASP B 1 47 ? -9.352 20.922 7.699 1 90.88 47 ASP B N 1
ATOM 2756 C CA . ASP B 1 47 ? -9.391 20.484 6.309 1 90.88 47 ASP B CA 1
ATOM 2757 C C . ASP B 1 47 ? -10.141 19.156 6.168 1 90.88 47 ASP B C 1
ATOM 2759 O O . ASP B 1 47 ? -10.867 18.953 5.195 1 90.88 47 ASP B O 1
ATOM 2763 N N . ILE B 1 48 ? -9.961 18.297 7.105 1 90.5 48 ILE B N 1
ATOM 2764 C CA . ILE B 1 48 ? -10.641 17 7.105 1 90.5 48 ILE B CA 1
ATOM 2765 C C . ILE B 1 48 ? -12.141 17.203 7.238 1 90.5 48 ILE B C 1
ATOM 2767 O O . ILE B 1 48 ? -12.93 16.594 6.516 1 90.5 48 ILE B O 1
ATOM 2771 N N . ILE B 1 49 ? -12.523 18.094 8.117 1 92.5 49 ILE B N 1
ATOM 2772 C CA . ILE B 1 49 ? -13.93 18.422 8.32 1 92.5 49 ILE B CA 1
ATOM 2773 C C . ILE B 1 49 ? -14.531 18.969 7.027 1 92.5 49 ILE B C 1
ATOM 2775 O O . ILE B 1 49 ? -15.609 18.547 6.605 1 92.5 49 ILE B O 1
ATOM 2779 N N . ALA B 1 50 ? -13.812 19.859 6.449 1 90.56 50 ALA B N 1
ATOM 2780 C CA . ALA B 1 50 ? -14.281 20.469 5.211 1 90.56 50 ALA B CA 1
ATOM 2781 C C . ALA B 1 50 ? -14.484 19.422 4.121 1 90.56 50 ALA B C 1
ATOM 2783 O O . ALA B 1 50 ? -15.469 19.469 3.387 1 90.56 50 ALA B O 1
ATOM 2784 N N . LYS B 1 51 ? -13.57 18.531 4.016 1 88.06 51 LYS B N 1
ATOM 2785 C CA . LYS B 1 51 ? -13.648 17.484 3.002 1 88.06 51 LYS B CA 1
ATOM 2786 C C . LYS B 1 51 ? -14.867 16.594 3.232 1 88.06 51 LYS B C 1
ATOM 2788 O O . LYS B 1 51 ? -15.539 16.188 2.279 1 88.06 51 LYS B O 1
ATOM 2793 N N . TYR B 1 52 ? -15.086 16.297 4.391 1 89.38 52 TYR B N 1
ATOM 2794 C CA . TYR B 1 52 ? -16.25 15.5 4.719 1 89.38 52 TYR B CA 1
ATOM 2795 C C . TYR B 1 52 ? -17.547 16.219 4.348 1 89.38 52 TYR B C 1
ATOM 2797 O O . TYR B 1 52 ? -18.469 15.617 3.822 1 89.38 52 TYR B O 1
ATOM 2805 N N . GLN B 1 53 ? -17.594 17.469 4.652 1 89.25 53 GLN B N 1
ATOM 2806 C CA . GLN B 1 53 ? -18.766 18.266 4.309 1 89.25 53 GLN B CA 1
ATOM 2807 C C . GLN B 1 53 ? -19 18.266 2.803 1 89.25 53 GLN B C 1
ATOM 2809 O O . GLN B 1 53 ? -20.141 18.156 2.346 1 89.25 53 GLN B O 1
ATOM 2814 N N . VAL B 1 54 ? -17.969 18.422 2.107 1 87.19 54 VAL B N 1
ATOM 2815 C CA . VAL B 1 54 ? -18.078 18.406 0.653 1 87.19 54 VAL B CA 1
ATOM 2816 C C . VAL B 1 54 ? -18.625 17.062 0.187 1 87.19 54 VAL B C 1
ATOM 2818 O O . VAL B 1 54 ? -19.484 17 -0.701 1 87.19 54 VAL B O 1
ATOM 2821 N N . TRP B 1 55 ? -18.125 16.031 0.762 1 83.56 55 TRP B N 1
ATOM 2822 C CA . TRP B 1 55 ? -18.609 14.695 0.435 1 83.56 55 TRP B CA 1
ATOM 2823 C C . TRP B 1 55 ? -20.109 14.578 0.691 1 83.56 55 TRP B C 1
ATOM 2825 O O . TRP B 1 55 ? -20.875 14.141 -0.181 1 83.56 55 TRP B O 1
ATOM 2835 N N . LYS B 1 56 ? -20.547 14.961 1.807 1 84.31 56 LYS B N 1
ATOM 2836 C CA . LYS B 1 56 ? -21.953 14.859 2.211 1 84.31 56 LYS B CA 1
ATOM 2837 C C . LYS B 1 56 ? -22.844 15.656 1.276 1 84.31 56 LYS B C 1
ATOM 2839 O O . LYS B 1 56 ? -23.969 15.25 0.985 1 84.31 56 LYS B O 1
ATOM 2844 N N . GLU B 1 57 ? -22.297 16.688 0.888 1 89.06 57 GLU B N 1
ATOM 2845 C CA . GLU B 1 57 ? -23.078 17.547 -0 1 89.06 57 GLU B CA 1
ATOM 2846 C C . GLU B 1 57 ? -23.125 16.984 -1.415 1 89.06 57 GLU B C 1
ATOM 2848 O O . GLU B 1 57 ? -24.172 17.047 -2.08 1 89.06 57 GLU B O 1
ATOM 2853 N N . THR B 1 58 ? -22.047 16.5 -1.861 1 83.75 58 THR B N 1
ATOM 2854 C CA . THR B 1 58 ? -21.922 16.062 -3.244 1 83.75 58 THR B CA 1
ATOM 2855 C C . THR B 1 58 ? -22.484 14.648 -3.418 1 83.75 58 THR B C 1
ATOM 2857 O O . THR B 1 58 ? -23.078 14.336 -4.457 1 83.75 58 THR B O 1
ATOM 2860 N N . LEU B 1 59 ? -22.25 13.875 -2.377 1 78.69 59 LEU B N 1
ATOM 2861 C CA . LEU B 1 59 ? -22.703 12.484 -2.438 1 78.69 59 LEU B CA 1
ATOM 2862 C C . LEU B 1 59 ? -23.5 12.117 -1.191 1 78.69 59 LEU B C 1
ATOM 2864 O O . LEU B 1 59 ? -23.094 11.234 -0.428 1 78.69 59 LEU B O 1
ATOM 2868 N N . PRO B 1 60 ? -24.609 12.617 -1.079 1 80.38 60 PRO B N 1
ATOM 2869 C CA . PRO B 1 60 ? -25.375 12.453 0.166 1 80.38 60 PRO B CA 1
ATOM 2870 C C . PRO B 1 60 ? -25.844 11.023 0.389 1 80.38 60 PRO B C 1
ATOM 2872 O O . PRO B 1 60 ? -26.109 10.625 1.525 1 80.38 60 PRO B O 1
ATOM 2875 N N . ARG B 1 61 ? -25.859 10.234 -0.593 1 74.62 61 ARG B N 1
ATOM 2876 C CA . ARG B 1 61 ? -26.391 8.883 -0.453 1 74.62 61 ARG B CA 1
ATOM 2877 C C . ARG B 1 61 ? -25.281 7.867 -0.264 1 74.62 61 ARG B C 1
ATOM 2879 O O . ARG B 1 61 ? -25.531 6.68 -0.059 1 74.62 61 ARG B O 1
ATOM 2886 N N . VAL B 1 62 ? -24.188 8.328 -0.368 1 71.31 62 VAL B N 1
ATOM 2887 C CA . VAL B 1 62 ? -23.047 7.438 -0.26 1 71.31 62 VAL B CA 1
ATOM 2888 C C . VAL B 1 62 ? -22.375 7.613 1.101 1 71.31 62 VAL B C 1
ATOM 2890 O O . VAL B 1 62 ? -22.078 8.742 1.508 1 71.31 62 VAL B O 1
ATOM 2893 N N . MET B 1 63 ? -22.219 6.469 1.812 1 75.44 63 MET B N 1
ATOM 2894 C CA . MET B 1 63 ? -21.547 6.539 3.107 1 75.44 63 MET B CA 1
ATOM 2895 C C . MET B 1 63 ? -20.031 6.34 2.949 1 75.44 63 MET B C 1
ATOM 2897 O O . MET B 1 63 ? -19.594 5.336 2.383 1 75.44 63 MET B O 1
ATOM 2901 N N . PRO B 1 64 ? -19.359 7.254 3.469 1 81.12 64 PRO B N 1
ATOM 2902 C CA . PRO B 1 64 ? -17.906 7.121 3.34 1 81.12 64 PRO B CA 1
ATOM 2903 C C . PRO B 1 64 ? -17.312 6.141 4.348 1 81.12 64 PRO B C 1
ATOM 2905 O O . PRO B 1 64 ? -17.766 6.074 5.492 1 81.12 64 PRO B O 1
ATOM 2908 N N . PHE B 1 65 ? -16.375 5.305 3.877 1 84.5 65 PHE B N 1
ATOM 2909 C CA . PHE B 1 65 ? -15.516 4.473 4.711 1 84.5 65 PHE B CA 1
ATOM 2910 C C . PHE B 1 65 ? -14.062 4.93 4.621 1 84.5 65 PHE B C 1
ATOM 2912 O O . PHE B 1 65 ? -13.516 5.066 3.523 1 84.5 65 PHE B O 1
ATOM 2919 N N . TYR B 1 66 ? -13.547 5.156 5.754 1 85.06 66 TYR B N 1
ATOM 2920 C CA . TYR B 1 66 ? -12.156 5.605 5.812 1 85.06 66 TYR B CA 1
ATOM 2921 C C . TYR B 1 66 ? -11.203 4.422 5.93 1 85.06 66 TYR B C 1
ATOM 2923 O O . TYR B 1 66 ? -11.352 3.588 6.824 1 85.06 66 TYR B O 1
ATOM 2931 N N . ALA B 1 67 ? -10.219 4.336 4.949 1 79.56 67 ALA B N 1
ATOM 2932 C CA . ALA B 1 67 ? -9.188 3.299 5.027 1 79.56 67 ALA B CA 1
ATOM 2933 C C . ALA B 1 67 ? -8.164 3.621 6.113 1 79.56 67 ALA B C 1
ATOM 2935 O O . ALA B 1 67 ? -7.316 4.496 5.934 1 79.56 67 ALA B O 1
ATOM 2936 N N . VAL B 1 68 ? -8.188 2.826 7.176 1 82.75 68 VAL B N 1
ATOM 2937 C CA . VAL B 1 68 ? -7.383 3.131 8.352 1 82.75 68 VAL B CA 1
ATOM 2938 C C . VAL B 1 68 ? -5.898 3.002 8.016 1 82.75 68 VAL B C 1
ATOM 2940 O O . VAL B 1 68 ? -5.066 3.734 8.555 1 82.75 68 VAL B O 1
ATOM 2943 N N . LYS B 1 69 ? -5.598 2.131 7.078 1 74.19 69 LYS B N 1
ATOM 2944 C CA . LYS B 1 69 ? -4.211 1.877 6.707 1 74.19 69 LYS B CA 1
ATOM 2945 C C . LYS B 1 69 ? -3.557 3.131 6.137 1 74.19 69 LYS B C 1
ATOM 2947 O O . LYS B 1 69 ? -2.33 3.254 6.133 1 74.19 69 LYS B O 1
ATOM 2952 N N . CYS B 1 70 ? -4.352 4.039 5.629 1 74.69 70 CYS B N 1
ATOM 2953 C CA . CYS B 1 70 ? -3.834 5.273 5.047 1 74.69 70 CYS B CA 1
ATOM 2954 C C . CYS B 1 70 ? -3.223 6.168 6.117 1 74.69 70 CYS B C 1
ATOM 2956 O O . CYS B 1 70 ? -2.189 6.801 5.891 1 74.69 70 CYS B O 1
ATOM 2958 N N . ASN B 1 71 ? -3.852 6.344 7.129 1 81.81 71 ASN B N 1
ATOM 2959 C CA . ASN B 1 71 ? -3.447 7.133 8.289 1 81.81 71 ASN B CA 1
ATOM 2960 C C . ASN B 1 71 ? -4.211 6.719 9.539 1 81.81 71 ASN B C 1
ATOM 2962 O O . ASN B 1 71 ? -5.391 7.047 9.688 1 81.81 71 ASN B O 1
ATOM 2966 N N . ASP B 1 72 ? -3.539 6.078 10.375 1 84.69 72 ASP B N 1
ATOM 2967 C CA . ASP B 1 72 ? -4.207 5.562 11.562 1 84.69 72 ASP B CA 1
ATOM 2968 C C . ASP B 1 72 ? -3.932 6.453 12.773 1 84.69 72 ASP B C 1
ATOM 2970 O O . ASP B 1 72 ? -4 5.992 13.914 1 84.69 72 ASP B O 1
ATOM 2974 N N . ASP B 1 73 ? -3.545 7.688 12.492 1 87.31 73 ASP B N 1
ATOM 2975 C CA . ASP B 1 73 ? -3.314 8.664 13.555 1 87.31 73 ASP B CA 1
ATOM 2976 C C . ASP B 1 73 ? -4.555 8.828 14.422 1 87.31 73 ASP B C 1
ATOM 2978 O O . ASP B 1 73 ? -5.676 8.898 13.914 1 87.31 73 ASP B O 1
ATOM 2982 N N . TYR B 1 74 ? -4.324 8.984 15.703 1 91.19 74 TYR B N 1
ATOM 2983 C CA . TYR B 1 74 ? -5.426 9.062 16.656 1 91.19 74 TYR B CA 1
ATOM 2984 C C . TYR B 1 74 ? -6.316 10.258 16.359 1 91.19 74 TYR B C 1
ATOM 2986 O O . TYR B 1 74 ? -7.547 10.141 16.328 1 91.19 74 TYR B O 1
ATOM 2994 N N . ALA B 1 75 ? -5.727 11.422 16.234 1 92.81 75 ALA B N 1
ATOM 2995 C CA . ALA B 1 75 ? -6.504 12.641 16.016 1 92.81 75 ALA B CA 1
ATOM 2996 C C . ALA B 1 75 ? -7.395 12.516 14.789 1 92.81 75 ALA B C 1
ATOM 2998 O O . ALA B 1 75 ? -8.547 12.953 14.805 1 92.81 75 ALA B O 1
ATOM 2999 N N . VAL B 1 76 ? -6.852 11.898 13.797 1 91.81 76 VAL B N 1
ATOM 3000 C CA . VAL B 1 76 ? -7.586 11.719 12.547 1 91.81 76 VAL B CA 1
ATOM 3001 C C . VAL B 1 76 ? -8.75 10.75 12.766 1 91.81 76 VAL B C 1
ATOM 3003 O O . VAL B 1 76 ? -9.898 11.062 12.445 1 91.81 76 VAL B O 1
ATOM 3006 N N . LEU B 1 77 ? -8.414 9.641 13.336 1 92.81 77 LEU B N 1
ATOM 3007 C CA . LEU B 1 77 ? -9.43 8.609 13.531 1 92.81 77 LEU B CA 1
ATOM 3008 C C . LEU B 1 77 ? -10.523 9.094 14.477 1 92.81 77 LEU B C 1
ATOM 3010 O O . LEU B 1 77 ? -11.711 8.852 14.234 1 92.81 77 LEU B O 1
ATOM 3014 N N . LYS B 1 78 ? -10.148 9.773 15.531 1 95.19 78 LYS B N 1
ATOM 3015 C CA . LYS B 1 78 ? -11.117 10.289 16.5 1 95.19 78 LYS B CA 1
ATOM 3016 C C . LYS B 1 78 ? -12.055 11.297 15.852 1 95.19 78 LYS B C 1
ATOM 3018 O O . LYS B 1 78 ? -13.273 11.234 16.031 1 95.19 78 LYS B O 1
ATOM 3023 N N . LEU B 1 79 ? -11.523 12.211 15.141 1 94.31 79 LEU B N 1
ATOM 3024 C CA . LEU B 1 79 ? -12.328 13.211 14.445 1 94.31 79 LEU B CA 1
ATOM 3025 C C . LEU B 1 79 ? -13.305 12.547 13.477 1 94.31 79 LEU B C 1
ATOM 3027 O O . LEU B 1 79 ? -14.492 12.852 13.477 1 94.31 79 LEU B O 1
ATOM 3031 N N . LEU B 1 80 ? -12.758 11.617 12.68 1 93.5 80 LEU B N 1
ATOM 3032 C CA . LEU B 1 80 ? -13.578 10.93 11.695 1 93.5 80 LEU B CA 1
ATOM 3033 C C . LEU B 1 80 ? -14.688 10.133 12.375 1 93.5 80 LEU B C 1
ATOM 3035 O O . LEU B 1 80 ? -15.828 10.109 11.891 1 93.5 80 LEU B O 1
ATOM 3039 N N . SER B 1 81 ? -14.344 9.492 13.398 1 94.75 81 SER B N 1
ATOM 3040 C CA . SER B 1 81 ? -15.344 8.766 14.18 1 94.75 81 SER B CA 1
ATOM 3041 C C . SER B 1 81 ? -16.453 9.695 14.648 1 94.75 81 SER B C 1
ATOM 3043 O O . SER B 1 81 ? -17.641 9.383 14.508 1 94.75 81 SER B O 1
ATOM 3045 N N . ASP B 1 82 ? -16.078 10.82 15.18 1 94.19 82 ASP B N 1
ATOM 3046 C CA . ASP B 1 82 ? -17.031 11.758 15.773 1 94.19 82 ASP B CA 1
ATOM 3047 C C . ASP B 1 82 ? -17.938 12.367 14.711 1 94.19 82 ASP B C 1
ATOM 3049 O O . ASP B 1 82 ? -19.094 12.68 14.984 1 94.19 82 ASP B O 1
ATOM 3053 N N . ILE B 1 83 ? -17.453 12.477 13.547 1 93.56 83 ILE B N 1
ATOM 3054 C CA . ILE B 1 83 ? -18.266 13.109 12.508 1 93.56 83 ILE B CA 1
ATOM 3055 C C . ILE B 1 83 ? -19.141 12.062 11.828 1 93.56 83 ILE B C 1
ATOM 3057 O O . ILE B 1 83 ? -19.984 12.398 10.992 1 93.56 83 ILE B O 1
ATOM 3061 N N . GLY B 1 84 ? -18.828 10.773 12.078 1 91.19 84 GLY B N 1
ATOM 3062 C CA . GLY B 1 84 ? -19.781 9.766 11.625 1 91.19 84 GLY B CA 1
ATOM 3063 C C . GLY B 1 84 ? -19.266 8.938 10.469 1 91.19 84 GLY B C 1
ATOM 3064 O O . GLY B 1 84 ? -20.016 8.211 9.828 1 91.19 84 GLY B O 1
ATOM 3065 N N . VAL B 1 85 ? -18.062 9.047 10.18 1 90.81 85 VAL B N 1
ATOM 3066 C CA . VAL B 1 85 ? -17.453 8.266 9.102 1 90.81 85 VAL B CA 1
ATOM 3067 C C . VAL B 1 85 ? -17.328 6.809 9.523 1 90.81 85 VAL B C 1
ATOM 3069 O O . VAL B 1 85 ? -17.125 6.516 10.703 1 90.81 85 VAL B O 1
ATOM 3072 N N . ASN B 1 86 ? -17.547 5.902 8.555 1 88.69 86 ASN B N 1
ATOM 3073 C CA . ASN B 1 86 ? -17.281 4.484 8.766 1 88.69 86 ASN B CA 1
ATOM 3074 C C . ASN B 1 86 ? -15.82 4.145 8.461 1 88.69 86 ASN B C 1
ATOM 3076 O O . ASN B 1 86 ? -15.086 4.973 7.926 1 88.69 86 ASN B O 1
ATOM 3080 N N . PHE B 1 87 ? -15.438 2.879 8.883 1 87.94 87 PHE B N 1
ATOM 3081 C CA . PHE B 1 87 ? -14.008 2.588 8.789 1 87.94 87 PHE B CA 1
ATOM 3082 C C . PHE B 1 87 ? -13.773 1.281 8.039 1 87.94 87 PHE B C 1
ATOM 3084 O O . PHE B 1 87 ? -14.508 0.31 8.227 1 87.94 87 PHE B O 1
ATOM 3091 N N . ASP B 1 88 ? -12.844 1.377 7.148 1 82.06 88 ASP B N 1
ATOM 3092 C CA . ASP B 1 88 ? -12.281 0.229 6.441 1 82.06 88 ASP B CA 1
ATOM 3093 C C . ASP B 1 88 ? -10.953 -0.201 7.062 1 82.06 88 ASP B C 1
ATOM 3095 O O . ASP B 1 88 ? -9.961 0.521 6.973 1 82.06 88 ASP B O 1
ATOM 3099 N N . CYS B 1 89 ? -10.977 -1.379 7.727 1 78.88 89 CYS B N 1
ATOM 3100 C CA . CYS B 1 89 ? -9.797 -1.854 8.438 1 78.88 89 CYS B CA 1
ATOM 3101 C C . CYS B 1 89 ? -9.188 -3.064 7.738 1 78.88 89 CYS B C 1
ATOM 3103 O O . CYS B 1 89 ? -9.914 -3.955 7.293 1 78.88 89 CYS B O 1
ATOM 3105 N N . ALA B 1 90 ? -7.844 -3.043 7.691 1 70.12 90 ALA B N 1
ATOM 3106 C CA . ALA B 1 90 ? -7.148 -4.117 6.988 1 70.12 90 ALA B CA 1
ATOM 3107 C C . ALA B 1 90 ? -6.5 -5.086 7.973 1 70.12 90 ALA B C 1
ATOM 3109 O O . ALA B 1 90 ? -5.871 -6.066 7.57 1 70.12 90 ALA B O 1
ATOM 3110 N N . SER B 1 91 ? -6.555 -4.832 9.266 1 69.25 91 SER B N 1
ATOM 3111 C CA . SER B 1 91 ? -5.922 -5.68 10.266 1 69.25 91 SER B CA 1
ATOM 3112 C C . SER B 1 91 ? -6.691 -5.652 11.578 1 69.25 91 SER B C 1
ATOM 3114 O O . SER B 1 91 ? -7.508 -4.754 11.812 1 69.25 91 SER B O 1
ATOM 3116 N N . LYS B 1 92 ? -6.379 -6.719 12.359 1 73 92 LYS B N 1
ATOM 3117 C CA . LYS B 1 92 ? -6.961 -6.77 13.695 1 73 92 LYS B CA 1
ATOM 3118 C C . LYS B 1 92 ? -6.574 -5.539 14.516 1 73 92 LYS B C 1
ATOM 3120 O O . LYS B 1 92 ? -7.398 -4.984 15.242 1 73 92 LYS B O 1
ATOM 3125 N N . ALA B 1 93 ? -5.375 -5.145 14.406 1 79.25 93 ALA B N 1
ATOM 3126 C CA . ALA B 1 93 ? -4.891 -3.98 15.148 1 79.25 93 ALA B CA 1
ATOM 3127 C C . ALA B 1 93 ? -5.684 -2.73 14.773 1 79.25 93 ALA B C 1
ATOM 3129 O O . ALA B 1 93 ? -6.043 -1.936 15.648 1 79.25 93 ALA B O 1
ATOM 3130 N N . GLU B 1 94 ? -5.883 -2.619 13.492 1 83.44 94 GLU B N 1
ATOM 3131 C CA . GLU B 1 94 ? -6.668 -1.475 13.039 1 83.44 94 GLU B CA 1
ATOM 3132 C C . GLU B 1 94 ? -8.086 -1.521 13.586 1 83.44 94 GLU B C 1
ATOM 3134 O O . GLU B 1 94 ? -8.625 -0.498 14.016 1 83.44 94 GLU B O 1
ATOM 3139 N N . ILE B 1 95 ? -8.648 -2.67 13.57 1 84.25 95 ILE B N 1
ATOM 3140 C CA . ILE B 1 95 ? -10 -2.84 14.086 1 84.25 95 ILE B CA 1
ATOM 3141 C C . ILE B 1 95 ? -10.039 -2.43 15.562 1 84.25 95 ILE B C 1
ATOM 3143 O O . ILE B 1 95 ? -10.93 -1.678 15.977 1 84.25 95 ILE B O 1
ATOM 3147 N N . MET B 1 96 ? -9.125 -2.863 16.25 1 87.31 96 MET B N 1
ATOM 3148 C CA . MET B 1 96 ? -9.086 -2.574 17.688 1 87.31 96 MET B CA 1
ATOM 3149 C C . MET B 1 96 ? -8.93 -1.078 17.938 1 87.31 96 MET B C 1
ATOM 3151 O O . MET B 1 96 ? -9.562 -0.524 18.844 1 87.31 96 MET B O 1
ATOM 3155 N N . LYS B 1 97 ? -8.078 -0.446 17.156 1 90.5 97 LYS B N 1
ATOM 3156 C CA . LYS B 1 97 ? -7.898 0.998 17.281 1 90.5 97 LYS B CA 1
ATOM 3157 C C . LYS B 1 97 ? -9.227 1.734 17.109 1 90.5 97 LYS B C 1
ATOM 3159 O O . LYS B 1 97 ? -9.523 2.666 17.875 1 90.5 97 LYS B O 1
ATOM 3164 N N . VAL B 1 98 ? -9.922 1.307 16.141 1 93.31 98 VAL B N 1
ATOM 3165 C CA . VAL B 1 98 ? -11.195 1.965 15.836 1 93.31 98 VAL B CA 1
ATOM 3166 C C . VAL B 1 98 ? -12.219 1.634 16.922 1 93.31 98 VAL B C 1
ATOM 3168 O O . VAL B 1 98 ? -12.945 2.516 17.391 1 93.31 98 VAL B O 1
ATOM 3171 N N . LEU B 1 99 ? -12.25 0.421 17.328 1 91.81 99 LEU B N 1
ATOM 3172 C CA . LEU B 1 99 ? -13.172 0.014 18.375 1 91.81 99 LEU B CA 1
ATOM 3173 C C . LEU B 1 99 ? -12.875 0.763 19.672 1 91.81 99 LEU B C 1
ATOM 3175 O O . LEU B 1 99 ? -13.797 1.141 20.406 1 91.81 99 LEU B O 1
ATOM 3179 N N . ASP B 1 100 ? -11.703 0.978 19.969 1 93.81 100 ASP B N 1
ATOM 3180 C CA . ASP B 1 100 ? -11.273 1.661 21.188 1 93.81 100 ASP B CA 1
ATOM 3181 C C . ASP B 1 100 ? -11.789 3.1 21.219 1 93.81 100 ASP B C 1
ATOM 3183 O O . ASP B 1 100 ? -11.836 3.725 22.281 1 93.81 100 ASP B O 1
ATOM 3187 N N . LEU B 1 101 ? -12.094 3.633 20.094 1 94.81 101 LEU B N 1
ATOM 3188 C CA . LEU B 1 101 ? -12.641 4.98 20.016 1 94.81 101 LEU B CA 1
ATOM 3189 C C . LEU B 1 101 ? -14.133 4.98 20.344 1 94.81 101 LEU B C 1
ATOM 3191 O O . LEU B 1 101 ? -14.758 6.039 20.406 1 94.81 101 LEU B O 1
ATOM 3195 N N . GLY B 1 102 ? -14.727 3.809 20.469 1 92.81 102 GLY B N 1
ATOM 3196 C CA . GLY B 1 102 ? -16.141 3.697 20.766 1 92.81 102 GLY B CA 1
ATOM 3197 C C . GLY B 1 102 ? -17.016 3.518 19.531 1 92.81 102 GLY B C 1
ATOM 3198 O O . GLY B 1 102 ? -18.234 3.645 19.594 1 92.81 102 GLY B O 1
ATOM 3199 N N . VAL B 1 103 ? -16.391 3.232 18.438 1 94.12 103 VAL B N 1
ATOM 3200 C CA . VAL B 1 103 ? -17.109 3.059 17.188 1 94.12 103 VAL B CA 1
ATOM 3201 C C . VAL B 1 103 ? -17.875 1.73 17.203 1 94.12 103 VAL B C 1
ATOM 3203 O O . VAL B 1 103 ? -17.328 0.705 17.625 1 94.12 103 VAL B O 1
ATOM 3206 N N . ASP B 1 104 ? -19.094 1.771 16.734 1 92.75 104 ASP B N 1
ATOM 3207 C CA . ASP B 1 104 ? -19.891 0.554 16.625 1 92.75 104 ASP B CA 1
ATOM 3208 C C . ASP B 1 104 ? -19.328 -0.388 15.57 1 92.75 104 ASP B C 1
ATOM 3210 O O . ASP B 1 104 ? -18.938 0.049 14.477 1 92.75 104 ASP B O 1
ATOM 3214 N N . PRO B 1 105 ? -19.297 -1.678 15.883 1 86.06 105 PRO B N 1
ATOM 3215 C CA . PRO B 1 105 ? -18.734 -2.648 14.938 1 86.06 105 PRO B CA 1
ATOM 3216 C C . PRO B 1 105 ? -19.422 -2.621 13.578 1 86.06 105 PRO B C 1
ATOM 3218 O O . PRO B 1 105 ? -18.812 -2.938 12.562 1 86.06 105 PRO B O 1
ATOM 3221 N N . SER B 1 106 ? -20.688 -2.207 13.555 1 83.56 106 SER B N 1
ATOM 3222 C CA . SER B 1 106 ? -21.422 -2.154 12.297 1 83.56 106 SER B CA 1
ATOM 3223 C C . SER B 1 106 ? -20.859 -1.08 11.367 1 83.56 106 SER B C 1
ATOM 3225 O O . SER B 1 106 ? -21.156 -1.062 10.172 1 83.56 106 SER B O 1
ATOM 3227 N N . ARG B 1 107 ? -20.016 -0.224 11.898 1 87.06 107 ARG B N 1
ATOM 3228 C CA . ARG B 1 107 ? -19.422 0.862 11.117 1 87.06 107 ARG B CA 1
ATOM 3229 C C . ARG B 1 107 ? -18.031 0.494 10.633 1 87.06 107 ARG B C 1
ATOM 3231 O O . ARG B 1 107 ? -17.312 1.344 10.109 1 87.06 107 ARG B O 1
ATOM 3238 N N . ILE B 1 108 ? -17.656 -0.793 10.852 1 86 108 ILE B N 1
ATOM 3239 C CA . ILE B 1 108 ? -16.312 -1.243 10.492 1 86 108 ILE B CA 1
ATOM 3240 C C . ILE B 1 108 ? -16.406 -2.361 9.453 1 86 108 ILE B C 1
ATOM 3242 O O . ILE B 1 108 ? -17.172 -3.312 9.625 1 86 108 ILE B O 1
ATOM 3246 N N . ILE B 1 109 ?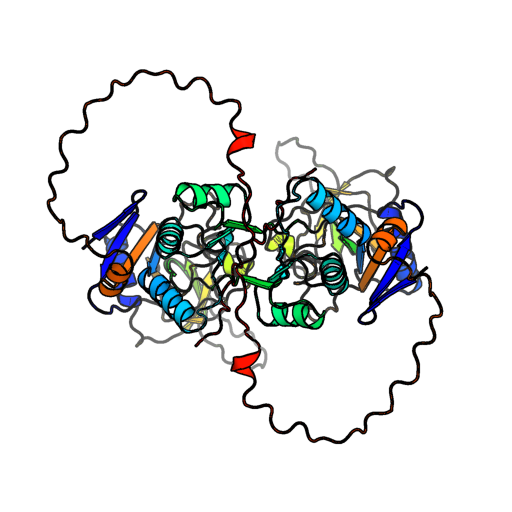 -15.75 -2.084 8.391 1 77.12 109 ILE B N 1
ATOM 3247 C CA . ILE B 1 109 ? -15.57 -3.18 7.445 1 77.12 109 ILE B CA 1
ATOM 3248 C C . ILE B 1 109 ? -14.125 -3.67 7.496 1 77.12 109 ILE B C 1
ATOM 3250 O O . ILE B 1 109 ? -13.203 -2.883 7.719 1 77.12 109 ILE B O 1
ATOM 3254 N N . TYR B 1 110 ? -13.977 -5.004 7.496 1 71.31 110 TYR B N 1
ATOM 3255 C CA . TYR B 1 110 ? -12.656 -5.621 7.438 1 71.31 110 TYR B CA 1
ATOM 3256 C C . TYR B 1 110 ? -12.312 -6.043 6.016 1 71.31 110 TYR B C 1
ATOM 3258 O O . TYR B 1 110 ? -12.969 -6.91 5.441 1 71.31 110 TYR B O 1
ATOM 3266 N N . ALA B 1 111 ? -11.477 -5.156 5.41 1 61.38 111 ALA B N 1
ATOM 3267 C CA . ALA B 1 111 ? -11.016 -5.457 4.059 1 61.38 111 ALA B CA 1
ATOM 3268 C C . ALA B 1 111 ? -9.547 -5.871 4.066 1 61.38 111 ALA B C 1
ATOM 3270 O O . ALA B 1 111 ? -8.664 -5.051 4.324 1 61.38 111 ALA B O 1
ATOM 3271 N N . ASN B 1 112 ? -9.188 -7.109 4.273 1 54 112 ASN B N 1
ATOM 3272 C CA . ASN B 1 112 ? -7.812 -7.586 4.305 1 54 112 ASN B CA 1
ATOM 3273 C C . ASN B 1 112 ? -7.34 -8.016 2.918 1 54 112 ASN B C 1
ATOM 3275 O O . ASN B 1 112 ? -8.047 -8.734 2.211 1 54 112 ASN B O 1
ATOM 3279 N N . PRO B 1 113 ? -6.352 -7.145 2.475 1 49.53 113 PRO B N 1
ATOM 3280 C CA . PRO B 1 113 ? -5.785 -7.762 1.272 1 49.53 113 PRO B CA 1
ATOM 3281 C C . PRO B 1 113 ? -5.406 -9.227 1.484 1 49.53 113 PRO B C 1
ATOM 3283 O O . PRO B 1 113 ? -4.719 -9.555 2.453 1 49.53 113 PRO B O 1
ATOM 3286 N N . CYS B 1 114 ? -6.309 -10.055 1.555 1 46.81 114 CYS B N 1
ATOM 3287 C CA . CYS B 1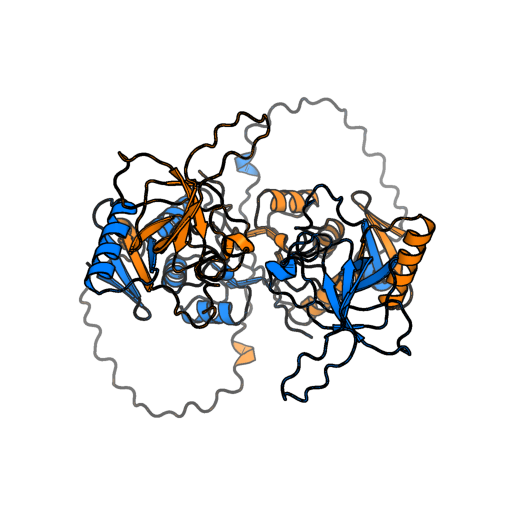 114 ? -5.918 -11.453 1.716 1 46.81 114 CYS B CA 1
ATOM 3288 C C . CYS B 1 114 ? -4.703 -11.781 0.859 1 46.81 114 CYS B C 1
ATOM 3290 O O . CYS B 1 114 ? -4.656 -11.438 -0.322 1 46.81 114 CYS B O 1
ATOM 3292 N N . LYS B 1 115 ? -3.506 -11.844 1.539 1 50.59 115 LYS B N 1
ATOM 3293 C CA . LYS B 1 115 ? -2.346 -12.359 0.821 1 50.59 115 LYS B CA 1
ATOM 3294 C C . LYS B 1 115 ? -2.76 -13.422 -0.2 1 50.59 115 LYS B C 1
ATOM 3296 O O . LYS B 1 115 ? -3.488 -14.359 0.13 1 50.59 115 LYS B O 1
ATOM 3301 N N . GLN B 1 116 ? -3.02 -12.953 -1.349 1 55.28 116 GLN B N 1
ATOM 3302 C CA . GLN B 1 116 ? -3.367 -13.914 -2.396 1 55.28 116 GLN B CA 1
ATOM 3303 C C . GLN B 1 116 ? -2.311 -15.008 -2.516 1 55.28 116 GLN B C 1
ATOM 3305 O O . GLN B 1 116 ? -1.418 -14.922 -3.361 1 55.28 116 GLN B O 1
ATOM 3310 N N . ASN B 1 117 ? -2.365 -15.953 -1.606 1 70.06 117 ASN B N 1
ATOM 3311 C CA . ASN B 1 117 ? -1.476 -17.109 -1.575 1 70.06 117 ASN B CA 1
ATOM 3312 C C . ASN B 1 117 ? -1.779 -18.078 -2.711 1 70.06 117 ASN B C 1
ATOM 3314 O O . ASN B 1 117 ? -1.191 -19.156 -2.785 1 70.06 117 ASN B O 1
ATOM 3318 N N . SER B 1 118 ? -2.469 -17.656 -3.703 1 85.75 118 SER B N 1
ATOM 3319 C CA . SER B 1 118 ? -2.926 -18.641 -4.676 1 85.75 118 SER B CA 1
ATOM 3320 C C . SER B 1 118 ? -2.076 -18.609 -5.945 1 85.75 118 SER B C 1
ATOM 3322 O O . SER B 1 118 ? -2.398 -19.266 -6.934 1 85.75 118 SER B O 1
ATOM 3324 N N . PHE B 1 119 ? -1.058 -17.828 -5.891 1 90.94 119 PHE B N 1
ATOM 3325 C CA . PHE B 1 119 ? -0.247 -17.703 -7.094 1 90.94 119 PHE B CA 1
ATOM 3326 C C . PHE B 1 119 ? 1.211 -18.031 -6.805 1 90.94 119 PHE B C 1
ATOM 3328 O O . PHE B 1 119 ? 1.739 -17.672 -5.75 1 90.94 119 PHE B O 1
ATOM 3335 N N . THR B 1 120 ? 1.768 -18.75 -7.727 1 93.81 120 THR B N 1
ATOM 3336 C CA . THR B 1 120 ? 3.188 -19.078 -7.711 1 93.81 120 THR B CA 1
ATOM 3337 C C . THR B 1 120 ? 3.91 -18.422 -8.883 1 93.81 120 THR B C 1
ATOM 3339 O O . THR B 1 120 ? 3.439 -18.469 -10.023 1 93.81 120 THR B O 1
ATOM 3342 N N . LEU B 1 121 ? 4.938 -17.688 -8.617 1 94.31 121 LEU B N 1
ATOM 3343 C CA . LEU B 1 121 ? 5.773 -17.078 -9.641 1 94.31 121 LEU B CA 1
ATOM 3344 C C . LEU B 1 121 ? 7.008 -17.922 -9.914 1 94.31 121 LEU B C 1
ATOM 3346 O O . LEU B 1 121 ? 7.691 -18.359 -8.984 1 94.31 121 LEU B O 1
ATOM 3350 N N . THR B 1 122 ? 7.246 -18.203 -11.148 1 96.44 122 THR B N 1
ATOM 3351 C CA . THR B 1 122 ? 8.43 -18.953 -11.562 1 96.44 122 THR B CA 1
ATOM 3352 C C . THR B 1 122 ? 9.359 -18.078 -12.398 1 96.44 122 THR B C 1
ATOM 3354 O O .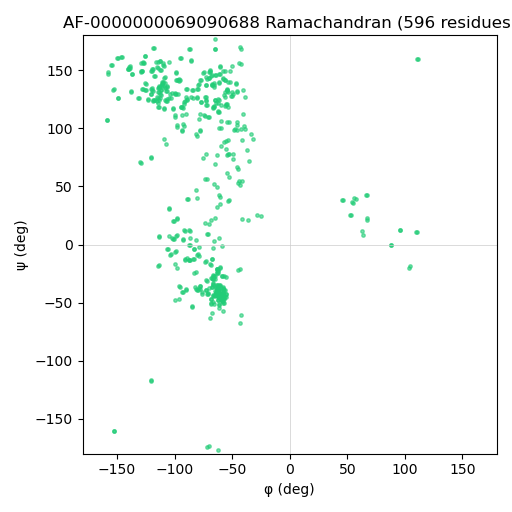 THR B 1 122 ? 8.906 -17.375 -13.312 1 96.44 122 THR B O 1
ATOM 3357 N N . VAL B 1 123 ? 10.625 -18.078 -12.047 1 95.62 123 VAL B N 1
ATOM 3358 C CA . VAL B 1 123 ? 11.617 -17.266 -12.734 1 95.62 123 VAL B CA 1
ATOM 3359 C C . VAL B 1 123 ? 12.773 -18.141 -13.211 1 95.62 123 VAL B C 1
ATOM 3361 O O . VAL B 1 123 ? 12.945 -19.266 -12.734 1 95.62 123 VAL B O 1
ATOM 3364 N N . ASN B 1 124 ? 13.523 -17.609 -14.133 1 95.75 124 ASN B N 1
ATOM 3365 C CA . ASN B 1 124 ? 14.664 -18.297 -14.719 1 95.75 124 ASN B CA 1
ATOM 3366 C C . ASN B 1 124 ? 15.984 -17.656 -14.32 1 95.75 124 ASN B C 1
ATOM 3368 O O . ASN B 1 124 ? 16.094 -16.422 -14.32 1 95.75 124 ASN B O 1
ATOM 3372 N N . VAL B 1 125 ? 17 -18.484 -13.969 1 96.19 125 VAL B N 1
ATOM 3373 C CA . VAL B 1 125 ? 18.328 -17.953 -13.68 1 96.19 125 VAL B CA 1
ATOM 3374 C C . VAL B 1 125 ? 19 -17.516 -14.977 1 96.19 125 VAL B C 1
ATOM 3376 O O . VAL B 1 125 ? 19.188 -18.328 -15.891 1 96.19 125 VAL B O 1
ATOM 3379 N N . ILE B 1 126 ? 19.422 -16.234 -15.039 1 95.56 126 ILE B N 1
ATOM 3380 C CA . ILE B 1 126 ? 19.953 -15.727 -16.297 1 95.56 126 ILE B CA 1
ATOM 3381 C C . ILE B 1 126 ? 21.438 -15.414 -16.141 1 95.56 126 ILE B C 1
ATOM 3383 O O . ILE B 1 126 ? 22.156 -15.227 -17.125 1 95.56 126 ILE B O 1
ATOM 3387 N N . ALA B 1 127 ? 21.891 -15.289 -14.906 1 96.12 127 ALA B N 1
ATOM 3388 C CA . ALA B 1 127 ? 23.312 -15.055 -14.648 1 96.12 127 ALA B CA 1
ATOM 3389 C C . ALA B 1 127 ? 23.703 -15.531 -13.25 1 96.12 127 ALA B C 1
ATOM 3391 O O . ALA B 1 127 ? 22.844 -15.695 -12.383 1 96.12 127 ALA B O 1
ATOM 3392 N N . LYS B 1 128 ? 25 -15.867 -13.078 1 95.44 128 LYS B N 1
ATOM 3393 C CA . LYS B 1 128 ? 25.562 -16.375 -11.828 1 95.44 128 LYS B CA 1
ATOM 3394 C C . LYS B 1 128 ? 26.922 -15.742 -11.539 1 95.44 128 LYS B C 1
ATOM 3396 O O . LYS B 1 128 ? 27.75 -15.609 -12.445 1 95.44 128 LYS B O 1
ATOM 3401 N N . ARG B 1 129 ? 27.062 -15.266 -10.32 1 93.81 129 ARG B N 1
ATOM 3402 C CA . ARG B 1 129 ? 28.344 -14.773 -9.844 1 93.81 129 ARG B CA 1
ATOM 3403 C C . ARG B 1 129 ? 28.75 -15.477 -8.555 1 93.81 129 ARG B C 1
ATOM 3405 O O . ARG B 1 129 ? 27.922 -15.695 -7.668 1 93.81 129 ARG B O 1
ATOM 3412 N N . VAL B 1 130 ? 30 -15.922 -8.508 1 91.81 130 VAL B N 1
ATOM 3413 C CA . VAL B 1 130 ? 30.531 -16.562 -7.309 1 91.81 130 VAL B CA 1
ATOM 3414 C C . VAL B 1 130 ? 31.547 -15.641 -6.629 1 91.81 130 VAL B C 1
ATOM 3416 O O . VAL B 1 130 ? 32.469 -15.148 -7.27 1 91.81 130 VAL B O 1
ATOM 3419 N N . VAL B 1 131 ? 31.203 -15.266 -5.453 1 84.12 131 VAL B N 1
ATOM 3420 C CA . VAL B 1 131 ? 32.125 -14.406 -4.699 1 84.12 131 VAL B CA 1
ATOM 3421 C C . VAL B 1 131 ? 32.781 -15.211 -3.588 1 84.12 131 VAL B C 1
ATOM 3423 O O . VAL B 1 131 ? 32.125 -15.953 -2.859 1 84.12 131 VAL B O 1
ATOM 3426 N N . THR B 1 132 ? 34.031 -15.242 -3.584 1 75.56 132 THR B N 1
ATOM 3427 C CA . THR B 1 132 ? 34.781 -15.914 -2.537 1 75.56 132 THR B CA 1
ATOM 3428 C C . THR B 1 132 ? 35.125 -14.945 -1.41 1 75.56 132 THR B C 1
ATOM 3430 O O . THR B 1 132 ? 35.625 -13.844 -1.661 1 75.56 132 THR B O 1
ATOM 3433 N N . LYS B 1 133 ? 34.406 -15.062 -0.413 1 60.34 133 LYS B N 1
ATOM 3434 C CA . LYS B 1 133 ? 34.781 -14.219 0.714 1 60.34 133 LYS B CA 1
ATOM 3435 C C . LYS B 1 133 ? 36.25 -14.422 1.092 1 60.34 133 LYS B C 1
ATOM 3437 O O . LYS B 1 133 ? 36.688 -15.547 1.337 1 60.34 133 LYS B O 1
ATOM 3442 N N . GLU B 1 134 ? 37.094 -13.625 0.467 1 53.09 134 GLU B N 1
ATOM 3443 C CA . GLU B 1 134 ? 38.5 -13.711 0.917 1 53.09 134 GLU B CA 1
ATOM 3444 C C . GLU B 1 134 ? 38.594 -13.492 2.424 1 53.09 134 GLU B C 1
ATOM 3446 O O . GLU B 1 134 ? 37.812 -12.742 3.004 1 53.09 134 GLU B O 1
ATOM 3451 N N . LYS B 1 135 ? 39.344 -14.359 3.002 1 47.06 135 LYS B N 1
ATOM 3452 C CA . LYS B 1 135 ? 39.75 -14.242 4.391 1 47.06 135 LYS B CA 1
ATOM 3453 C C . LYS B 1 135 ? 40.219 -12.82 4.699 1 47.06 135 LYS B C 1
ATOM 3455 O O . LYS B 1 135 ? 41.219 -12.352 4.133 1 47.06 135 LYS B O 1
ATOM 3460 N N . THR B 1 136 ? 39.375 -11.805 4.668 1 44.69 136 THR B N 1
ATOM 3461 C CA . THR B 1 136 ? 40.156 -10.75 5.328 1 44.69 136 THR B CA 1
ATOM 3462 C C . THR B 1 136 ? 40.688 -11.234 6.668 1 44.69 136 THR B C 1
ATOM 3464 O O . THR B 1 136 ? 40.125 -12.148 7.277 1 44.69 136 THR B O 1
ATOM 3467 N N . ASN B 1 137 ? 41.875 -10.703 7.09 1 41.19 137 ASN B N 1
ATOM 3468 C CA . ASN B 1 137 ? 42.656 -11.047 8.273 1 41.19 137 ASN B CA 1
ATOM 3469 C C . ASN B 1 137 ? 41.781 -11.242 9.5 1 41.19 137 ASN B C 1
ATOM 3471 O O . ASN B 1 137 ? 42.219 -11.75 10.523 1 41.19 137 ASN B O 1
ATOM 3475 N N . ASP B 1 138 ? 41 -10.164 9.969 1 43.19 138 ASP B N 1
ATOM 3476 C CA . ASP B 1 138 ? 40.812 -10.117 11.414 1 43.19 138 ASP B CA 1
ATOM 3477 C C . ASP B 1 138 ? 40 -11.328 11.898 1 43.19 138 ASP B C 1
ATOM 3479 O O . ASP B 1 138 ? 39.344 -12 11.109 1 43.19 138 ASP B O 1
ATOM 3483 N N . ASP B 1 139 ? 39.75 -11.508 13.414 1 41.28 139 ASP B N 1
ATOM 3484 C CA . ASP B 1 139 ? 39.469 -12.492 14.445 1 41.28 139 ASP B CA 1
ATOM 3485 C C . ASP B 1 139 ? 38.094 -13.125 14.219 1 41.28 139 ASP B C 1
ATOM 3487 O O . ASP B 1 139 ? 37.594 -13.883 15.055 1 41.28 139 ASP B O 1
ATOM 3491 N N . ASP B 1 140 ? 37.156 -12.312 13.602 1 43.22 140 ASP B N 1
ATOM 3492 C CA . ASP B 1 140 ? 35.906 -12.961 13.953 1 43.22 140 ASP B CA 1
ATOM 3493 C C . ASP B 1 140 ? 35.75 -14.289 13.219 1 43.22 140 ASP B C 1
ATOM 3495 O O . ASP B 1 140 ? 35.938 -14.359 12 1 43.22 140 ASP B O 1
ATOM 3499 N N . PRO B 1 141 ? 35.844 -15.391 13.953 1 41.47 141 PRO B N 1
ATOM 3500 C CA . PRO B 1 141 ? 35.75 -16.797 13.578 1 41.47 141 PRO B CA 1
ATOM 3501 C C . PRO B 1 141 ? 34.594 -17.094 12.641 1 41.47 141 PRO B C 1
ATOM 3503 O O . PRO B 1 141 ? 34.312 -18.25 12.305 1 41.47 141 PRO B O 1
ATOM 3506 N N . VAL B 1 142 ? 33.625 -16.203 12.672 1 42.66 142 VAL B N 1
ATOM 3507 C CA . VAL B 1 142 ? 32.531 -16.875 11.969 1 42.66 142 VAL B CA 1
ATOM 3508 C C . VAL B 1 142 ? 33 -17.266 10.562 1 42.66 142 VAL B C 1
ATOM 3510 O O . VAL B 1 142 ? 33.406 -16.406 9.781 1 42.66 142 VAL B O 1
ATOM 3513 N N . ASP B 1 143 ? 33.594 -18.391 10.312 1 44.19 143 ASP B N 1
ATOM 3514 C CA . ASP B 1 143 ? 33.938 -19.25 9.18 1 44.19 143 ASP B CA 1
ATOM 3515 C C . ASP B 1 143 ? 32.906 -19.062 8.047 1 44.19 143 ASP B C 1
ATOM 3517 O O . ASP B 1 143 ? 31.984 -19.859 7.898 1 44.19 143 ASP B O 1
ATOM 3521 N N . THR B 1 144 ? 32.25 -18.031 7.906 1 50.25 144 THR B N 1
ATOM 3522 C CA . THR B 1 144 ? 31.375 -18.109 6.75 1 50.25 144 THR B CA 1
ATOM 3523 C C . THR B 1 144 ? 32.188 -18.312 5.469 1 50.25 144 THR B C 1
ATOM 3525 O O . THR B 1 144 ? 32.344 -17.375 4.68 1 50.25 144 THR B O 1
ATOM 3528 N N . GLN B 1 145 ? 33.25 -19.156 5.461 1 53.78 145 GLN B N 1
ATOM 3529 C CA . GLN B 1 145 ? 34.344 -19.5 4.555 1 53.78 145 GLN B CA 1
ATOM 3530 C C . GLN B 1 145 ? 33.812 -20.062 3.24 1 53.78 145 GLN B C 1
ATOM 3532 O O . GLN B 1 145 ? 34.562 -20.344 2.322 1 53.78 145 GLN B O 1
ATOM 3537 N N . GLY B 1 146 ? 32.688 -20.094 2.996 1 60.31 146 GLY B N 1
ATOM 3538 C CA . GLY B 1 146 ? 32.344 -20.719 1.729 1 60.31 146 GLY B CA 1
ATOM 3539 C C . GLY B 1 146 ? 31.859 -19.75 0.678 1 60.31 146 GLY B C 1
ATOM 3540 O O . GLY B 1 146 ? 31.688 -18.562 0.959 1 60.31 146 GLY B O 1
ATOM 3541 N N . PRO B 1 147 ? 32.062 -20.156 -0.693 1 71.75 147 PRO B N 1
ATOM 3542 C CA . PRO B 1 147 ? 31.578 -19.297 -1.78 1 71.75 147 PRO B CA 1
ATOM 3543 C C . PRO B 1 147 ? 30.125 -18.891 -1.592 1 71.75 147 PRO B C 1
ATOM 3545 O O . PRO B 1 147 ? 29.297 -19.672 -1.126 1 71.75 147 PRO B O 1
ATOM 3548 N N . VAL B 1 148 ? 30.031 -17.625 -1.679 1 86 148 VAL B N 1
ATOM 3549 C CA . VAL B 1 148 ? 28.672 -17.094 -1.721 1 86 148 VAL B CA 1
ATOM 3550 C C . VAL B 1 148 ? 28.219 -16.953 -3.172 1 86 148 VAL B C 1
ATOM 3552 O O . VAL B 1 148 ? 28.938 -16.406 -4.004 1 86 148 VAL B O 1
ATOM 3555 N N . MET B 1 149 ? 27.141 -17.641 -3.48 1 94 149 MET B N 1
ATOM 3556 C CA . MET B 1 149 ? 26.609 -17.609 -4.836 1 94 149 MET B CA 1
ATOM 3557 C C . MET B 1 149 ? 25.609 -16.453 -5 1 94 149 MET B C 1
ATOM 3559 O O . MET B 1 149 ? 24.812 -16.188 -4.098 1 94 149 MET B O 1
ATOM 3563 N N . MET B 1 150 ? 25.781 -15.711 -6.137 1 94.75 150 MET B N 1
ATOM 3564 C CA . MET B 1 150 ? 24.812 -14.68 -6.504 1 94.75 150 MET B CA 1
ATOM 3565 C C . MET B 1 150 ? 24.094 -15.055 -7.793 1 94.75 150 MET B C 1
ATOM 3567 O O . MET B 1 150 ? 24.719 -15.219 -8.844 1 94.75 150 MET B O 1
ATOM 3571 N N . TYR B 1 151 ? 22.844 -15.203 -7.68 1 96.44 151 TYR B N 1
ATOM 3572 C CA . TYR B 1 151 ? 22.047 -15.562 -8.852 1 96.44 151 TYR B CA 1
ATOM 3573 C C . TYR B 1 151 ? 21.203 -14.383 -9.305 1 96.44 151 TYR B C 1
ATOM 3575 O O . TYR B 1 151 ? 20.562 -13.711 -8.492 1 96.44 151 TYR B O 1
ATOM 3583 N N . TYR B 1 152 ? 21.203 -14.156 -10.617 1 95.56 152 TYR B N 1
ATOM 3584 C CA . TYR B 1 152 ? 20.328 -13.164 -11.25 1 95.56 152 TYR B CA 1
ATOM 3585 C C . TYR B 1 152 ? 19.203 -13.836 -12.031 1 95.56 152 TYR B C 1
ATOM 3587 O O . TYR B 1 152 ? 19.453 -14.766 -12.805 1 95.56 152 TYR B O 1
ATOM 3595 N N . VAL B 1 153 ? 18.047 -13.352 -11.797 1 95.69 153 VAL B N 1
ATOM 3596 C CA . VAL B 1 153 ? 16.875 -13.945 -12.453 1 95.69 153 VAL B CA 1
ATOM 3597 C C . VAL B 1 153 ? 16.203 -12.906 -13.336 1 95.69 153 VAL B C 1
ATOM 3599 O O . VAL B 1 153 ? 16.531 -11.719 -13.273 1 95.69 153 VAL B O 1
ATOM 3602 N N . ASN B 1 154 ? 15.273 -13.391 -14.156 1 92 154 ASN B N 1
ATOM 3603 C CA . ASN B 1 154 ? 14.742 -12.547 -15.227 1 92 154 ASN B CA 1
ATOM 3604 C C . ASN B 1 154 ? 13.5 -11.781 -14.773 1 92 154 ASN B C 1
ATOM 3606 O O . ASN B 1 154 ? 12.695 -11.352 -15.594 1 92 154 ASN B O 1
ATOM 3610 N N . ASP B 1 155 ? 13.125 -11.68 -13.57 1 89.94 155 ASP B N 1
ATOM 3611 C CA . ASP B 1 155 ? 12.156 -10.805 -12.922 1 89.94 155 ASP B CA 1
ATOM 3612 C C . ASP B 1 155 ? 12.664 -10.312 -11.57 1 89.94 155 ASP B C 1
ATOM 3614 O O . ASP B 1 155 ? 13.555 -10.93 -10.977 1 89.94 155 ASP B O 1
ATOM 3618 N N . GLY B 1 156 ? 12.219 -9.164 -11.195 1 87.56 156 GLY B N 1
ATOM 3619 C CA . GLY B 1 156 ? 12.805 -8.602 -9.984 1 87.56 156 GLY B CA 1
ATOM 3620 C C . GLY B 1 156 ? 11.859 -7.668 -9.242 1 87.56 156 GLY B C 1
ATOM 3621 O O . GLY B 1 156 ? 10.648 -7.727 -9.43 1 87.56 156 GLY B O 1
ATOM 3622 N N . VAL B 1 157 ? 12.453 -6.891 -8.438 1 81.81 157 VAL B N 1
ATOM 3623 C CA . VAL B 1 157 ? 11.734 -6.008 -7.523 1 81.81 157 VAL B CA 1
ATOM 3624 C C . VAL B 1 157 ? 10.961 -4.961 -8.32 1 81.81 157 VAL B C 1
ATOM 3626 O O . VAL B 1 157 ? 9.883 -4.531 -7.91 1 81.81 157 VAL B O 1
ATOM 3629 N N . TYR B 1 158 ? 11.484 -4.703 -9.461 1 72.31 158 TYR B N 1
ATOM 3630 C CA . TYR B 1 158 ? 10.828 -3.705 -10.289 1 72.31 158 TYR B CA 1
ATOM 3631 C C . TYR B 1 158 ? 9.734 -4.336 -11.141 1 72.31 158 TYR B C 1
ATOM 3633 O O . TYR B 1 158 ? 9.031 -3.643 -11.883 1 72.31 158 TYR B O 1
ATOM 3641 N N . GLY B 1 159 ? 9.531 -5.555 -11.055 1 79.5 159 GLY B N 1
ATOM 3642 C CA . GLY B 1 159 ? 8.477 -6.309 -11.719 1 79.5 159 GLY B CA 1
ATOM 3643 C C . GLY B 1 159 ? 7.555 -7.027 -10.75 1 79.5 159 GLY B C 1
ATOM 3644 O O . GLY B 1 159 ? 6.941 -6.398 -9.883 1 79.5 159 GLY B O 1
ATOM 3645 N N . SER B 1 160 ? 7.57 -8.328 -10.828 1 83.75 160 SER B N 1
ATOM 3646 C CA . SER B 1 160 ? 6.613 -9.141 -10.094 1 83.75 160 SER B CA 1
ATOM 3647 C C . SER B 1 160 ? 6.934 -9.164 -8.609 1 83.75 160 SER B C 1
ATOM 3649 O O . SER B 1 160 ? 6.09 -9.539 -7.789 1 83.75 160 SER B O 1
ATOM 3651 N N . PHE B 1 161 ? 8.164 -8.734 -8.227 1 86 161 PHE B N 1
ATOM 3652 C CA . PHE B 1 161 ? 8.539 -8.766 -6.82 1 86 161 PHE B CA 1
ATOM 3653 C C . PHE B 1 161 ? 8.352 -7.395 -6.184 1 86 161 PHE B C 1
ATOM 3655 O O . PHE B 1 161 ? 8.977 -7.086 -5.168 1 86 161 PHE B O 1
ATOM 3662 N N . ASN B 1 162 ? 7.523 -6.598 -6.773 1 73.38 162 ASN B N 1
ATOM 3663 C CA . ASN B 1 162 ? 7.305 -5.25 -6.262 1 73.38 162 ASN B CA 1
ATOM 3664 C C . ASN B 1 162 ? 6.703 -5.273 -4.859 1 73.38 162 ASN B C 1
ATOM 3666 O O . ASN B 1 162 ? 6.77 -4.277 -4.133 1 73.38 162 ASN B O 1
ATOM 3670 N N . CYS B 1 163 ? 6.078 -6.359 -4.461 1 72.25 163 CYS B N 1
ATOM 3671 C CA . CYS B 1 163 ? 5.535 -6.516 -3.117 1 72.25 163 CYS B CA 1
ATOM 3672 C C . CYS B 1 163 ? 6.629 -6.375 -2.068 1 72.25 163 CYS B C 1
ATOM 3674 O O . CYS B 1 163 ? 6.352 -6.023 -0.919 1 72.25 163 CYS B O 1
ATOM 3676 N N . LEU B 1 164 ? 7.863 -6.68 -2.414 1 74.88 164 LEU B N 1
ATOM 3677 C CA . LEU B 1 164 ? 8.984 -6.531 -1.493 1 74.88 164 LEU B CA 1
ATOM 3678 C C . LEU B 1 164 ? 9.195 -5.066 -1.122 1 74.88 164 LEU B C 1
ATOM 3680 O O . LEU B 1 164 ? 9.609 -4.762 -0.003 1 74.88 164 LEU B O 1
ATOM 3684 N N . LEU B 1 165 ? 8.977 -4.301 -2.166 1 64.38 165 LEU B N 1
ATOM 3685 C CA . LEU B 1 165 ? 9.18 -2.869 -1.97 1 64.38 165 LEU B CA 1
ATOM 3686 C C . LEU B 1 165 ? 7.98 -2.24 -1.265 1 64.38 165 LEU B C 1
ATOM 3688 O O . LEU B 1 165 ? 8.148 -1.406 -0.372 1 64.38 165 LEU B O 1
ATOM 3692 N N . PHE B 1 166 ? 6.836 -2.75 -1.688 1 57.5 166 PHE B N 1
ATOM 3693 C CA . PHE B 1 166 ? 5.641 -2 -1.323 1 57.5 166 PHE B CA 1
ATOM 3694 C C . PHE B 1 166 ? 5 -2.578 -0.066 1 57.5 166 PHE B C 1
ATOM 3696 O O . PHE B 1 166 ? 4.414 -1.845 0.732 1 57.5 166 PHE B O 1
ATOM 3703 N N . ASP B 1 167 ? 5.055 -3.893 0.081 1 57.56 167 ASP B N 1
ATOM 3704 C CA . ASP B 1 167 ? 4.348 -4.547 1.177 1 57.56 167 ASP B CA 1
ATOM 3705 C C . ASP B 1 167 ? 5.328 -5.172 2.17 1 57.56 167 ASP B C 1
ATOM 3707 O O . ASP B 1 167 ? 4.914 -5.738 3.182 1 57.56 167 ASP B O 1
ATOM 3711 N N . HIS B 1 168 ? 6.566 -4.902 1.942 1 63.53 168 HIS B N 1
ATOM 3712 C CA . HIS B 1 168 ? 7.586 -5.539 2.77 1 63.53 168 HIS B CA 1
ATOM 3713 C C . HIS B 1 168 ? 7.316 -7.031 2.922 1 63.53 168 HIS B C 1
ATOM 3715 O O . HIS B 1 168 ? 7.422 -7.578 4.023 1 63.53 168 HIS B O 1
ATOM 3721 N N . ALA B 1 169 ? 6.875 -7.566 1.864 1 69.62 169 ALA B N 1
ATOM 3722 C CA . ALA B 1 169 ? 6.566 -8.992 1.852 1 69.62 169 ALA B CA 1
ATOM 3723 C C . ALA B 1 169 ? 7.84 -9.828 1.979 1 69.62 169 ALA B C 1
ATOM 3725 O O . ALA B 1 169 ? 8.922 -9.383 1.587 1 69.62 169 ALA B O 1
ATOM 3726 N N . LYS B 1 170 ? 7.633 -10.914 2.66 1 79.62 170 LYS B N 1
ATOM 3727 C CA . LYS B 1 170 ? 8.688 -11.93 2.666 1 79.62 170 LYS B CA 1
ATOM 3728 C C . LYS B 1 170 ? 8.367 -13.055 1.681 1 79.62 170 LYS B C 1
ATOM 3730 O O . LYS B 1 170 ? 7.246 -13.555 1.643 1 79.62 170 LYS B O 1
ATOM 3735 N N . VAL B 1 171 ? 9.406 -13.328 0.861 1 88.94 171 VAL B N 1
ATOM 3736 C CA . VAL B 1 171 ? 9.195 -14.391 -0.117 1 88.94 171 VAL B CA 1
ATOM 3737 C C . VAL B 1 171 ? 10.133 -15.555 0.175 1 88.94 171 VAL B C 1
ATOM 3739 O O . VAL B 1 171 ? 11.172 -15.383 0.813 1 88.94 171 VAL B O 1
ATOM 3742 N N . GLU B 1 172 ? 9.695 -16.703 -0.216 1 92.56 172 GLU B N 1
ATOM 3743 C CA . GLU B 1 172 ? 10.492 -17.922 -0.057 1 92.56 172 GLU B CA 1
ATOM 3744 C C . GLU B 1 172 ? 10.773 -18.578 -1.405 1 92.56 172 GLU B C 1
ATOM 3746 O O . GLU B 1 172 ? 9.867 -18.703 -2.234 1 92.56 172 GLU B O 1
ATOM 3751 N N . VAL B 1 173 ? 12.039 -18.938 -1.522 1 96.06 173 VAL B N 1
ATOM 3752 C CA . VAL B 1 173 ? 12.43 -19.5 -2.805 1 96.06 173 VAL B CA 1
ATOM 3753 C C . VAL B 1 173 ? 12.398 -21.031 -2.725 1 96.06 173 VAL B C 1
ATOM 3755 O O . VAL B 1 173 ? 12.734 -21.609 -1.688 1 96.06 173 VAL B O 1
ATOM 3758 N N . SER B 1 174 ? 11.945 -21.641 -3.836 1 95.56 174 SER B N 1
ATOM 3759 C CA . SER B 1 174 ? 12.016 -23.078 -4.031 1 95.56 174 SER B CA 1
ATOM 3760 C C . SER B 1 174 ? 12.672 -23.422 -5.363 1 95.56 174 SER B C 1
ATOM 3762 O O . SER B 1 174 ? 12.625 -22.641 -6.309 1 95.56 174 SER B O 1
ATOM 3764 N N . THR B 1 175 ? 13.352 -24.562 -5.434 1 94.12 175 THR B N 1
ATOM 3765 C CA . THR B 1 175 ? 14 -25.031 -6.652 1 94.12 175 THR B CA 1
ATOM 3766 C C . THR B 1 175 ? 13.305 -26.297 -7.18 1 94.12 175 THR B C 1
ATOM 3768 O O . THR B 1 175 ? 12.531 -26.922 -6.465 1 94.12 175 THR B O 1
ATOM 3771 N N . LEU B 1 176 ? 13.5 -26.516 -8.469 1 91.69 176 LEU B N 1
ATOM 3772 C CA . LEU B 1 176 ? 13.016 -27.75 -9.07 1 91.69 176 LEU B CA 1
ATOM 3773 C C . LEU B 1 176 ? 14.047 -28.859 -8.938 1 91.69 176 LEU B C 1
ATOM 3775 O O . LEU B 1 176 ? 13.734 -30.031 -9.148 1 91.69 176 LEU B O 1
ATOM 3779 N N . GLN B 1 177 ? 15.203 -28.406 -8.578 1 82.69 177 GLN B N 1
ATOM 3780 C CA . GLN B 1 177 ? 16.297 -29.359 -8.484 1 82.69 177 GLN B CA 1
ATOM 3781 C C . GLN B 1 177 ? 16.172 -30.234 -7.23 1 82.69 177 GLN B C 1
ATOM 3783 O O . GLN B 1 177 ? 15.562 -29.812 -6.238 1 82.69 177 GLN B O 1
ATOM 3788 N N . GLU B 1 178 ? 16.609 -31.484 -7.301 1 72.69 178 GLU B N 1
ATOM 3789 C CA . GLU B 1 178 ? 16.516 -32.438 -6.211 1 72.69 178 GLU B CA 1
ATOM 3790 C C . GLU B 1 178 ? 17.375 -32.031 -5.027 1 72.69 178 GLU B C 1
ATOM 3792 O O . GLU B 1 178 ? 18.438 -31.422 -5.207 1 72.69 178 GLU B O 1
ATOM 3797 N N . SER B 1 179 ? 16.875 -32.156 -3.752 1 64.31 179 SER B N 1
ATOM 3798 C CA . SER B 1 179 ? 17.328 -31.703 -2.443 1 64.31 179 SER B CA 1
ATOM 3799 C C . SER B 1 179 ? 18.672 -32.344 -2.082 1 64.31 179 SER B C 1
ATOM 3801 O O . SER B 1 179 ? 19.422 -31.781 -1.276 1 64.31 179 SER B O 1
ATOM 3803 N N . ASP B 1 180 ? 19.078 -33.438 -2.561 1 66.44 180 ASP B N 1
ATOM 3804 C CA . ASP B 1 180 ? 20.188 -34.156 -1.975 1 66.44 180 ASP B CA 1
ATOM 3805 C C . ASP B 1 180 ? 21.516 -33.438 -2.23 1 66.44 180 ASP B C 1
ATOM 3807 O O . ASP B 1 180 ? 22.578 -33.938 -1.817 1 66.44 180 ASP B O 1
ATOM 3811 N N . GLU B 1 181 ? 21.391 -32.25 -2.742 1 70.19 181 GLU B N 1
ATOM 3812 C CA . GLU B 1 181 ? 22.672 -31.609 -3.08 1 70.19 181 GLU B CA 1
ATOM 3813 C C . GLU B 1 181 ? 23.109 -30.625 -1.992 1 70.19 181 GLU B C 1
ATOM 3815 O O . GLU B 1 181 ? 22.281 -30.188 -1.188 1 70.19 181 GLU B O 1
ATOM 3820 N N . ARG B 1 182 ? 24.359 -30.422 -1.733 1 82.69 182 ARG B N 1
ATOM 3821 C CA . ARG B 1 182 ? 24.969 -29.422 -0.86 1 82.69 182 ARG B CA 1
ATOM 3822 C C . ARG B 1 182 ? 24.359 -28.062 -1.078 1 82.69 182 ARG B C 1
ATOM 3824 O O . ARG B 1 182 ? 24.062 -27.672 -2.213 1 82.69 182 ARG B O 1
ATOM 3831 N N . SER B 1 183 ? 24.016 -27.438 0.069 1 89 183 SER B N 1
ATOM 3832 C CA . SER B 1 183 ? 23.438 -26.109 -0.007 1 89 183 SER B CA 1
ATOM 3833 C C . SER B 1 183 ? 24.5 -25.031 0.189 1 89 183 SER B C 1
ATOM 3835 O O . SER B 1 183 ? 25.438 -25.219 0.969 1 89 183 SER B O 1
ATOM 3837 N N . TYR B 1 184 ? 24.438 -24.016 -0.492 1 90.12 184 TYR B N 1
ATOM 3838 C CA . TYR B 1 184 ? 25.328 -22.875 -0.41 1 90.12 184 TYR B CA 1
ATOM 3839 C C . TYR B 1 184 ? 24.562 -21.609 0.008 1 90.12 184 TYR B C 1
ATOM 3841 O O . TYR B 1 184 ? 23.406 -21.453 -0.341 1 90.12 184 TYR B O 1
ATOM 3849 N N . SER B 1 185 ? 25.25 -20.766 0.787 1 91.94 185 SER B N 1
ATOM 3850 C CA . SER B 1 185 ? 24.719 -19.422 0.998 1 91.94 185 SER B CA 1
ATOM 3851 C C . SER B 1 185 ? 24.609 -18.656 -0.315 1 91.94 185 SER B C 1
ATOM 3853 O O . SER B 1 185 ? 25.594 -18.516 -1.041 1 91.94 185 SER B O 1
ATOM 3855 N N . SER B 1 186 ? 23.438 -18.188 -0.589 1 94.44 186 SER B N 1
ATOM 3856 C CA . SER B 1 186 ? 23.188 -17.594 -1.894 1 94.44 186 SER B CA 1
ATOM 3857 C C . SER B 1 186 ? 22.312 -16.344 -1.769 1 94.44 186 SER B C 1
ATOM 3859 O O . SER B 1 186 ? 21.609 -16.172 -0.78 1 94.44 186 SER B O 1
ATOM 3861 N N . SER B 1 187 ? 22.469 -15.414 -2.748 1 94.56 187 SER B N 1
ATOM 3862 C CA . SER B 1 187 ? 21.562 -14.273 -2.912 1 94.56 187 SER B CA 1
ATOM 3863 C C . SER B 1 187 ? 20.906 -14.297 -4.285 1 94.56 187 SER B C 1
ATOM 3865 O O . SER B 1 187 ? 21.469 -14.828 -5.246 1 94.56 187 SER B O 1
ATOM 3867 N N . ILE B 1 188 ? 19.719 -13.781 -4.32 1 96.44 188 ILE B N 1
ATOM 3868 C CA . ILE B 1 188 ? 18.953 -13.734 -5.562 1 96.44 188 ILE B CA 1
ATOM 3869 C C . ILE B 1 188 ? 18.656 -12.289 -5.93 1 96.44 188 ILE B C 1
ATOM 3871 O O . ILE B 1 188 ? 18.172 -11.516 -5.098 1 96.44 188 ILE B O 1
ATOM 3875 N N . TRP B 1 189 ? 18.922 -11.969 -7.207 1 93.31 189 TRP B N 1
ATOM 3876 C CA . TRP B 1 189 ? 18.797 -10.594 -7.691 1 93.31 189 TRP B CA 1
ATOM 3877 C C . TRP B 1 189 ? 17.953 -10.539 -8.961 1 93.31 189 TRP B C 1
ATOM 3879 O O . TRP B 1 189 ? 17.938 -11.492 -9.742 1 93.31 189 TRP B O 1
ATOM 3889 N N . GLY B 1 190 ? 17.25 -9.406 -9.102 1 92.06 190 GLY B N 1
ATOM 3890 C CA . GLY B 1 190 ? 16.578 -9.172 -10.367 1 92.06 190 GLY B CA 1
ATOM 3891 C C . GLY B 1 190 ? 17.547 -8.875 -11.508 1 92.06 190 GLY B C 1
ATOM 3892 O O . GLY B 1 190 ? 18.75 -8.992 -11.344 1 92.06 190 GLY B O 1
ATOM 3893 N N . PRO B 1 191 ? 16.922 -8.539 -12.602 1 88.81 191 PRO B N 1
ATOM 3894 C CA . PRO B 1 191 ? 17.75 -8.477 -13.82 1 88.81 191 PRO B CA 1
ATOM 3895 C C . PRO B 1 191 ? 18.484 -7.148 -13.961 1 88.81 191 PRO B C 1
ATOM 3897 O O . PRO B 1 191 ? 19.297 -6.988 -14.875 1 88.81 191 PRO B O 1
ATOM 3900 N N . THR B 1 192 ? 18.219 -6.277 -13.07 1 79.81 192 THR B N 1
ATOM 3901 C CA . THR B 1 192 ? 18.891 -4.984 -13.188 1 79.81 192 THR B CA 1
ATOM 3902 C C . THR B 1 192 ? 20.156 -4.945 -12.344 1 79.81 192 THR B C 1
ATOM 3904 O O . THR B 1 192 ? 20.406 -5.844 -11.531 1 79.81 192 THR B O 1
ATOM 3907 N N . CYS B 1 193 ? 21.062 -4.152 -12.523 1 76.06 193 CYS B N 1
ATOM 3908 C CA . CYS B 1 193 ? 22.281 -4.004 -11.734 1 76.06 193 CYS B CA 1
ATOM 3909 C C . CYS B 1 193 ? 22.062 -3.07 -10.547 1 76.06 193 CYS B C 1
ATOM 3911 O O . CYS B 1 193 ? 23.016 -2.654 -9.891 1 76.06 193 CYS B O 1
ATOM 3913 N N . ASP B 1 194 ? 20.828 -2.824 -10.367 1 73.38 194 ASP B N 1
ATOM 3914 C CA . ASP B 1 194 ? 20.484 -1.922 -9.273 1 73.38 194 ASP B CA 1
ATOM 3915 C C . ASP B 1 194 ? 20.516 -2.65 -7.934 1 73.38 194 ASP B C 1
ATOM 3917 O O . ASP B 1 194 ? 20 -3.762 -7.812 1 73.38 194 ASP B O 1
ATOM 3921 N N . GLY B 1 195 ? 21.109 -2.059 -6.977 1 76.69 195 GLY B N 1
ATOM 3922 C CA . GLY B 1 195 ? 21.188 -2.625 -5.641 1 76.69 195 GLY B CA 1
ATOM 3923 C C . GLY B 1 195 ? 19.844 -2.852 -5 1 76.69 195 GLY B C 1
ATOM 3924 O O . GLY B 1 195 ? 19.703 -3.68 -4.098 1 76.69 195 GLY B O 1
ATOM 3925 N N . LEU B 1 196 ? 18.844 -2.186 -5.496 1 72.5 196 LEU B N 1
ATOM 3926 C CA . LEU B 1 196 ? 17.5 -2.324 -4.945 1 72.5 196 LEU B CA 1
ATOM 3927 C C . LEU B 1 196 ? 16.797 -3.539 -5.535 1 72.5 196 LEU B C 1
ATOM 3929 O O . LEU B 1 196 ? 15.758 -3.977 -5.02 1 72.5 196 LEU B O 1
ATOM 3933 N N . ASP B 1 197 ? 17.391 -4.031 -6.551 1 83.5 197 ASP B N 1
ATOM 3934 C CA . ASP B 1 197 ? 16.75 -5.168 -7.207 1 83.5 197 ASP B CA 1
ATOM 3935 C C . ASP B 1 197 ? 17.203 -6.488 -6.574 1 83.5 197 ASP B C 1
ATOM 3937 O O . ASP B 1 197 ? 17.547 -7.438 -7.285 1 83.5 197 ASP B O 1
ATOM 3941 N N . CYS B 1 198 ? 17.328 -6.457 -5.246 1 89.62 198 CYS B N 1
ATOM 3942 C CA . CYS B 1 198 ? 17.656 -7.652 -4.477 1 89.62 198 CYS B CA 1
ATOM 3943 C C . CYS B 1 198 ? 16.406 -8.336 -3.953 1 89.62 198 CYS B C 1
ATOM 3945 O O . CYS B 1 198 ? 15.664 -7.754 -3.152 1 89.62 198 CYS B O 1
ATOM 3947 N N . ILE B 1 199 ? 16.203 -9.57 -4.387 1 92.38 199 ILE B N 1
ATOM 3948 C CA . ILE B 1 199 ? 15.008 -10.312 -3.996 1 92.38 199 ILE B CA 1
ATOM 3949 C C . ILE B 1 199 ? 15.242 -10.992 -2.648 1 92.38 199 ILE B C 1
ATOM 3951 O O . ILE B 1 199 ? 14.414 -10.883 -1.739 1 92.38 199 ILE B O 1
ATOM 3955 N N . LEU B 1 200 ? 16.266 -11.711 -2.594 1 94.12 200 LEU B N 1
ATOM 3956 C CA . LEU B 1 200 ? 16.719 -12.367 -1.365 1 94.12 200 LEU B CA 1
ATOM 3957 C C . LEU B 1 200 ? 18.203 -12.117 -1.121 1 94.12 200 LEU B C 1
ATOM 3959 O O . LEU B 1 200 ? 19.031 -12.422 -1.981 1 94.12 200 LEU B O 1
ATOM 3963 N N . GLU B 1 201 ? 18.484 -11.633 0.014 1 89.62 201 GLU B N 1
ATOM 3964 C CA . GLU B 1 201 ? 19.859 -11.297 0.333 1 89.62 201 GLU B CA 1
ATOM 3965 C C . GLU B 1 201 ? 20.656 -12.547 0.708 1 89.62 201 GLU B C 1
ATOM 3967 O O . GLU B 1 201 ? 21.859 -12.617 0.448 1 89.62 201 GLU B O 1
ATOM 3972 N N . ASP B 1 202 ? 20 -13.406 1.393 1 89.56 202 ASP B N 1
ATOM 3973 C CA . ASP B 1 202 ? 20.656 -14.633 1.845 1 89.56 202 ASP B CA 1
ATOM 3974 C C . ASP B 1 202 ? 19.656 -15.781 1.943 1 89.56 202 ASP B C 1
ATOM 3976 O O . ASP B 1 202 ? 18.609 -15.648 2.596 1 89.56 202 ASP B O 1
ATOM 3980 N N . CYS B 1 203 ? 19.984 -16.875 1.282 1 92.62 203 CYS B N 1
ATOM 3981 C CA . CYS B 1 203 ? 19.188 -18.094 1.346 1 92.62 203 CYS B CA 1
ATOM 3982 C C . CYS B 1 203 ? 20 -19.328 0.978 1 92.62 203 CYS B C 1
ATOM 3984 O O . CYS B 1 203 ? 20.969 -19.219 0.205 1 92.62 203 CYS B O 1
ATOM 3986 N N . PRO B 1 204 ? 19.656 -20.391 1.6 1 92.56 204 PRO B N 1
ATOM 3987 C CA . PRO B 1 204 ? 20.344 -21.625 1.214 1 92.56 204 PRO B CA 1
ATOM 3988 C C . PRO B 1 204 ? 19.828 -22.203 -0.104 1 92.56 204 PRO B C 1
ATOM 3990 O O . PRO B 1 204 ? 18.625 -22.422 -0.258 1 92.56 204 PRO B O 1
ATOM 3993 N N . LEU B 1 205 ? 20.719 -22.375 -1.05 1 93.88 205 LEU B N 1
ATOM 3994 C CA . LEU B 1 205 ? 20.375 -22.984 -2.33 1 93.88 205 LEU B CA 1
ATOM 3995 C C . LEU B 1 205 ? 21.438 -23.984 -2.766 1 93.88 205 LEU B C 1
ATOM 3997 O O . LEU B 1 205 ? 22.609 -23.844 -2.418 1 93.88 205 LEU B O 1
ATOM 4001 N N . PRO B 1 206 ? 20.938 -25.047 -3.473 1 92.88 206 PRO B N 1
ATOM 4002 C CA . PRO B 1 206 ? 21.969 -25.828 -4.172 1 92.88 206 PRO B CA 1
ATOM 4003 C C . PRO B 1 206 ? 22.672 -25.031 -5.27 1 92.88 206 PRO B C 1
ATOM 4005 O O . PRO B 1 206 ? 22.266 -23.906 -5.57 1 92.88 206 PRO B O 1
ATOM 4008 N N . GLU B 1 207 ? 23.734 -25.562 -5.762 1 91.62 207 GLU B N 1
ATOM 4009 C CA . GLU B 1 207 ? 24.359 -24.891 -6.895 1 91.62 207 GLU B CA 1
ATOM 4010 C C . GLU B 1 207 ? 23.453 -24.906 -8.125 1 91.62 207 GLU B C 1
ATOM 4012 O O . GLU B 1 207 ? 23 -25.969 -8.547 1 91.62 207 GLU B O 1
ATOM 4017 N N . LEU B 1 208 ? 23.219 -23.719 -8.586 1 94.75 208 LEU B N 1
ATOM 4018 C CA . LEU B 1 208 ? 22.375 -23.578 -9.758 1 94.75 208 LEU B CA 1
ATOM 4019 C C . LEU B 1 208 ? 23.188 -23.141 -10.969 1 94.75 208 LEU B C 1
ATOM 4021 O O . LEU B 1 208 ? 24.297 -22.625 -10.828 1 94.75 208 LEU B O 1
ATOM 4025 N N . ARG B 1 209 ? 22.641 -23.469 -12.125 1 94.19 209 ARG B N 1
ATOM 4026 C CA . ARG B 1 209 ? 23.203 -23.016 -13.391 1 94.19 209 ARG B CA 1
ATOM 4027 C C . ARG B 1 209 ? 22.234 -22.094 -14.125 1 94.19 209 ARG B C 1
ATOM 4029 O O . ARG B 1 209 ?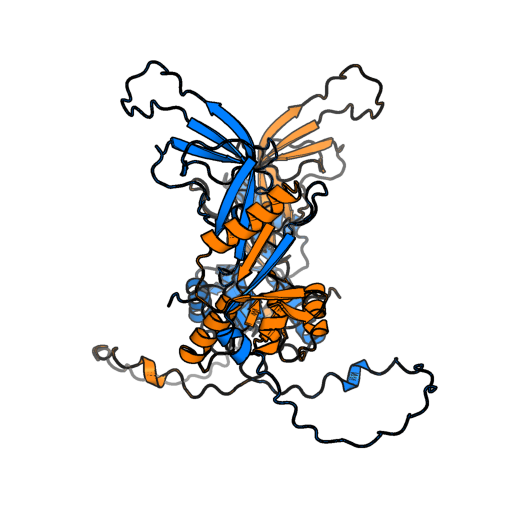 21.031 -22.125 -13.875 1 94.19 209 ARG B O 1
ATOM 4036 N N . VAL B 1 210 ? 22.797 -21.297 -14.992 1 95.75 210 VAL B N 1
ATOM 4037 C CA . VAL B 1 210 ? 21.969 -20.469 -15.867 1 95.75 210 VAL B CA 1
ATOM 4038 C C . VAL B 1 210 ? 20.969 -21.344 -16.609 1 95.75 210 VAL B C 1
ATOM 4040 O O . VAL B 1 210 ? 21.312 -22.422 -17.094 1 95.75 210 VAL B O 1
ATOM 4043 N N . GLY B 1 211 ? 19.766 -20.953 -16.594 1 95.12 211 GLY B N 1
ATOM 4044 C CA . GLY B 1 211 ? 18.703 -21.719 -17.25 1 95.12 211 GLY B CA 1
ATOM 4045 C C . GLY B 1 211 ? 17.828 -22.469 -16.266 1 95.12 211 GLY B C 1
ATOM 4046 O O . GLY B 1 211 ? 16.734 -22.906 -16.609 1 95.12 211 GLY B O 1
ATOM 4047 N N . HIS B 1 212 ? 18.328 -22.656 -15.047 1 95.62 212 HIS B N 1
ATOM 4048 C CA . HIS B 1 212 ? 17.516 -23.328 -14.031 1 95.62 212 HIS B CA 1
ATOM 4049 C C . HIS B 1 212 ? 16.359 -22.453 -13.594 1 95.62 212 HIS B C 1
ATOM 4051 O O . HIS B 1 212 ? 16.438 -21.219 -13.648 1 95.62 212 HIS B O 1
ATOM 4057 N N . TRP B 1 213 ? 15.32 -23.141 -13.25 1 96.94 213 TRP B N 1
ATOM 4058 C CA . TRP B 1 213 ? 14.117 -22.438 -12.82 1 96.94 213 TRP B CA 1
ATOM 4059 C C . TRP B 1 213 ? 14.031 -22.391 -11.297 1 96.94 213 TRP B C 1
ATOM 4061 O O . TRP B 1 213 ? 14.406 -23.344 -10.617 1 96.94 213 TRP B O 1
ATOM 4071 N N . LEU B 1 214 ? 13.578 -21.266 -10.781 1 97.38 214 LEU B N 1
ATOM 4072 C CA . LEU B 1 214 ? 13.188 -21.062 -9.391 1 97.38 214 LEU B CA 1
ATOM 4073 C C . LEU B 1 214 ? 11.719 -20.672 -9.297 1 97.38 214 LEU B C 1
ATOM 4075 O O . LEU B 1 214 ? 11.164 -20.094 -10.234 1 97.38 214 LEU B O 1
ATOM 4079 N N . PHE B 1 215 ? 11.125 -21.016 -8.219 1 97.25 215 PHE B N 1
ATOM 4080 C CA . PHE B 1 215 ? 9.75 -20.547 -8.109 1 97.25 215 PHE B CA 1
ATOM 4081 C C . PHE B 1 215 ? 9.453 -20.094 -6.684 1 97.25 215 PHE B C 1
ATOM 4083 O O . PHE B 1 215 ? 10.125 -20.516 -5.738 1 97.25 215 PHE B O 1
ATOM 4090 N N . PHE B 1 216 ? 8.531 -19.125 -6.547 1 95 216 PHE B N 1
ATOM 4091 C CA . PHE B 1 216 ? 8.109 -18.453 -5.32 1 95 216 PHE B CA 1
ATOM 4092 C C . PHE B 1 216 ? 6.602 -18.594 -5.117 1 95 216 PHE B C 1
ATOM 4094 O O . PHE B 1 216 ? 5.816 -18.25 -6 1 95 216 PHE B O 1
ATOM 4101 N N . ARG B 1 217 ? 6.277 -19.125 -3.943 1 91.81 217 ARG B N 1
ATOM 4102 C CA . ARG B 1 217 ? 4.863 -19.281 -3.621 1 91.81 217 ARG B CA 1
ATOM 4103 C C . ARG B 1 217 ? 4.289 -18.016 -3.018 1 91.81 217 ARG B C 1
ATOM 4105 O O . ARG B 1 217 ? 5.031 -17.094 -2.658 1 91.81 217 ARG B O 1
ATOM 4112 N N . ASP B 1 218 ? 2.934 -17.891 -3.119 1 87.88 218 ASP B N 1
ATOM 4113 C CA . ASP B 1 218 ? 2.176 -16.812 -2.475 1 87.88 218 ASP B CA 1
ATOM 4114 C C . ASP B 1 218 ? 2.504 -15.461 -3.096 1 87.88 218 ASP B C 1
ATOM 4116 O O . ASP B 1 218 ? 2.717 -14.484 -2.379 1 87.88 218 ASP B O 1
ATOM 4120 N N . MET B 1 219 ? 2.586 -15.477 -4.391 1 86.44 219 MET B N 1
ATOM 4121 C CA . MET B 1 219 ? 2.975 -14.281 -5.129 1 86.44 219 MET B CA 1
ATOM 4122 C C . MET B 1 219 ? 1.767 -13.648 -5.816 1 86.44 219 MET B C 1
ATOM 4124 O O . MET B 1 219 ? 1.909 -12.984 -6.844 1 86.44 219 MET B O 1
ATOM 4128 N N . GLY B 1 220 ? 0.658 -13.742 -5.305 1 77.38 220 GLY B N 1
ATOM 4129 C CA . GLY B 1 220 ? -0.538 -13.25 -5.969 1 77.38 220 GLY B CA 1
ATOM 4130 C C . GLY B 1 220 ? -0.856 -11.805 -5.629 1 77.38 220 GLY B C 1
ATOM 4131 O O . GLY B 1 220 ? -1.355 -11.062 -6.473 1 77.38 220 GLY B O 1
ATOM 4132 N N . ALA B 1 221 ? -0.669 -11.367 -4.453 1 69.94 221 ALA B N 1
ATOM 4133 C CA . ALA B 1 221 ? -1.067 -10.039 -4.004 1 69.94 221 ALA B CA 1
ATOM 4134 C C . ALA B 1 221 ? 0.01 -9.008 -4.324 1 69.94 221 ALA B C 1
ATOM 4136 O O . ALA B 1 221 ? 1.176 -9.18 -3.961 1 69.94 221 ALA B O 1
ATOM 4137 N N . TYR B 1 222 ? -0.469 -7.934 -5.023 1 63.19 222 TYR B N 1
ATOM 4138 C CA . TYR B 1 222 ? 0.358 -6.77 -5.312 1 63.19 222 TYR B CA 1
ATOM 4139 C C . TYR B 1 222 ? 1.551 -7.145 -6.184 1 63.19 222 TYR B C 1
ATOM 4141 O O . TYR B 1 222 ? 2.586 -6.477 -6.152 1 63.19 222 TYR B O 1
ATOM 4149 N N . THR B 1 223 ? 1.623 -8.219 -6.715 1 58.75 223 THR B N 1
ATOM 4150 C CA . THR B 1 223 ? 2.699 -8.664 -7.594 1 58.75 223 THR B CA 1
ATOM 4151 C C . THR B 1 223 ? 2.285 -8.539 -9.055 1 58.75 223 THR B C 1
ATOM 4153 O O . THR B 1 223 ? 3.01 -7.961 -9.867 1 58.75 223 THR B O 1
ATOM 4156 N N . MET B 1 224 ? 1.142 -9.023 -9.289 1 57.75 224 MET B N 1
ATOM 4157 C CA . MET B 1 224 ? 0.69 -9.109 -10.68 1 57.75 224 MET B CA 1
ATOM 4158 C C . MET B 1 224 ? 0.214 -7.746 -11.18 1 57.75 224 MET B C 1
ATOM 4160 O O . MET B 1 224 ? 0.366 -7.426 -12.359 1 57.75 224 MET B O 1
ATOM 4164 N N . SER B 1 225 ? -0.399 -6.973 -10.328 1 51.03 225 SER B N 1
ATOM 4165 C CA . SER B 1 225 ? -1.004 -5.703 -10.719 1 51.03 225 SER B CA 1
ATOM 4166 C C . SER B 1 225 ? 0.058 -4.684 -11.125 1 51.03 225 SER B C 1
ATOM 4168 O O . SER B 1 225 ? -0.203 -3.799 -11.938 1 51.03 225 SER B O 1
ATOM 4170 N N . ALA B 1 226 ? 1.108 -4.789 -10.406 1 46 226 ALA B N 1
ATOM 4171 C CA . ALA B 1 226 ? 2.135 -3.768 -10.609 1 46 226 ALA B CA 1
ATOM 4172 C C . ALA B 1 226 ? 3.141 -4.207 -11.672 1 46 226 ALA B C 1
ATOM 4174 O O . ALA B 1 226 ? 4.02 -3.434 -12.062 1 46 226 ALA B O 1
ATOM 4175 N N . ALA B 1 227 ? 3.094 -5.477 -12.031 1 46.16 227 ALA B N 1
ATOM 4176 C CA . ALA B 1 227 ? 4.121 -5.902 -12.977 1 46.16 227 ALA B CA 1
ATOM 4177 C C . ALA B 1 227 ? 4.125 -5.012 -14.219 1 46.16 227 ALA B C 1
ATOM 4179 O O . ALA B 1 227 ? 3.312 -5.195 -15.125 1 46.16 227 ALA B O 1
ATOM 4180 N N . SER B 1 228 ? 3.869 -3.732 -13.859 1 42.44 228 SER B N 1
ATOM 4181 C CA . SER B 1 228 ? 4.121 -2.816 -14.969 1 42.44 228 SER B CA 1
ATOM 4182 C C . SER B 1 228 ? 5.379 -3.209 -15.734 1 42.44 228 SER B C 1
ATOM 4184 O O . SER B 1 228 ? 6.262 -3.877 -15.195 1 42.44 228 SER B O 1
ATOM 4186 N N . THR B 1 229 ? 5.176 -3.215 -17 1 44.72 229 THR B N 1
ATOM 4187 C CA . THR B 1 229 ? 6.219 -3.352 -18.016 1 44.72 229 THR B CA 1
ATOM 4188 C C . THR B 1 229 ? 7.418 -2.471 -17.672 1 44.72 229 THR B C 1
ATOM 4190 O O . THR B 1 229 ? 7.41 -1.269 -17.953 1 44.72 229 THR B O 1
ATOM 4193 N N . PHE B 1 230 ? 7.875 -2.645 -16.578 1 42.62 230 PHE B N 1
ATOM 4194 C CA . PHE B 1 230 ? 9.156 -1.969 -16.453 1 42.62 230 PHE B CA 1
ATOM 4195 C C . PHE B 1 230 ? 10.07 -2.305 -17.625 1 42.62 230 PHE B C 1
ATOM 4197 O O . PHE B 1 230 ? 10.273 -3.479 -17.953 1 42.62 230 PHE B O 1
ATOM 4204 N N . ASN B 1 231 ? 10.586 -1.319 -18.188 1 46.5 231 ASN B N 1
ATOM 4205 C CA . ASN B 1 231 ? 11.484 -1.288 -19.328 1 46.5 231 ASN B CA 1
ATOM 4206 C C . ASN B 1 231 ? 10.914 -2.061 -20.516 1 46.5 231 ASN B C 1
ATOM 4208 O O . ASN B 1 231 ? 11.664 -2.707 -21.266 1 46.5 231 ASN B O 1
ATOM 4212 N N . GLY B 1 232 ? 9.469 -2.121 -20.484 1 49.72 232 GLY B N 1
ATOM 4213 C CA . GLY B 1 232 ? 8.906 -2.693 -21.688 1 49.72 232 GLY B CA 1
ATOM 4214 C C . GLY B 1 232 ? 8.781 -4.203 -21.641 1 49.72 232 GLY B C 1
ATOM 4215 O O . GLY B 1 232 ? 8.359 -4.832 -22.609 1 49.72 232 GLY B O 1
ATOM 4216 N N . MET B 1 233 ? 9.18 -4.832 -20.562 1 55.69 233 MET B N 1
ATOM 4217 C CA . MET B 1 233 ? 9.07 -6.285 -20.516 1 55.69 233 MET B CA 1
ATOM 4218 C C . MET B 1 233 ? 7.617 -6.723 -20.344 1 55.69 233 MET B C 1
ATOM 4220 O O . MET B 1 233 ? 6.867 -6.117 -19.578 1 55.69 233 MET B O 1
ATOM 4224 N N . PRO B 1 234 ? 7.27 -7.559 -21.234 1 63.81 234 PRO B N 1
ATOM 4225 C CA . PRO B 1 234 ? 5.895 -8.055 -21.156 1 63.81 234 PRO B CA 1
ATOM 4226 C C . PRO B 1 234 ? 5.598 -8.719 -19.812 1 63.81 234 PRO B C 1
ATOM 4228 O O . PRO B 1 234 ? 6.504 -9.25 -19.156 1 63.81 234 PRO B O 1
ATOM 4231 N N . PRO B 1 235 ? 4.371 -8.625 -19.406 1 73.56 235 PRO B N 1
ATOM 4232 C CA . PRO B 1 235 ? 4.012 -9.328 -18.156 1 73.56 235 PRO B CA 1
ATOM 4233 C C . PRO B 1 235 ? 4.137 -10.844 -18.281 1 73.56 235 PRO B C 1
ATOM 4235 O O . PRO B 1 235 ? 3.965 -11.398 -19.375 1 73.56 235 PRO B O 1
ATOM 4238 N N . PRO B 1 236 ? 4.504 -11.43 -17.25 1 84.38 236 PRO B N 1
ATOM 4239 C CA . PRO B 1 236 ? 4.648 -12.891 -17.281 1 84.38 236 PRO B CA 1
ATOM 4240 C C . PRO B 1 236 ? 3.357 -13.602 -17.672 1 84.38 236 PRO B C 1
ATOM 4242 O O . PRO B 1 236 ? 2.264 -13.133 -17.359 1 84.38 236 PRO B O 1
ATOM 4245 N N . GLN B 1 237 ? 3.566 -14.703 -18.438 1 88.56 237 GLN B N 1
ATOM 4246 C CA . GLN B 1 237 ? 2.439 -15.562 -18.781 1 88.56 237 GLN B CA 1
ATOM 4247 C C . GLN B 1 237 ? 1.797 -16.156 -17.531 1 88.56 237 GLN B C 1
ATOM 4249 O O . GLN B 1 237 ? 2.486 -16.438 -16.547 1 88.56 237 GLN B O 1
ATOM 4254 N N . LYS B 1 238 ? 0.456 -16.344 -17.625 1 92 238 LYS B N 1
ATOM 4255 C CA . LYS B 1 238 ? -0.278 -16.891 -16.484 1 92 238 LYS B CA 1
ATOM 4256 C C . LYS B 1 238 ? -0.979 -18.188 -16.844 1 92 238 LYS B C 1
ATOM 4258 O O . LYS B 1 238 ? -1.596 -18.297 -17.906 1 92 238 LYS B O 1
ATOM 4263 N N . TYR B 1 239 ? -0.768 -19.188 -16.016 1 94.06 239 TYR B N 1
ATOM 4264 C CA . TYR B 1 239 ? -1.485 -20.453 -16.109 1 94.06 239 TYR B CA 1
ATOM 4265 C C . TYR B 1 239 ? -2.416 -20.641 -14.922 1 94.06 239 TYR B C 1
ATOM 4267 O O . TYR B 1 239 ? -2.027 -20.391 -13.781 1 94.06 239 TYR B O 1
ATOM 4275 N N . TYR B 1 240 ? -3.648 -21.031 -15.195 1 95.19 240 TYR B N 1
ATOM 4276 C CA . TYR B 1 240 ? -4.617 -21.234 -14.125 1 95.19 240 TYR B CA 1
ATOM 4277 C C . TYR B 1 240 ? -5.008 -22.703 -14.008 1 95.19 240 TYR B C 1
ATOM 4279 O O . TYR B 1 240 ? -5.18 -23.391 -15.016 1 95.19 240 TYR B O 1
ATOM 4287 N N . PHE B 1 241 ? -5.059 -23.156 -12.773 1 94.69 241 PHE B N 1
ATOM 4288 C CA . PHE B 1 241 ? -5.547 -24.5 -12.5 1 94.69 241 PHE B CA 1
ATOM 4289 C C . PHE B 1 241 ? -6.641 -24.469 -11.438 1 94.69 241 PHE B C 1
ATOM 4291 O O . PHE B 1 241 ? -6.75 -23.5 -10.68 1 94.69 241 PHE B O 1
ATOM 4298 N N . CYS B 1 242 ? -7.461 -25.5 -11.445 1 94.19 242 CYS B N 1
ATOM 4299 C CA . CYS B 1 242 ? -8.492 -25.672 -10.438 1 94.19 242 CYS B CA 1
ATOM 4300 C C . CYS B 1 242 ? -8.836 -27.156 -10.25 1 94.19 242 CYS B C 1
ATOM 4302 O O . CYS B 1 242 ? -8.961 -27.891 -11.234 1 94.19 242 CYS B O 1
ATOM 4304 N N . GLU B 1 243 ? -8.891 -27.484 -8.984 1 92.12 243 GLU B N 1
ATOM 4305 C CA . GLU B 1 243 ? -9.383 -28.828 -8.734 1 92.12 243 GLU B CA 1
ATOM 4306 C C . GLU B 1 243 ? -10.812 -29 -9.25 1 92.12 243 GLU B C 1
ATOM 4308 O O . GLU B 1 243 ? -11.664 -28.141 -9.031 1 92.12 243 GLU B O 1
ATOM 4313 N N . GLN B 1 244 ? -11.086 -30.141 -9.836 1 91.31 244 GLN B N 1
ATOM 4314 C CA . GLN B 1 244 ? -12.352 -30.375 -10.531 1 91.31 244 GLN B CA 1
ATOM 4315 C C . GLN B 1 244 ? -13.531 -30.266 -9.57 1 91.31 244 GLN B C 1
ATOM 4317 O O . GLN B 1 244 ? -14.555 -29.656 -9.898 1 91.31 244 GLN B O 1
ATOM 4322 N N . ASP B 1 245 ? -13.445 -30.844 -8.438 1 89.56 245 ASP B N 1
ATOM 4323 C CA . ASP B 1 245 ? -14.555 -30.828 -7.48 1 89.56 245 ASP B CA 1
ATOM 4324 C C . ASP B 1 245 ? -14.859 -29.406 -7.02 1 89.56 245 ASP B C 1
ATOM 4326 O O . ASP B 1 245 ? -16.031 -29.047 -6.84 1 89.56 245 ASP B O 1
ATOM 4330 N N . GLN B 1 246 ? -13.859 -28.672 -6.809 1 90.38 246 GLN B N 1
ATOM 4331 C CA . GLN B 1 246 ? -14.055 -27.281 -6.41 1 90.38 246 GLN B CA 1
ATOM 4332 C C . GLN B 1 246 ? -14.695 -26.469 -7.535 1 90.38 246 GLN B C 1
ATOM 4334 O O . GLN B 1 246 ? -15.586 -25.656 -7.289 1 90.38 246 GLN B O 1
ATOM 4339 N N . TRP B 1 247 ? -14.172 -26.719 -8.695 1 92.31 247 TRP B N 1
ATOM 4340 C CA . TRP B 1 247 ? -14.734 -26.047 -9.859 1 92.31 247 TRP B CA 1
ATOM 4341 C C . TRP B 1 247 ? -16.234 -26.312 -9.977 1 92.31 247 TRP B C 1
ATOM 4343 O O . TRP B 1 247 ? -17.016 -25.406 -10.227 1 92.31 247 TRP B O 1
ATOM 4353 N N . ASN B 1 248 ? -16.625 -27.5 -9.75 1 91.12 248 ASN B N 1
ATOM 4354 C CA . ASN B 1 248 ? -18.016 -27.938 -9.875 1 91.12 248 ASN B CA 1
ATOM 4355 C C . ASN B 1 248 ? -18.906 -27.266 -8.828 1 91.12 248 ASN B C 1
ATOM 4357 O O . ASN B 1 248 ? -20.109 -27.125 -9.031 1 91.12 248 ASN B O 1
ATOM 4361 N N . MET B 1 249 ? -18.281 -26.938 -7.777 1 90.06 249 MET B N 1
ATOM 4362 C CA . MET B 1 249 ? -19.047 -26.25 -6.734 1 90.06 249 MET B CA 1
ATOM 4363 C C . MET B 1 249 ? -19.5 -24.875 -7.203 1 90.06 249 MET B C 1
ATOM 4365 O O . MET B 1 249 ? -20.578 -24.406 -6.836 1 90.06 249 MET B O 1
ATOM 4369 N N . VAL B 1 250 ? -18.703 -24.266 -7.961 1 91.19 250 VAL B N 1
ATOM 4370 C CA . VAL B 1 250 ? -18.984 -22.906 -8.414 1 91.19 250 VAL B CA 1
ATOM 4371 C C . VAL B 1 250 ? -19.719 -22.953 -9.75 1 91.19 250 VAL B C 1
ATOM 4373 O O . VAL B 1 250 ? -20.641 -22.156 -9.977 1 91.19 250 VAL B O 1
ATOM 4376 N N . TYR B 1 251 ? -19.281 -23.859 -10.609 1 91.12 251 TYR B N 1
ATOM 4377 C CA . TYR B 1 251 ? -19.828 -23.984 -11.953 1 91.12 251 TYR B CA 1
ATOM 4378 C C . TYR B 1 251 ? -20.406 -25.375 -12.172 1 91.12 251 TYR B C 1
ATOM 4380 O O . TYR B 1 251 ? -19.844 -26.188 -12.898 1 91.12 251 TYR B O 1
ATOM 4388 N N . PRO B 1 252 ? -21.516 -25.531 -11.594 1 85.12 252 PRO B N 1
ATOM 4389 C CA . PRO B 1 252 ? -22.109 -26.859 -11.742 1 85.12 252 PRO B CA 1
ATOM 4390 C C . PRO B 1 252 ? -22.531 -27.156 -13.18 1 85.12 252 PRO B C 1
ATOM 4392 O O . PRO B 1 252 ? -22.922 -26.25 -13.914 1 85.12 252 PRO B O 1
ATOM 4395 N N . GLU B 1 253 ? -22.094 -28.047 -13.867 1 73.56 253 GLU B N 1
ATOM 4396 C CA . GLU B 1 253 ? -22.484 -28.469 -15.211 1 73.56 253 GLU B CA 1
ATOM 4397 C C . GLU B 1 253 ? -24 -28.594 -15.336 1 73.56 253 GLU B C 1
ATOM 4399 O O . GLU B 1 253 ? -24.672 -29.062 -14.414 1 73.56 253 GLU B O 1
ATOM 4404 N N . ARG B 1 254 ? -24.719 -27.469 -15.961 1 53.47 254 ARG B N 1
ATOM 4405 C CA . ARG B 1 254 ? -26.141 -27.688 -16.25 1 53.47 254 ARG B CA 1
ATOM 4406 C C . ARG B 1 254 ? -26.359 -29.047 -16.906 1 53.47 254 ARG B C 1
ATOM 4408 O O . ARG B 1 254 ? -25.656 -29.422 -17.844 1 53.47 254 ARG B O 1
ATOM 4415 N N . VAL B 1 255 ? -26.766 -29.906 -16.281 1 44.97 255 VAL B N 1
ATOM 4416 C CA . VAL B 1 255 ? -27.438 -30.953 -17.031 1 44.97 255 VAL B CA 1
ATOM 4417 C C . VAL B 1 255 ? -28.391 -30.344 -18.047 1 44.97 255 VAL B C 1
ATOM 4419 O O . VAL B 1 255 ? -29.203 -29.484 -17.703 1 44.97 255 VAL B O 1
ATOM 4422 N N . ARG B 1 256 ? -28.047 -30.219 -19.281 1 36.34 256 ARG B N 1
ATOM 4423 C CA . ARG B 1 256 ? -28.953 -29.828 -20.359 1 36.34 256 ARG B CA 1
ATOM 4424 C C . ARG B 1 256 ? -30.344 -30.422 -20.156 1 36.34 256 ARG B C 1
ATOM 4426 O O . ARG B 1 256 ? -30.516 -31.641 -20.219 1 36.34 256 ARG B O 1
ATOM 4433 N N . LYS B 1 257 ? -31.125 -29.859 -19.375 1 35.97 257 LYS B N 1
ATOM 4434 C CA . LYS B 1 257 ? -32.5 -30.109 -19.797 1 35.97 257 LYS B CA 1
ATOM 4435 C C . LYS B 1 257 ? -32.75 -29.547 -21.188 1 35.97 257 LYS B C 1
ATOM 4437 O O . LYS B 1 257 ? -32.438 -28.375 -21.453 1 35.97 257 LYS B O 1
ATOM 4442 N N . SER B 1 258 ? -32.75 -30.344 -22.328 1 30.22 258 SER B N 1
ATOM 4443 C CA . SER B 1 258 ? -33.25 -30.125 -23.688 1 30.22 258 SER B CA 1
ATOM 4444 C C . SER B 1 258 ? -34.562 -29.312 -23.672 1 30.22 258 SER B C 1
ATOM 4446 O O . SER B 1 258 ? -35.438 -29.547 -24.5 1 30.22 258 SER B O 1
ATOM 4448 N N . SER B 1 259 ? -35 -28.547 -22.75 1 30.72 259 SER B N 1
ATOM 4449 C CA . SER B 1 259 ? -36.25 -28 -23.219 1 30.72 259 SER B CA 1
ATOM 4450 C C . SER B 1 259 ? -36.031 -27.078 -24.422 1 30.72 259 SER B C 1
ATOM 4452 O O . SER B 1 259 ? -35.125 -26.25 -24.422 1 30.72 259 SER B O 1
ATOM 4454 N N . TYR B 1 260 ? -36.625 -27.391 -25.688 1 26.45 260 TYR B N 1
ATOM 4455 C CA . TYR B 1 260 ? -36.938 -26.781 -26.969 1 26.45 260 TYR B CA 1
ATOM 4456 C C . TYR B 1 260 ? -37.562 -25.406 -26.781 1 26.45 260 TYR B C 1
ATOM 4458 O O . TYR B 1 260 ? -38.75 -25.297 -26.422 1 26.45 260 TYR B O 1
ATOM 4466 N N . ILE B 1 261 ? -37.156 -24.469 -26.156 1 27.78 261 ILE B N 1
ATOM 4467 C CA . ILE B 1 261 ? -37.844 -23.203 -26.312 1 27.78 261 ILE B CA 1
ATOM 4468 C C . ILE B 1 261 ? -37.875 -22.812 -27.797 1 27.78 261 ILE B C 1
ATOM 4470 O O . ILE B 1 261 ? -36.844 -22.875 -28.484 1 27.78 261 ILE B O 1
ATOM 4474 N N . GLN B 1 262 ? -39.062 -22.625 -28.406 1 26.03 262 GLN B N 1
ATOM 4475 C CA . GLN B 1 262 ? -39.531 -22.172 -29.703 1 26.03 262 GLN B CA 1
ATOM 4476 C C . GLN B 1 262 ? -38.75 -20.922 -30.156 1 26.03 262 GLN B C 1
ATOM 4478 O O . GLN B 1 262 ? -38.219 -20.188 -29.344 1 26.03 262 GLN B O 1
ATOM 4483 N N . LYS B 1 263 ? -38.719 -20.703 -31.5 1 26.8 263 LYS B N 1
ATOM 4484 C CA . LYS B 1 263 ? -38.125 -19.766 -32.438 1 26.8 263 LYS B CA 1
ATOM 4485 C C . LYS B 1 263 ? -38.469 -18.328 -32.062 1 26.8 263 LYS B C 1
ATOM 4487 O O . LYS B 1 263 ? -39.625 -17.938 -32.094 1 26.8 263 LYS B O 1
ATOM 4492 N N . ILE B 1 264 ? -37.875 -17.688 -31.094 1 24.75 264 ILE B N 1
ATOM 4493 C CA . ILE B 1 264 ? -38.219 -16.281 -30.953 1 24.75 264 ILE B CA 1
ATOM 4494 C C . ILE B 1 264 ? -37.969 -15.562 -32.281 1 24.75 264 ILE B C 1
ATOM 4496 O O . ILE B 1 264 ? -36.906 -15.703 -32.875 1 24.75 264 ILE B O 1
ATOM 4500 N N . PRO B 1 265 ? -38.969 -14.977 -32.875 1 22.84 265 PRO B N 1
ATOM 4501 C CA . PRO B 1 265 ? -38.969 -14.312 -34.156 1 22.84 265 PRO B CA 1
ATOM 4502 C C . PRO B 1 265 ? -37.844 -13.258 -34.281 1 22.84 265 PRO B C 1
ATOM 4504 O O . PRO B 1 265 ? -37.406 -12.734 -33.25 1 22.84 265 PRO B O 1
ATOM 4507 N N . PHE B 1 266 ? -37.219 -13.18 -35.438 1 20.8 266 PHE B N 1
ATOM 4508 C CA . PHE B 1 266 ? -36.125 -12.375 -35.969 1 20.8 266 PHE B CA 1
ATOM 4509 C C . PHE B 1 266 ? -36.438 -10.883 -35.781 1 20.8 266 PHE B C 1
ATOM 4511 O O . PHE B 1 266 ? -37.281 -10.328 -36.469 1 20.8 266 PHE B O 1
ATOM 4518 N N . MET B 1 267 ? -36.594 -10.383 -34.5 1 20.39 267 MET B N 1
ATOM 4519 C CA . MET B 1 267 ? -36.969 -8.969 -34.531 1 20.39 267 MET B CA 1
ATOM 4520 C C . MET B 1 267 ? -35.875 -8.156 -35.25 1 20.39 267 MET B C 1
ATOM 4522 O O . MET B 1 267 ? -34.688 -8.406 -35.094 1 20.39 267 MET B O 1
ATOM 4526 N N . MET B 1 268 ? -36.312 -7.535 -36.312 1 19.14 268 MET B N 1
ATOM 4527 C CA . MET B 1 268 ? -35.656 -6.656 -37.281 1 19.14 268 MET B CA 1
ATOM 4528 C C . MET B 1 268 ? -34.812 -5.59 -36.562 1 19.14 268 MET B C 1
ATOM 4530 O O . MET B 1 268 ? -35.156 -5.172 -35.469 1 19.14 268 MET B O 1
ATOM 4534 N N . THR B 1 269 ? -33.594 -5.262 -37.031 1 19.08 269 THR B N 1
ATOM 4535 C CA . THR B 1 269 ? -32.281 -4.645 -36.719 1 19.08 269 THR B CA 1
ATOM 4536 C C . THR B 1 269 ? -32.469 -3.174 -36.344 1 19.08 269 THR B C 1
ATOM 4538 O O . THR B 1 269 ? -31.719 -2.637 -35.531 1 19.08 269 THR B O 1
ATOM 4541 N N . GLY B 1 270 ? -33.312 -2.379 -36.938 1 19.77 270 GLY B N 1
ATOM 4542 C CA . GLY B 1 270 ? -32.812 -1.086 -37.375 1 19.77 270 GLY B CA 1
ATOM 4543 C C . GLY B 1 270 ? -32.75 -0.056 -36.281 1 19.77 270 GLY B C 1
ATOM 4544 O O . GLY B 1 270 ? -32.375 1.096 -36.5 1 19.77 270 GLY B O 1
ATOM 4545 N N . HIS B 1 271 ? -33.562 -0.237 -35.219 1 19.52 271 HIS B N 1
ATOM 4546 C CA . HIS B 1 271 ? -33.906 1.099 -34.719 1 19.52 271 HIS B CA 1
ATOM 4547 C C . HIS B 1 271 ? -32.719 1.757 -34.031 1 19.52 271 HIS B C 1
ATOM 4549 O O . HIS B 1 271 ? -31.953 1.09 -33.344 1 19.52 271 HIS B O 1
ATOM 4555 N N . LEU B 1 272 ? -32.25 2.947 -34.531 1 19.25 272 LEU B N 1
ATOM 4556 C CA . LEU B 1 272 ? -31.203 3.947 -34.406 1 19.25 272 LEU B CA 1
ATOM 4557 C C . LEU B 1 272 ? -31.109 4.469 -33 1 19.25 272 LEU B C 1
ATOM 4559 O O . LEU B 1 272 ? -32.125 4.844 -32.406 1 19.25 272 LEU B O 1
ATOM 4563 N N . VAL B 1 273 ? -30.094 4.07 -32.219 1 19.95 273 VAL B N 1
ATOM 4564 C CA . VAL B 1 273 ? -29.672 4.188 -30.844 1 19.95 273 VAL B CA 1
ATOM 4565 C C . VAL B 1 273 ? -29.469 5.66 -30.484 1 19.95 273 VAL B C 1
ATOM 4567 O O . VAL B 1 273 ? -28.703 5.988 -29.578 1 19.95 273 VAL B O 1
ATOM 4570 N N . ASP B 1 274 ? -30.266 6.555 -31.016 1 20 274 ASP B N 1
ATOM 4571 C CA . ASP B 1 274 ? -29.891 7.953 -30.844 1 20 274 ASP B CA 1
ATOM 4572 C C . ASP B 1 274 ? -29.859 8.328 -29.359 1 20 274 ASP B C 1
ATOM 4574 O O . ASP B 1 274 ? -29 9.102 -28.922 1 20 274 ASP B O 1
ATOM 4578 N N . GLU B 1 275 ? -31 8.086 -28.594 1 20.02 275 GLU B N 1
ATOM 4579 C CA . GLU B 1 275 ? -31.391 9.039 -27.562 1 20.02 275 GLU B CA 1
ATOM 4580 C C . GLU B 1 275 ? -30.594 8.828 -26.281 1 20.02 275 GLU B C 1
ATOM 4582 O O . GLU B 1 275 ? -30.969 7.992 -25.438 1 20.02 275 GLU B O 1
ATOM 4587 N N . ALA B 1 276 ? -29.312 8.672 -26.234 1 21.73 276 ALA B N 1
ATOM 4588 C CA . ALA B 1 276 ? -28.438 8.281 -25.141 1 21.73 276 ALA B CA 1
ATOM 4589 C C . ALA B 1 276 ? -28.422 9.344 -24.047 1 21.73 276 ALA B C 1
ATOM 4591 O O . ALA B 1 276 ? -27.656 9.25 -23.094 1 21.73 276 ALA B O 1
ATOM 4592 N N . HIS B 1 277 ? -29.062 10.453 -24.156 1 21.61 277 HIS B N 1
ATOM 4593 C CA . HIS B 1 277 ? -28.688 11.625 -23.391 1 21.61 277 HIS B CA 1
ATOM 4594 C C . HIS B 1 277 ? -29 11.438 -21.906 1 21.61 277 HIS B C 1
ATOM 4596 O O . HIS B 1 277 ? -28.188 11.773 -21.047 1 21.61 277 HIS B O 1
ATOM 4602 N N . ASP B 1 278 ? -30.312 11.266 -21.5 1 21.7 278 ASP B N 1
ATOM 4603 C CA . ASP B 1 278 ? -30.906 11.727 -20.25 1 21.7 278 ASP B CA 1
ATOM 4604 C C . ASP B 1 278 ? -30.703 10.711 -19.125 1 21.7 278 ASP B C 1
ATOM 4606 O O . ASP B 1 278 ? -31.312 10.82 -18.078 1 21.7 278 ASP B O 1
ATOM 4610 N N . PHE B 1 279 ? -29.984 9.656 -19.297 1 20.44 279 PHE B N 1
ATOM 4611 C CA . PHE B 1 279 ? -30.219 8.469 -18.484 1 20.44 279 PHE B CA 1
ATOM 4612 C C . PHE B 1 279 ? -29.594 8.617 -17.094 1 20.44 279 PHE B C 1
ATOM 4614 O O . PHE B 1 279 ? -29.594 7.672 -16.312 1 20.44 279 PHE B O 1
ATOM 4621 N N . ALA B 1 280 ? -28.891 9.695 -16.734 1 23.45 280 ALA B N 1
ATOM 4622 C CA . ALA B 1 280 ? -28.188 9.75 -15.453 1 23.45 280 ALA B CA 1
ATOM 4623 C C . ALA B 1 280 ? -29.172 9.68 -14.289 1 23.45 280 ALA B C 1
ATOM 4625 O O . ALA B 1 280 ? -28.859 9.133 -13.227 1 23.45 280 ALA B O 1
ATOM 4626 N N . ASP B 1 281 ? -30.359 10.242 -14.391 1 24.2 281 ASP B N 1
ATOM 4627 C CA . ASP B 1 281 ? -31.297 10.398 -13.289 1 24.2 281 ASP B CA 1
ATOM 4628 C C . ASP B 1 281 ? -31.797 9.039 -12.797 1 24.2 281 ASP B C 1
ATOM 4630 O O . ASP B 1 281 ? -32.062 8.867 -11.602 1 24.2 281 ASP B O 1
ATOM 4634 N N . GLU B 1 282 ? -32.281 8.211 -13.781 1 24.48 282 GLU B N 1
ATOM 4635 C CA . GLU B 1 282 ? -33.156 7.078 -13.508 1 24.48 282 GLU B CA 1
ATOM 4636 C C . GLU B 1 282 ? -32.406 5.957 -12.797 1 24.48 282 GLU B C 1
ATOM 4638 O O . GLU B 1 282 ? -33.031 5.004 -12.312 1 24.48 282 GLU B O 1
ATOM 4643 N N . ILE B 1 283 ? -31.156 5.816 -13.25 1 23.86 283 ILE B N 1
ATOM 4644 C CA . ILE B 1 283 ? -30.562 4.555 -12.812 1 23.86 283 ILE B CA 1
ATOM 4645 C C . ILE B 1 283 ? -30.484 4.523 -11.289 1 23.86 283 ILE B C 1
ATOM 4647 O O . ILE B 1 283 ? -30.5 3.449 -10.688 1 23.86 283 ILE B O 1
ATOM 4651 N N . PHE B 1 284 ? -30.031 5.648 -10.688 1 25.55 284 PHE B N 1
ATOM 4652 C CA . PHE B 1 284 ? -29.719 5.59 -9.266 1 25.55 284 PHE B CA 1
ATOM 4653 C C . PHE B 1 284 ? -31 5.5 -8.438 1 25.55 284 PHE B C 1
ATOM 4655 O O . PHE B 1 284 ? -31.734 6.48 -8.305 1 25.55 284 PHE B O 1
ATOM 4662 N N . GLY B 1 285 ? -31.703 4.488 -8.805 1 22.17 285 GLY B N 1
ATOM 4663 C CA . GLY B 1 285 ? -32.875 4.262 -7.965 1 22.17 285 GLY B CA 1
ATOM 4664 C C . GLY B 1 285 ? -32.594 4.422 -6.484 1 22.17 285 GLY B C 1
ATOM 4665 O O . GLY B 1 285 ? -31.422 4.566 -6.086 1 22.17 285 GLY B O 1
ATOM 4666 N N . THR B 1 286 ? -33.562 4.473 -5.695 1 21.25 286 THR B N 1
ATOM 4667 C CA . THR B 1 286 ? -33.688 4.68 -4.258 1 21.25 286 THR B CA 1
ATOM 4668 C C . THR B 1 286 ? -33 3.551 -3.492 1 21.25 286 THR B C 1
ATOM 4670 O O . THR B 1 286 ? -33.406 2.391 -3.594 1 21.25 286 THR B O 1
ATOM 4673 N N . SER B 1 287 ? -31.734 3.619 -3.441 1 20.64 287 SER B N 1
ATOM 4674 C CA . SER B 1 287 ? -30.812 2.57 -3.012 1 20.64 287 SER B CA 1
ATOM 4675 C C . SER B 1 287 ? -31.094 2.152 -1.57 1 20.64 287 SER B C 1
ATOM 4677 O O . SER B 1 287 ? -31.094 2.986 -0.664 1 20.64 287 SER B O 1
ATOM 4679 N N . PRO B 1 288 ? -31.812 1.009 -1.339 1 19.98 288 PRO B N 1
ATOM 4680 C CA . PRO B 1 288 ? -32.031 0.588 0.045 1 19.98 288 PRO B CA 1
ATOM 4681 C C . PRO B 1 288 ? -30.75 0.177 0.761 1 19.98 288 PRO B C 1
ATOM 4683 O O . PRO B 1 288 ? -29.781 -0.211 0.113 1 19.98 288 PRO B O 1
ATOM 4686 N N . ALA B 1 289 ? -30.391 0.533 2.012 1 20.08 289 ALA B N 1
ATOM 4687 C CA . ALA B 1 289 ? -29.312 0.561 2.99 1 20.08 289 ALA B CA 1
ATOM 4688 C C . ALA B 1 289 ? -28.859 -0.853 3.361 1 20.08 289 ALA B C 1
ATOM 4690 O O . ALA B 1 289 ? -29.469 -1.487 4.23 1 20.08 289 ALA B O 1
ATOM 4691 N N . ALA B 1 290 ? -28.531 -1.89 2.418 1 19.67 290 ALA B N 1
ATOM 4692 C CA . ALA B 1 290 ? -28.297 -3.229 2.949 1 19.67 290 ALA B CA 1
ATOM 4693 C C . ALA B 1 290 ? -26.906 -3.326 3.592 1 19.67 290 ALA B C 1
ATOM 4695 O O . ALA B 1 290 ? -25.984 -2.629 3.184 1 19.67 290 ALA B O 1
ATOM 4696 N N . GLU B 1 291 ? -26.578 -4.047 4.777 1 20.94 291 GLU B N 1
ATOM 4697 C CA . GLU B 1 291 ? -25.625 -4.309 5.836 1 20.94 291 GLU B CA 1
ATOM 4698 C C . GLU B 1 291 ? -24.469 -5.168 5.328 1 20.94 291 GLU B C 1
ATOM 4700 O O . GLU B 1 291 ? -24.672 -6.316 4.934 1 20.94 291 GLU B O 1
ATOM 4705 N N . ALA B 1 292 ? -23.484 -4.785 4.562 1 21.73 292 ALA B N 1
ATOM 4706 C CA . ALA B 1 292 ? -22.453 -5.629 3.971 1 21.73 292 ALA B CA 1
ATOM 4707 C C . ALA B 1 292 ? -21.359 -5.945 4.988 1 21.73 292 ALA B C 1
ATOM 4709 O O . ALA B 1 292 ? -20.766 -5.039 5.586 1 21.73 292 ALA B O 1
ATOM 4710 N N . LEU B 1 293 ? -21.359 -7.09 5.797 1 21.31 293 LEU B N 1
ATOM 4711 C CA . LEU B 1 293 ? -20.406 -7.551 6.801 1 21.31 293 LEU B CA 1
ATOM 4712 C C . LEU B 1 293 ? -19.188 -8.18 6.141 1 21.31 293 LEU B C 1
ATOM 4714 O O . LEU B 1 293 ? -19.328 -9.055 5.277 1 21.31 293 LEU B O 1
ATOM 4718 N N . VAL B 1 294 ? -18.094 -7.551 5.961 1 23.19 294 VAL B N 1
ATOM 4719 C CA . VAL B 1 294 ? -16.875 -7.984 5.305 1 23.19 294 VAL B CA 1
ATOM 4720 C C . VAL B 1 294 ? -16.062 -8.875 6.25 1 23.19 294 VAL B C 1
ATOM 4722 O O . VAL B 1 294 ? -15.875 -8.531 7.422 1 23.19 294 VAL B O 1
ATOM 4725 N N . GLY B 1 295 ? -15.883 -10.273 6.152 1 20.27 295 GLY B N 1
ATOM 4726 C CA . GLY B 1 295 ? -15.336 -11.383 6.914 1 20.27 295 GLY B CA 1
ATOM 4727 C C . GLY B 1 295 ? -13.836 -11.281 7.129 1 20.27 295 GLY B C 1
ATOM 4728 O O . GLY B 1 295 ? -13.141 -10.609 6.367 1 20.27 295 GLY B O 1
ATOM 4729 N N . SER B 1 296 ? -13.328 -11.258 8.43 1 19.84 296 SER B N 1
ATOM 4730 C CA . SER B 1 296 ? -12.016 -11.203 9.055 1 19.84 296 SER B CA 1
ATOM 4731 C C . SER B 1 296 ? -11.125 -12.344 8.578 1 19.84 296 SER B C 1
ATOM 4733 O O . SER B 1 296 ? -11.594 -13.469 8.391 1 19.84 296 SER B O 1
ATOM 4735 N N . PRO B 1 297 ? -9.93 -12.039 8.102 1 20.66 297 PRO B N 1
ATOM 4736 C CA . PRO B 1 297 ? -8.938 -13.016 7.641 1 20.66 297 PRO B CA 1
ATOM 4737 C C . PRO B 1 297 ? -8.375 -13.867 8.781 1 20.66 297 PRO B C 1
ATOM 4739 O O . PRO B 1 297 ? -7.34 -14.516 8.617 1 20.66 297 PRO B O 1
ATOM 4742 N N . TYR B 1 298 ? -8.812 -14.188 10.031 1 19.14 298 TYR B N 1
ATOM 4743 C CA . TYR B 1 298 ? -8.016 -15.094 10.852 1 19.14 298 TYR B CA 1
ATOM 4744 C C . TYR B 1 298 ? -7.797 -16.422 10.133 1 19.14 298 TYR B C 1
ATOM 4746 O O . TYR B 1 298 ? -8.625 -16.844 9.32 1 19.14 298 TYR B O 1
ATOM 4754 N N . GLY B 1 299 ? -6.504 -16.766 10.102 1 16.55 299 GLY B N 1
ATOM 4755 C CA . GLY B 1 299 ? -6.129 -18.156 9.953 1 16.55 299 GLY B CA 1
ATOM 4756 C C . GLY B 1 299 ? -7 -19.109 10.766 1 16.55 299 GLY B C 1
ATOM 4757 O O . GLY B 1 299 ? -7.562 -18.703 11.789 1 16.55 299 GLY B O 1
ATOM 4758 N N . PHE B 1 300 ? -7.797 -19.938 10.172 1 16.33 300 PHE B N 1
ATOM 4759 C CA . PHE B 1 300 ? -8.016 -21.125 10.984 1 16.33 300 PHE B CA 1
ATOM 4760 C C . PHE B 1 300 ? -6.695 -21.719 11.469 1 16.33 300 PHE B C 1
ATOM 4762 O O . PHE B 1 300 ? -5.68 -21.625 10.773 1 16.33 300 PHE B O 1
#

Sequence (600 aa):
MKKYLGNNCTVQMITYERSIKSLVQEKAALHDREVKEEAFFIGDLGDIIAKYQVWKETLPRVMPFYAVKCNDDYAVLKLLSDIGVNFDCASKAEIMKVLDLGVDPSRIIYANPCKQNSFTLTVNVIAKRVVTKEKTNDDDPVDTQGPVMMYYVNDGVYGSFNCLLFDHAKVEVSTLQESDERSYSSSIWGPTCDGLDCILEDCPLPELRVGHWLFFRDMGAYTMSAASTFNGMPPPQKYYFCEQDQWNMVYPERVRKSSYIQKIPFMMTGHLVDEAHDFADEIFGTSPAAEALVGSPYGFMKKYLGNNCTVQMITYERSIKSLVQEKAALHDREVKEEAFFIGDLGDIIAKYQVWKETLPRVMPFYAVKCNDDYAVLKLLSDIGVNFDCASKAEIMKVLDLGVDPSRIIYANPCKQNSFTLTVNVIAKRVVTKEKTNDDDPVDTQGPVMMYYVNDGVYGSFNCLLFDHAKVEVSTLQESDERSYSSSIWGPTCDGLDCILEDCPLPELRVGHWLFFRDMGAYTMSAASTFNGMPPPQKYYFCEQDQWNMVYPERVRKSSYIQKIPFMMTGHLVDEAHDFADEIFGTSPAAEALVGSPYGF

Organism: Magallana gigas (NCBI:txid29159)

Secondary structure (DSSP, 8-state):
-EEEEETTEEEEEESS---HHHHHHHHHHHHHHTT----EEEEEHHHHHHHHHHHHHH-TTSPPEEEGGG---HHHHHHHHHHT-EEEESSHHHHHHHHTTT--GGGEEE------TTEEEEEEEEEEEEE-----SSS------SPEEEEEES--TTTTTTHHHHT-----EEESS-TTS-EEEEEEE-SSS-TT-EEEEEEEEE---TT-EEEESS--TTTTTT---GGGPPPPEEEEEEEHHHHHHHS-----------------S-------SSTHHHHS----------------/-EEEEETTEEEEEESS---HHHHHHHHHHHHHHTT----EEEEEHHHHHHHHHHHHHH-TT---EEEGGG---HHHHHHHHHHT-EEEESSHHHHHHHHTTT--GGGEEE------TTEEEEEEEEEEEEE-----SSS------SPEEEEEES--TTTTTTHHHHT-----EEESS-TTS-EEEEEEE-SSS-TT-EEEEEEEEE---TT-EEEESS--TTTTTT---GGGPPPPEEEEEEEHHHHHHHS-----------------S-------SSTHHHHS----------------

InterPro domains:
  IPR000183 Ornithine/DAP/Arg decarboxylase [PR01179] (66-84)
  IPR000183 Ornithine/DAP/Arg decarboxylase [PR01179] (86-98)
  IPR002433 Ornithine decarboxylase [PR01182] (38-62)
  IPR002433 Ornithine decarboxylase [PR01182] (64-91)
  IPR002433 Ornithine decarboxylase [PR01182] (108-132)
  IPR002433 Ornithine decarboxylase [PTHR11482] (117-242)
  IPR009006 Alanine racemase/group IV decarboxylase, C-terminal [G3DSA:2.40.37.10] (36-47)
  IPR009006 Alanine racemase/group IV decarboxylase, C-terminal [G3DSA:2.40.37.10] (119-244)
  IPR009006 Alanine racemase/group IV decarboxylase, C-terminal [SSF50621] (123-251)
  IPR022644 Orn/DAP/Arg decarboxylase 2, N-terminal [PF02784] (45-131)
  IPR022653 Orn/DAP/Arg decarboxylase 2, pyridoxal-phosphate binding site [PS00878] (66-84)
  IPR029066 PLP-binding barrel [G3DSA:3.20.20.10] (48-118)
  IPR029066 PLP-binding barrel [SSF51419] (40-120)

Solvent-accessible surface area (backbone atoms only — not comparable to full-atom values): 34088 Å² total; per-residue (Å²): 100,77,44,77,79,55,94,90,37,60,32,38,48,32,89,60,95,70,56,67,66,55,53,50,49,54,51,50,51,52,27,58,75,67,72,45,70,70,34,34,36,41,33,38,53,30,54,54,52,50,51,50,51,49,42,48,68,76,31,67,78,30,38,47,37,44,46,38,75,30,42,66,48,62,72,56,48,52,51,40,50,72,74,62,49,26,35,32,20,58,44,71,66,50,44,49,57,48,42,74,73,66,52,60,70,90,42,52,36,40,46,39,79,53,76,31,61,40,16,32,39,34,36,24,29,72,39,79,46,78,45,65,64,66,79,65,85,74,84,74,71,79,70,74,71,54,59,34,40,37,37,24,21,70,54,21,34,72,22,53,39,27,24,48,69,53,63,63,51,85,81,55,84,44,66,78,67,77,76,92,51,69,68,33,53,23,25,35,26,12,70,56,91,49,83,76,21,54,74,37,82,69,43,81,35,54,89,78,55,69,68,41,55,35,36,29,62,51,44,28,39,39,7,64,63,52,32,45,50,52,93,71,42,75,66,59,51,77,44,37,34,27,38,45,71,55,45,39,70,74,55,56,76,73,73,77,71,79,78,78,76,77,83,76,75,81,75,80,81,73,81,78,81,72,84,69,77,76,60,75,68,70,71,69,53,90,74,75,39,45,46,71,26,24,52,72,63,74,76,124,100,77,42,77,78,54,94,88,37,59,33,37,50,33,88,61,95,68,57,66,66,57,54,49,49,54,52,50,52,52,27,58,75,67,73,45,70,70,35,33,36,40,34,37,53,31,54,54,52,50,52,49,50,50,40,49,69,76,38,67,82,37,34,42,43,43,53,37,75,33,44,65,48,63,72,56,48,52,51,40,50,73,72,63,49,27,36,31,19,59,42,72,68,50,43,48,58,46,42,73,72,68,51,59,69,90,43,49,32,33,43,43,69,60,75,29,59,38,15,31,40,34,34,23,29,72,40,77,47,78,43,65,63,66,81,64,84,74,82,72,68,78,71,72,71,52,58,34,39,37,38,24,21,69,54,22,34,72,22,54,38,27,23,47,69,52,64,64,51,85,80,53,83,45,66,79,66,77,76,90,50,70,66,32,53,23,26,36,27,12,71,55,92,49,82,77,21,55,74,37,82,70,44,80,35,56,89,78,53,70,69,42,54,36,36,28,62,52,45,28,38,39,6,63,62,53,31,45,50,53,94,70,42,74,67,59,52,76,44,38,32,28,38,45,72,56,44,39,71,74,54,56,77,75,72,77,72,78,77,79,77,76,84,75,76,83,76,80,81,72,82,77,80,70,86,70,77,77,62,76,69,70,68,70,53,89,74,76,49,47,39,73,30,25,40,74,77,72,75,128

Foldseek 3Di:
DWDDLDPPDIDDDDDDDDDPVVVCVVVVVVCVVVVHPDDDDDDDVVVVVVVVVVCCVVPVPDAAEDECVVPVDLVNLSSCQVVPHAYEYQDPVSVVSNVVSVHDPLSYAHDHPQLQQPDKFKWFFADKDWDQPPPDDDDDPPCLGDIEMETETADFCQALVVCCVVVVDDKDKDFPDDPPADWHWYWYFYPDPDPVRTNGPTDTDGDDDGGGMMMITSSDPPRQVRRPCDVPDDGDDDDDDDDPVVVCVVVPPPPPPPPPDDDPDPPDDDDDPPPPPPPPPPPPPPDDDDRDHDDDNDDD/DWDDLDPPDIDDDDDDDDDPVVVCVVVVVVCVVVVHPDDDDDDDVVVVVVVVVVCCVVPVPDAAEDECVVPVDLVNLSSCQVVPHAYEYQDPVSVVSNVVSVHDCLSYAHDHPPLQQPDKFKWFFADKDWDQPPPDDDDDPPCLRDIEMETETADFCQALVVCCVVVVDDKDKDFPDDPPAAWHWYWYFYPDPDPVRTNGPTDTDGDDDGGGMMMITSSDPPRQVRRPCDVPDDGDDDDDDDDPVVVCVVVPPPPPPPPPDDDPDPPDPDDDPPPPPDCPPPPPPPDDPDRDHHDDPDDD